Protein AF-0000000086523744 (afdb_homodimer)

Solvent-accessible surface area (backbone atoms only — not comparable to full-atom values): 33100 Å² total; per-residue (Å²): 89,34,33,32,21,18,24,47,44,67,62,44,24,38,39,36,36,31,36,40,56,95,87,40,78,42,80,74,34,73,51,78,42,58,35,78,80,38,87,32,65,65,57,45,49,51,50,49,50,59,70,53,67,62,86,70,58,32,52,28,35,15,38,14,32,61,58,72,74,53,96,55,32,35,59,33,75,84,63,68,29,74,47,45,47,67,61,53,24,60,73,53,58,28,89,36,67,43,82,40,34,34,37,28,14,33,46,50,14,57,78,70,57,54,81,88,33,41,44,76,64,34,94,30,76,58,39,87,71,36,32,28,34,37,33,27,28,23,89,44,30,47,27,19,39,31,39,56,45,80,94,81,38,66,47,58,41,60,40,49,41,25,54,24,61,33,45,52,78,47,74,71,42,43,51,48,50,56,59,48,49,76,79,30,89,62,57,22,37,26,62,55,48,16,35,68,5,43,32,51,43,31,50,46,37,33,29,74,72,68,72,45,69,62,86,78,60,64,90,49,49,40,67,52,38,52,51,38,21,76,72,60,38,66,50,31,35,51,18,50,52,50,49,43,40,51,52,18,39,51,50,24,33,46,34,28,50,56,49,20,32,41,24,31,35,38,30,47,71,45,47,55,72,42,40,80,64,54,70,35,70,64,24,56,52,35,23,30,69,40,62,92,50,22,65,62,36,61,49,30,16,28,34,38,39,64,51,86,54,34,34,35,49,7,11,39,52,52,34,52,55,50,51,52,50,51,48,56,56,68,74,95,87,33,34,34,20,18,24,47,44,65,61,43,25,37,38,35,36,31,38,40,56,96,88,40,78,44,81,74,34,72,51,76,41,58,35,78,79,39,85,34,65,64,56,45,50,51,49,48,51,60,70,53,68,61,89,70,59,32,52,27,36,15,37,14,32,62,58,73,76,54,96,55,31,35,59,31,76,83,62,68,29,73,46,46,48,68,60,52,24,60,74,53,59,26,87,36,66,43,82,40,36,32,39,28,16,31,45,50,16,58,76,69,58,54,80,88,31,41,46,76,65,35,95,28,76,58,37,88,73,37,33,27,34,37,33,26,26,23,89,44,28,45,29,20,38,33,39,56,45,80,92,82,38,66,50,58,42,59,41,48,40,24,54,25,62,33,43,52,78,45,71,69,43,43,52,49,50,57,60,48,49,75,79,29,89,64,56,22,37,26,62,55,47,14,36,68,5,41,33,52,44,32,51,46,36,33,30,74,74,68,72,47,68,62,87,77,60,63,91,49,50,40,67,54,38,52,52,39,21,75,71,61,37,66,50,32,35,52,18,51,53,51,49,42,39,51,53,18,39,52,51,26,34,48,36,29,52,57,48,21,32,39,23,33,36,36,30,48,70,46,47,53,73,43,41,78,63,56,70,35,70,63,23,55,52,36,23,29,70,39,63,94,48,22,65,61,35,61,49,31,15,28,33,38,39,63,50,88,54,34,36,34,49,7,12,38,51,52,32,52,54,49,50,53,50,50,48,54,56,66,76,94

Radius of gyration: 26.47 Å; Cα contacts (8 Å, |Δi|>4): 1389; chains: 2; bounding box: 71×64×61 Å

Nearest PDB structures (foldseek):
  1sz2-assembly1_A  TM=9.361E-01  e=9.184E-30  Escherichia coli
  3vpz-assembly1_A-2  TM=8.406E-01  e=9.778E-31  Pseudoalteromonas sp. AS-131
  8stx-assembly1_B  TM=7.992E-01  e=1.060E-17  Trypanosoma cruzi
  5brh-assembly1_B  TM=8.170E-01  e=4.809E-17  Trypanosoma cruzi strain CL Brener
  7s2p-assembly1_A  TM=8.231E-01  e=1.474E-16  Trypanosoma cruzi strain CL Brener

Organism: NCBI:txid111769

Secondary structure (DSSP, 8-state):
-EEEEEEE-SSEEEEEEEEEETTEEEEEEEEEEEGGG-S-HHHHHHHHHHHHT--SPPSEEEEEESS--BTTEEEETTTTEEEEHHHHHHHHT-SEEEEEEHHHHHHHHHTT--GGGEEEEE--PPPTT--EEEEEESSSEEEEEEEE-GGG-EEEEE--GGGSBP---SHHHHHHHHHHHTT-SS-BHHHHSSHHHHHHHHHHHHHHHHS---TT-----HHHHHHHHHTT-HHHHHHHHHHHHHHHHHHHHHHHHH--TTEEEEESHHHHHTHHHHTSHHHHHHHH-SGGGHHHHHTS-EEEE--TTHHHHHHHHHHHHHHHHHHHHH--/-EEEEEEE-SSEEEEEEEEEETTEEEEEEEEEEEGGG-SSHHHHHHHHHHHHT--SPPSEEEEEESS--BTTEEEETTTTEEEEHHHHHHHHT-SEEEEEEHHHHHHHHHTT--GGGEEEEE--PPPTT--EEEEEESSSEEEEEEEE-GGG-EEEEE--GGGSBP---SHHHHHHHHHHHTT-SS-BHHHHSSHHHHHHHHHHHHHHHHS---TT-----HHHHHHHHHTT-HHHHHHHHHHHHHHHHHHHHHHHHH--TTEEEEESHHHHHTHHHHTSHHHHHHHT--GGGHHHHHTS-EEEE--TTHHHHHHHHHHHHHHHHHHHHH--

InterPro domains:
  IPR003836 Glucokinase [PF02685] (4-319)
  IPR003836 Glucokinase [TIGR00749] (5-315)
  IPR003836 Glucokinase [cd24008] (3-318)
  IPR043129 ATPase, nucleotide binding domain [SSF53067] (1-321)

Sequence (664 aa):
MDIIAGDIGGTKSWLLWAKVVDGVVSVCFEHVYASADFVSADSLMQQFVSDARQSASPAVVCLALPGPVQDGVIRLTNLDWTLERMALQAALKTPHLLFINDFQAAARGVATLTASDYVMLNPAEPLAGATRVITGAGTGLGLAWMQAKTKGRYHAFATEGGHIDFSPANPQQQRLLSFMRETFAHVSWERVLSGPGVNQVYRFCLQDMTGEIPPALGARNGAEVNAAALAGDPVAHAAMELFVDIYANWVGNLALLYQPRGGLYLGGGISARIQPWLQTPRFLQACCDKGRMSGLVQQTPIYLITNTRLGLQGALAAALDTTMICDEEATIMDIIAGDIGGTKSWLLWAKVVDGVVSVCFEHVYASADFVSADSLMQQFVSDARQSASPAVVCLALPGPVQDGVIRLTNLDWTLERMALQAALKTPHLLFINDFQAAARGVATLTASDYVMLNPAEPLAGATRVITGAGTGLGLAWMQAKTKGRYHAFATEGGHIDFSPANPQQQRLLSFMRETFAHVSWERVLSGPGVNQVYRFCLQDMTGEIPPALGARNGAEVNAAALAGDPVAHAAMELFVDIYANWVGNLALLYQPRGGLYLGGGISARIQPWLQTPRFLQACCDKGRMSGLVQQTPIYLITNTRLGLQGALAAALDTTMICDEEATI

Foldseek 3Di:
DKEKFWEDDLAKIKIWIWDADPNDIGTQDIDIDGLLVDLEPLRVVVVRCVVSPDDDQGQEYEYADADDQDPQWDADVSNRYIDHQVVSCVSSVYPYYHYDHLVLLLQLLVLVDDPVFWDWQFDAAFDPQFKEKEWEAEQWIWIKIWGADPPSGIDIGGDPQQQDAQDQPDDLSVLLVVQVVVPDVGHGNRCQQYFVNLQSLLQSLCCVPVVDRDPPPPRDTNLRLLVCLVVPNPSSVVSLLVNLLSVLCVLLVVCVVRVGSNEYEYDYDNLLVSVVSSNDPSSLVSSLSPPPCSVSSSNHTYIYGNHPCSSRSSRVSVRVVVVVVVVVVVVD/DKEKFWEDDLQKIKIWIWDADPNDIGTQDIDIDGLLVDLEPLRVVVVRCVVSPDDDQGQEYFYADADDQDPQWDADVSNRYIDHQVVSCVSSVYPYYHYDHLVLLLQLLVLVDDPVFWDWQFDAAFDPQFKEKEWEAEQWIWIKIWGADPPSGIDIGGDPQQQDAQDQPDDLVVLLVVQVVVPDVGDGNRCQQYFVNLQSLLQSLCCVPVVDRDPPPPRDTNLRLLVCLVVPNPSSVVSLLVNLLSVLCVLLVVCVVRVGSNEYEYDYDNLLVSVVSSNDVSSLVSSLSPPPCSVSSSNHTYIYGNHPCSSRSSRVSVRVVVVVVVVVVVVD

pLDDT: mean 91.23, std 9.81, range [26.39, 98.75]

Structure (mmCIF, N/CA/C/O backbone):
data_AF-0000000086523744-model_v1
#
loop_
_entity.id
_entity.type
_entity.pdbx_description
1 polymer Glucokinase
#
loop_
_atom_site.group_PDB
_atom_site.id
_atom_site.type_symbol
_atom_site.label_atom_id
_atom_site.label_alt_id
_atom_site.label_comp_id
_atom_site.label_asym_id
_atom_site.label_entity_id
_atom_site.label_seq_id
_atom_site.pdbx_PDB_ins_code
_atom_site.Cartn_x
_atom_site.Cartn_y
_atom_site.Cartn_z
_atom_site.occupancy
_atom_site.B_iso_or_equiv
_atom_site.auth_seq_id
_atom_site.auth_comp_id
_atom_site.auth_asym_id
_atom_site.auth_atom_id
_atom_site.pdbx_PDB_model_num
ATOM 1 N N . MET A 1 1 ? -28.203 22.297 15.219 1 91.44 1 MET A N 1
ATOM 2 C CA . MET A 1 1 ? -27.297 21.578 16.125 1 91.44 1 MET A CA 1
ATOM 3 C C . MET A 1 1 ? -25.875 22.141 16.031 1 91.44 1 MET A C 1
ATOM 5 O O . MET A 1 1 ? -25.5 22.719 15.023 1 91.44 1 MET A O 1
ATOM 9 N N . ASP A 1 2 ? -25.156 22.094 17.172 1 95.75 2 ASP A N 1
ATOM 10 C CA . ASP A 1 2 ? -23.781 22.578 17.234 1 95.75 2 ASP A CA 1
ATOM 11 C C . ASP A 1 2 ? -22.781 21.438 17.078 1 95.75 2 ASP A C 1
ATOM 13 O O . ASP A 1 2 ? -22.984 20.344 17.625 1 95.75 2 ASP A O 1
ATOM 17 N N . ILE A 1 3 ? -21.688 21.719 16.328 1 96.75 3 ILE A N 1
ATOM 18 C CA . ILE A 1 3 ? -20.656 20.703 16.172 1 96.75 3 ILE A CA 1
ATOM 19 C C . ILE A 1 3 ? -19.266 21.328 16.344 1 96.75 3 ILE A C 1
ATOM 21 O O . ILE A 1 3 ? -19.109 22.531 16.094 1 96.75 3 ILE A O 1
ATOM 25 N N . ILE A 1 4 ? -18.344 20.547 16.812 1 97.94 4 ILE A N 1
ATOM 26 C CA . ILE A 1 4 ? -16.938 20.938 16.859 1 97.94 4 ILE A CA 1
ATOM 27 C C . ILE A 1 4 ? -16.109 19.984 15.992 1 97.94 4 ILE A C 1
ATOM 29 O O . ILE A 1 4 ? -16.297 18.766 16.031 1 97.94 4 ILE A O 1
ATOM 33 N N . ALA A 1 5 ? -15.312 20.547 15.102 1 97.94 5 ALA A N 1
ATOM 34 C CA . ALA A 1 5 ? -14.32 19.797 14.336 1 97.94 5 ALA A CA 1
ATOM 35 C C . ALA A 1 5 ? -12.906 20.297 14.617 1 97.94 5 ALA A C 1
ATOM 37 O O . ALA A 1 5 ? -12.688 21.5 14.766 1 97.94 5 ALA A O 1
ATOM 38 N N . GLY A 1 6 ? -12.031 19.375 14.734 1 97.5 6 GLY A N 1
ATOM 39 C CA . GLY A 1 6 ? -10.664 19.766 15.047 1 97.5 6 GLY A CA 1
ATOM 40 C C . GLY A 1 6 ? -9.625 18.906 14.344 1 97.5 6 GLY A C 1
ATOM 41 O O . GLY A 1 6 ? -9.812 17.703 14.18 1 97.5 6 GLY A O 1
ATOM 42 N N . ASP A 1 7 ? -8.625 19.531 13.867 1 95.31 7 ASP A N 1
ATOM 43 C CA . ASP A 1 7 ? -7.383 18.922 13.398 1 95.31 7 ASP A CA 1
ATOM 44 C C . ASP A 1 7 ? -6.23 19.203 14.359 1 95.31 7 ASP A C 1
ATOM 46 O O . ASP A 1 7 ? -5.621 20.281 14.305 1 95.31 7 ASP A O 1
ATOM 50 N N . ILE A 1 8 ? -5.996 18.219 15.219 1 93.38 8 ILE A N 1
ATOM 51 C CA . ILE A 1 8 ? -5.004 18.391 16.266 1 93.38 8 ILE A CA 1
ATOM 52 C C . ILE A 1 8 ? -3.645 17.891 15.789 1 93.38 8 ILE A C 1
ATOM 54 O O . ILE A 1 8 ? -3.477 16.703 15.492 1 93.38 8 ILE A O 1
ATOM 58 N N . GLY A 1 9 ? -2.73 18.781 15.672 1 86.56 9 GLY A N 1
ATOM 59 C CA . GLY A 1 9 ? -1.387 18.453 15.234 1 86.56 9 GLY A CA 1
ATOM 60 C C . GLY A 1 9 ? -0.341 18.641 16.312 1 86.56 9 GLY A C 1
ATOM 61 O O . GLY A 1 9 ? -0.644 19.172 17.391 1 86.56 9 GLY A O 1
ATOM 62 N N . GLY A 1 10 ? 0.842 18.172 16.047 1 80.38 10 GLY A N 1
ATOM 63 C CA . GLY A 1 10 ? 1.932 18.344 16.984 1 80.38 10 GLY A CA 1
ATOM 64 C C . GLY A 1 10 ? 2.332 19.797 17.188 1 80.38 10 GLY A C 1
ATOM 65 O O . GLY A 1 10 ? 2.635 20.219 18.297 1 80.38 10 GLY A O 1
ATOM 66 N N . THR A 1 11 ? 2.289 20.547 16.156 1 80.31 11 THR A N 1
ATOM 67 C CA . THR A 1 11 ? 2.709 21.938 16.203 1 80.31 11 THR A CA 1
ATOM 68 C C . THR A 1 11 ? 1.502 22.859 16.344 1 80.31 11 THR A C 1
ATOM 70 O O . THR A 1 11 ? 1.501 23.766 17.172 1 80.31 11 THR A O 1
ATOM 73 N N . LYS A 1 12 ? 0.545 22.641 15.531 1 88.69 12 LYS A N 1
ATOM 74 C CA . LYS A 1 12 ? -0.646 23.484 15.547 1 88.69 12 LYS A CA 1
ATOM 75 C C . LYS A 1 12 ? -1.915 22.641 15.641 1 88.69 12 LYS A C 1
ATOM 77 O O . LYS A 1 12 ? -1.951 21.5 15.156 1 88.69 12 LYS A O 1
ATOM 82 N N . SER A 1 13 ? -2.85 23.203 16.234 1 94.69 13 SER A N 1
ATOM 83 C CA . SER A 1 13 ? -4.184 22.625 16.312 1 94.69 13 SER A CA 1
ATOM 84 C C . SER A 1 13 ? -5.238 23.578 15.781 1 94.69 13 SER A C 1
ATOM 86 O O . SER A 1 13 ? -5.324 24.734 16.219 1 94.69 13 SER A O 1
ATOM 88 N N . TRP A 1 14 ? -5.953 23.078 14.828 1 96.56 14 TRP A N 1
ATOM 89 C CA . TRP A 1 14 ? -6.988 23.875 14.18 1 96.56 14 TRP A CA 1
ATOM 90 C C . TRP A 1 14 ? -8.375 23.391 14.578 1 96.56 14 TRP A C 1
ATOM 92 O O . TRP A 1 14 ? -8.734 22.25 14.328 1 96.56 14 TRP A O 1
ATOM 102 N N . LEU A 1 15 ? -9.164 24.297 15.227 1 98 15 LEU A N 1
ATOM 103 C CA . LEU A 1 15 ? -10.484 23.922 15.719 1 98 15 LEU A CA 1
ATOM 104 C C . LEU A 1 15 ? -11.547 24.859 15.172 1 98 15 LEU A C 1
ATOM 106 O O . LEU A 1 15 ? -11.281 26.047 14.922 1 98 15 LEU A O 1
ATOM 110 N N . LEU A 1 16 ? -12.742 24.281 14.961 1 97.88 16 LEU A N 1
ATOM 111 C CA . LEU A 1 16 ? -13.859 25.078 14.477 1 97.88 16 LEU A CA 1
ATOM 112 C C . LEU A 1 16 ? -15.156 24.672 15.172 1 97.88 16 LEU A C 1
ATOM 114 O O . LEU A 1 16 ? -15.344 23.5 15.508 1 97.88 16 LEU A O 1
ATOM 118 N N . TRP A 1 17 ? -15.953 25.656 15.547 1 98 17 TRP A N 1
ATOM 119 C CA . TRP A 1 17 ? -17.312 25.5 16.031 1 98 17 TRP A CA 1
ATOM 120 C C . TRP A 1 17 ? -18.328 25.938 14.977 1 98 17 TRP A C 1
ATOM 122 O O . TRP A 1 17 ? -18.234 27.031 14.43 1 98 17 TRP A O 1
ATOM 132 N N . ALA A 1 18 ? -19.219 25.047 14.641 1 97.19 18 ALA A N 1
ATOM 133 C CA . ALA A 1 18 ? -20.219 25.375 13.633 1 97.19 18 ALA A CA 1
ATOM 134 C C . ALA A 1 18 ? -21.625 25.031 14.125 1 97.19 18 ALA A C 1
ATOM 136 O O . ALA A 1 18 ? -21.797 24.188 14.992 1 97.19 18 ALA A O 1
ATOM 137 N N . LYS A 1 19 ? -22.578 25.734 13.555 1 95.81 19 LYS A N 1
ATOM 138 C CA . LYS A 1 19 ? -24 25.438 13.742 1 95.81 19 LYS A CA 1
ATOM 139 C C . LYS A 1 19 ? -24.625 24.891 12.469 1 95.81 19 LYS A C 1
ATOM 141 O O . LYS A 1 19 ? -24.344 25.375 11.367 1 95.81 19 LYS A O 1
ATOM 146 N N . VAL A 1 20 ? -25.297 23.812 12.617 1 93.88 20 VAL A N 1
ATOM 147 C CA . VAL A 1 20 ? -25.984 23.219 11.477 1 93.88 20 VAL A CA 1
ATOM 148 C C . VAL A 1 20 ? -27.484 23.422 11.625 1 93.88 20 VAL A C 1
ATOM 150 O O . VAL A 1 20 ? -28.094 22.922 12.578 1 93.88 20 VAL A O 1
ATOM 153 N N . VAL A 1 21 ? -28.094 24.188 10.742 1 90.94 21 VAL A N 1
ATOM 154 C CA . VAL A 1 21 ? -29.531 24.438 10.719 1 90.94 21 VAL A CA 1
ATOM 155 C C . VAL A 1 21 ? -30.094 24.078 9.352 1 90.94 21 VAL A C 1
ATOM 157 O O . VAL A 1 21 ? -29.672 24.641 8.328 1 90.94 21 VAL A O 1
ATOM 160 N N . ASP A 1 22 ? -31.031 23.188 9.227 1 88.19 22 ASP A N 1
ATOM 161 C CA . ASP A 1 22 ? -31.672 22.766 7.988 1 88.19 22 ASP A CA 1
ATOM 162 C C . ASP A 1 22 ? -30.641 22.406 6.922 1 88.19 22 ASP A C 1
ATOM 164 O O . ASP A 1 22 ? -30.734 22.859 5.781 1 88.19 22 ASP A O 1
ATOM 168 N N . GLY A 1 23 ? -29.594 21.734 7.402 1 83.94 23 GLY A N 1
ATOM 169 C CA . GLY A 1 23 ? -28.594 21.25 6.477 1 83.94 23 GLY A CA 1
ATOM 170 C C . GLY A 1 23 ? -27.547 22.281 6.125 1 83.94 23 GLY A C 1
ATOM 171 O O . GLY A 1 23 ? -26.562 21.984 5.441 1 83.94 23 GLY A O 1
ATOM 172 N N . VAL A 1 24 ? -27.797 23.484 6.66 1 91.06 24 VAL A N 1
ATOM 173 C CA . VAL A 1 24 ? -26.859 24.562 6.371 1 91.06 24 VAL A CA 1
ATOM 174 C C . VAL A 1 24 ? -25.844 24.688 7.504 1 91.06 24 VAL A C 1
ATOM 176 O O . VAL A 1 24 ? -26.219 24.797 8.672 1 91.06 24 VAL A O 1
ATOM 179 N N . VAL A 1 25 ? -24.562 24.688 7.137 1 94 25 VAL A N 1
ATOM 180 C CA . VAL A 1 25 ? -23.484 24.766 8.109 1 94 25 VAL A CA 1
ATOM 181 C C . VAL A 1 25 ? -23 26.203 8.234 1 94 25 VAL A C 1
ATOM 183 O O . VAL A 1 25 ? -22.656 26.828 7.234 1 94 25 VAL A O 1
ATOM 186 N N . SER A 1 26 ? -23.047 26.75 9.375 1 95.69 26 SER A N 1
ATOM 187 C CA . SER A 1 26 ? -22.531 28.094 9.664 1 95.69 26 SER A CA 1
ATOM 188 C C . SER A 1 26 ? -21.406 28.031 10.695 1 95.69 26 SER A C 1
ATOM 190 O O . SER A 1 26 ? -21.609 27.594 11.82 1 95.69 26 SER A O 1
ATOM 192 N N . VAL A 1 27 ? -20.219 28.562 10.312 1 96.25 27 VAL A N 1
ATOM 193 C CA . VAL A 1 27 ? -19.078 28.562 11.227 1 96.25 27 VAL A CA 1
ATOM 194 C C . VAL A 1 27 ? -19.219 29.703 12.234 1 96.25 27 VAL A C 1
ATOM 196 O O . VAL A 1 27 ? -19.328 30.875 11.844 1 96.25 27 VAL A O 1
ATOM 199 N N . CYS A 1 28 ? -19.203 29.359 13.469 1 96.75 28 CYS A N 1
ATOM 200 C CA . CYS A 1 28 ? -19.375 30.328 14.539 1 96.75 28 CYS A CA 1
ATOM 201 C C . CYS A 1 28 ? -18.031 30.828 15.039 1 96.75 28 CYS A C 1
ATOM 203 O O . CYS A 1 28 ? -17.906 31.984 15.453 1 96.75 28 CYS A O 1
ATOM 205 N N . PHE A 1 29 ? -17.109 29.953 15.094 1 97.69 29 PHE A N 1
ATOM 206 C CA . PHE A 1 29 ? -15.789 30.281 15.609 1 97.69 29 PHE A CA 1
ATOM 207 C C . PHE A 1 29 ? -14.742 29.312 15.055 1 97.69 29 PHE A C 1
ATOM 209 O O . PHE A 1 29 ? -15 28.109 14.93 1 97.69 29 PHE A O 1
ATOM 216 N N . GLU A 1 30 ? -13.641 29.781 14.625 1 97.81 30 GLU A N 1
ATOM 217 C CA . GLU A 1 30 ? -12.516 29.016 14.109 1 97.81 30 GLU A CA 1
ATOM 218 C C . GLU A 1 30 ? -11.18 29.625 14.555 1 97.81 30 GLU A C 1
ATOM 220 O O . GLU A 1 30 ? -11.016 30.844 14.531 1 97.81 30 GLU A O 1
ATOM 225 N N . HIS A 1 31 ? -10.32 28.797 15.055 1 97.81 31 HIS A N 1
ATOM 226 C CA . HIS A 1 31 ? -9.047 29.312 15.547 1 97.81 31 HIS A CA 1
ATOM 227 C C . HIS A 1 31 ? -7.945 28.266 15.43 1 97.81 31 HIS A C 1
ATOM 229 O O . HIS A 1 31 ? -8.211 27.062 15.5 1 97.81 31 HIS A O 1
ATOM 235 N N . VAL A 1 32 ? -6.73 28.734 15.211 1 96.94 32 VAL A N 1
ATOM 236 C CA . VAL A 1 32 ? -5.523 27.906 15.203 1 96.94 32 VAL A CA 1
ATOM 237 C C . VAL A 1 32 ? -4.707 28.188 16.469 1 96.94 32 VAL A C 1
ATOM 239 O O . VAL A 1 32 ? -4.355 29.344 16.75 1 96.94 32 VAL A O 1
ATOM 242 N N . TYR A 1 33 ? -4.461 27.156 17.203 1 97 33 TYR A N 1
ATOM 243 C CA . TYR A 1 33 ? -3.676 27.25 18.438 1 97 33 TYR A CA 1
ATOM 244 C C . TYR A 1 33 ? -2.295 26.641 18.25 1 97 33 TYR A C 1
ATOM 246 O O . TYR A 1 33 ? -2.129 25.688 17.484 1 97 33 TYR A O 1
ATOM 254 N N . ALA A 1 34 ? -1.35 27.188 18.938 1 94.81 34 ALA A N 1
ATOM 255 C CA . ALA A 1 34 ? -0.081 26.484 19.094 1 94.81 34 ALA A CA 1
ATOM 256 C C . ALA A 1 34 ? -0.209 25.344 20.094 1 94.81 34 ALA A C 1
ATOM 258 O O . ALA A 1 34 ? -0.428 25.562 21.281 1 94.81 34 ALA A O 1
ATOM 259 N N . SER A 1 35 ? -0.044 24.156 19.609 1 92.75 35 SER A N 1
ATOM 260 C CA . SER A 1 35 ? -0.289 22.984 20.453 1 92.75 35 SER A CA 1
ATOM 261 C C . SER A 1 35 ? 0.6 23.016 21.688 1 92.75 35 SER A C 1
ATOM 263 O O . SER A 1 35 ? 0.172 22.609 22.781 1 92.75 35 SER A O 1
ATOM 265 N N . ALA A 1 36 ? 1.791 23.484 21.531 1 89.44 36 ALA A N 1
ATOM 266 C CA . ALA A 1 36 ? 2.783 23.5 22.594 1 89.44 36 ALA A CA 1
ATOM 267 C C . ALA A 1 36 ? 2.344 24.406 23.734 1 89.44 36 ALA A C 1
ATOM 269 O O . ALA A 1 36 ? 2.875 24.328 24.844 1 89.44 36 ALA A O 1
ATOM 270 N N . ASP A 1 37 ? 1.422 25.25 23.531 1 94.62 37 ASP A N 1
ATOM 271 C CA . ASP A 1 37 ? 0.954 26.188 24.531 1 94.62 37 ASP A CA 1
ATOM 272 C C . ASP A 1 37 ? 0.021 25.5 25.531 1 94.62 37 ASP A C 1
ATOM 274 O O . ASP A 1 37 ? -0.363 26.109 26.547 1 94.62 37 ASP A O 1
ATOM 278 N N . PHE A 1 38 ? -0.231 24.281 25.312 1 95.44 38 PHE A N 1
ATOM 279 C CA . PHE A 1 38 ? -1.19 23.578 26.156 1 95.44 38 PHE A CA 1
ATOM 280 C C . PHE A 1 38 ? -0.57 22.312 26.75 1 95.44 38 PHE A C 1
ATOM 282 O O . PHE A 1 38 ? 0.215 21.625 26.094 1 95.44 38 PHE A O 1
ATOM 289 N N . VAL A 1 39 ? -0.958 21.984 27.938 1 92.81 39 VAL A N 1
ATOM 290 C CA . VAL A 1 39 ? -0.376 20.844 28.641 1 92.81 39 VAL A CA 1
ATOM 291 C C . VAL A 1 39 ? -1.121 19.562 28.266 1 92.81 39 VAL A C 1
ATOM 293 O O . VAL A 1 39 ? -0.617 18.469 28.469 1 92.81 39 VAL A O 1
ATOM 296 N N . SER A 1 40 ? -2.34 19.812 27.719 1 92.06 40 SER A N 1
ATOM 297 C CA . SER A 1 40 ? -3.156 18.672 27.344 1 92.06 40 SER A CA 1
ATOM 298 C C . SER A 1 40 ? -4.207 19.062 26.297 1 92.06 40 SER A C 1
ATOM 300 O O . SER A 1 40 ? -4.484 20.25 26.109 1 92.06 40 SER A O 1
ATOM 302 N N . ALA A 1 41 ? -4.723 18.031 25.688 1 91.06 41 ALA A N 1
ATOM 303 C CA . ALA A 1 41 ? -5.816 18.25 24.734 1 91.06 41 ALA A CA 1
ATOM 304 C C . ALA A 1 41 ? -7.043 18.812 25.453 1 91.06 41 ALA A C 1
ATOM 306 O O . ALA A 1 41 ? -7.781 19.625 24.891 1 91.06 41 ALA A O 1
ATOM 307 N N . ASP A 1 42 ? -7.215 18.328 26.641 1 92.19 42 ASP A N 1
ATOM 308 C CA . ASP A 1 42 ? -8.336 18.812 27.438 1 92.19 42 ASP A CA 1
ATOM 309 C C . ASP A 1 42 ? -8.234 20.328 27.672 1 92.19 42 ASP A C 1
ATOM 311 O O . ASP A 1 42 ? -9.219 21.047 27.516 1 92.19 42 ASP A O 1
ATOM 315 N N . SER A 1 43 ? -7.059 20.688 28.062 1 95.25 43 SER A N 1
ATOM 316 C CA . SER A 1 43 ? -6.863 22.109 28.297 1 95.25 43 SER A CA 1
ATOM 317 C C . SER A 1 43 ? -7.07 22.922 27.031 1 95.25 43 SER A C 1
ATOM 319 O O . SER A 1 43 ? -7.621 24.031 27.062 1 95.25 43 SER A O 1
ATOM 321 N N . LEU A 1 44 ? -6.652 22.422 25.906 1 96.19 44 LEU A N 1
ATOM 322 C CA . LEU A 1 44 ? -6.848 23.062 24.609 1 96.19 44 LEU A CA 1
ATOM 323 C C . LEU A 1 44 ? -8.328 23.188 24.281 1 96.19 44 LEU A C 1
ATOM 325 O O . LEU A 1 44 ? -8.797 24.25 23.875 1 96.19 44 LEU A O 1
ATOM 329 N N . MET A 1 45 ? -9.047 22.141 24.516 1 95.5 45 MET A N 1
ATOM 330 C CA . MET A 1 45 ? -10.469 22.125 24.203 1 95.5 45 MET A CA 1
ATOM 331 C C . MET A 1 45 ? -11.242 23.094 25.094 1 95.5 45 MET A C 1
ATOM 333 O O . MET A 1 45 ? -12.172 23.766 24.641 1 95.5 45 MET A O 1
ATOM 337 N N . GLN A 1 46 ? -10.867 23.094 26.344 1 94.5 46 GLN A N 1
ATOM 338 C CA . GLN A 1 46 ? -11.508 24.016 27.266 1 94.5 46 GLN A CA 1
ATOM 339 C C . GLN A 1 46 ? -11.305 25.469 26.828 1 94.5 46 GLN A C 1
ATOM 341 O O . GLN A 1 46 ? -12.242 26.266 26.859 1 94.5 46 GLN A O 1
ATOM 346 N N . GLN A 1 47 ? -10.078 25.734 26.469 1 97.06 47 GLN A N 1
ATOM 347 C CA . GLN A 1 47 ? -9.789 27.078 26 1 97.06 47 GLN A CA 1
ATOM 348 C C . GLN A 1 47 ? -10.602 27.422 24.75 1 97.06 47 GLN A C 1
ATOM 350 O O . GLN A 1 47 ? -11.141 28.516 24.625 1 97.06 47 GLN A O 1
ATOM 355 N N . PHE A 1 48 ? -10.688 26.484 23.875 1 97.56 48 PHE A N 1
ATOM 356 C CA . PHE A 1 48 ? -11.43 26.688 22.641 1 97.56 48 PHE A CA 1
ATOM 357 C C . PHE A 1 48 ? -12.898 26.984 22.922 1 97.56 48 PHE A C 1
ATOM 359 O O . PHE A 1 48 ? -13.477 27.906 22.344 1 97.56 48 PHE A O 1
ATOM 366 N N . VAL A 1 49 ? -13.477 26.172 23.781 1 96.44 49 VAL A N 1
ATOM 367 C CA . VAL A 1 49 ? -14.883 26.344 24.141 1 96.44 49 VAL A CA 1
ATOM 368 C C . VAL A 1 49 ? -15.086 27.719 24.781 1 96.44 49 VAL A C 1
ATOM 370 O O . VAL A 1 49 ? -16.062 28.406 24.484 1 96.44 49 VAL A O 1
ATOM 373 N N . SER A 1 50 ? -14.195 28.016 25.625 1 96.31 50 SER A N 1
ATOM 374 C CA . SER A 1 50 ? -14.266 29.328 26.25 1 96.31 50 SER A CA 1
ATOM 375 C C . SER A 1 50 ? -14.18 30.453 25.219 1 96.31 50 SER A C 1
ATOM 377 O O . SER A 1 50 ? -14.938 31.422 25.297 1 96.31 50 SER A O 1
ATOM 379 N N . ASP A 1 51 ? -13.242 30.297 24.297 1 97.44 51 ASP A N 1
ATOM 380 C CA . ASP A 1 51 ? -13.023 31.312 23.266 1 97.44 51 ASP A CA 1
ATOM 381 C C . ASP A 1 51 ? -14.25 31.438 22.359 1 97.44 51 ASP A C 1
ATOM 383 O O . ASP A 1 51 ? -14.562 32.531 21.875 1 97.44 51 ASP A O 1
ATOM 387 N N . ALA A 1 52 ? -14.852 30.359 22.062 1 96.19 52 ALA A N 1
ATOM 388 C CA . ALA A 1 52 ? -15.977 30.328 21.125 1 96.19 52 ALA A CA 1
ATOM 389 C C . ALA A 1 52 ? -17.203 31.016 21.719 1 96.19 52 ALA A C 1
ATOM 391 O O . ALA A 1 52 ? -18.062 31.5 20.969 1 96.19 52 ALA A O 1
ATOM 392 N N . ARG A 1 53 ? -17.359 31.031 23.047 1 94.44 53 ARG A N 1
ATOM 393 C CA . ARG A 1 53 ? -18.422 31.719 23.781 1 94.44 53 ARG A CA 1
ATOM 394 C C . ARG A 1 53 ? -19.797 31.281 23.297 1 94.44 53 ARG A C 1
ATOM 396 O O . ARG A 1 53 ? -20.688 32.094 23.078 1 94.44 53 ARG A O 1
ATOM 403 N N . GLN A 1 54 ? -19.844 29.984 23.016 1 89.38 54 GLN A N 1
ATOM 404 C CA . GLN A 1 54 ? -21.141 29.422 22.672 1 89.38 54 GLN A CA 1
ATOM 405 C C . GLN A 1 54 ? -21.859 28.875 23.906 1 89.38 54 GLN A C 1
ATOM 407 O O . GLN A 1 54 ? -21.219 28.344 24.812 1 89.38 54 GLN A O 1
ATOM 412 N N . SER A 1 55 ? -23.078 28.969 23.984 1 86.81 55 SER A N 1
ATOM 413 C CA . SER A 1 55 ? -23.859 28.594 25.156 1 86.81 55 SER A CA 1
ATOM 414 C C . SER A 1 55 ? -24.266 27.125 25.109 1 86.81 55 SER A C 1
ATOM 416 O O . SER A 1 55 ? -24.406 26.484 26.141 1 86.81 55 SER A O 1
ATOM 418 N N . ALA A 1 56 ? -24.438 26.609 23.938 1 90.25 56 ALA A N 1
ATOM 419 C CA . ALA A 1 56 ? -24.922 25.234 23.797 1 90.25 56 ALA A CA 1
ATOM 420 C C . ALA A 1 56 ? -23.75 24.25 23.781 1 90.25 56 ALA A C 1
ATOM 422 O O . ALA A 1 56 ? -22.641 24.578 23.359 1 90.25 56 ALA A O 1
ATOM 423 N N . SER A 1 57 ? -24.062 23.078 24.312 1 94.31 57 SER A N 1
ATOM 424 C CA . SER A 1 57 ? -23.109 21.984 24.156 1 94.31 57 SER A CA 1
ATOM 425 C C . SER A 1 57 ? -23.125 21.438 22.734 1 94.31 57 SER A C 1
ATOM 427 O O . SER A 1 57 ? -24.188 21.344 22.109 1 94.31 57 SER A O 1
ATOM 429 N N . PRO A 1 58 ? -21.969 21.125 22.234 1 96.25 58 PRO A N 1
ATOM 430 C CA . PRO A 1 58 ? -21.969 20.547 20.891 1 96.25 58 PRO A CA 1
ATOM 431 C C . PRO A 1 58 ? -22.625 19.172 20.828 1 96.25 58 PRO A C 1
ATOM 433 O O . PRO A 1 58 ? -22.438 18.359 21.734 1 96.25 58 PRO A O 1
ATOM 436 N N . ALA A 1 59 ? -23.359 18.938 19.781 1 95.81 59 ALA A N 1
ATOM 437 C CA . ALA A 1 59 ? -24.016 17.656 19.578 1 95.81 59 ALA A CA 1
ATOM 438 C C . ALA A 1 59 ? -23.016 16.594 19.125 1 95.81 59 ALA A C 1
ATOM 440 O O . ALA A 1 59 ? -23.156 15.414 19.453 1 95.81 59 ALA A O 1
ATOM 441 N N . VAL A 1 60 ? -22.047 17.062 18.359 1 96.56 60 VAL A N 1
ATOM 442 C CA . VAL A 1 60 ? -21.016 16.172 17.844 1 96.56 60 VAL A CA 1
ATOM 443 C C . VAL A 1 60 ? -19.656 16.875 17.891 1 96.56 60 VAL A C 1
ATOM 445 O O . VAL A 1 60 ? -19.547 18.062 17.594 1 96.56 60 VAL A O 1
ATOM 448 N N . VAL A 1 61 ? -18.672 16.141 18.375 1 97 61 VAL A N 1
ATOM 449 C CA . VAL A 1 61 ? -17.281 16.578 18.328 1 97 61 VAL A CA 1
ATOM 450 C C . VAL A 1 61 ? -16.453 15.562 17.562 1 97 61 VAL A C 1
ATOM 452 O O . VAL A 1 61 ? -16.531 14.359 17.828 1 97 61 VAL A O 1
ATOM 455 N N . CYS A 1 62 ? -15.742 16.062 16.547 1 96.75 62 CYS A N 1
ATOM 456 C CA . CYS A 1 62 ? -14.828 15.18 15.82 1 96.75 62 CYS A CA 1
ATOM 457 C C . CYS A 1 62 ? -13.414 15.742 15.836 1 96.75 62 CYS A C 1
ATOM 459 O O . CYS A 1 62 ? -13.18 16.875 15.391 1 96.75 62 CYS A O 1
ATOM 461 N N . LEU A 1 63 ? -12.508 14.977 16.359 1 96.19 63 LEU A N 1
ATOM 462 C CA . LEU A 1 63 ? -11.109 15.383 16.438 1 96.19 63 LEU A CA 1
ATOM 463 C C . LEU A 1 63 ? -10.234 14.461 15.594 1 96.19 63 LEU A C 1
ATOM 465 O O . LEU A 1 63 ? -10.211 13.25 15.812 1 96.19 63 LEU A O 1
ATOM 469 N N . ALA A 1 64 ? -9.57 15.047 14.57 1 94.25 64 ALA A N 1
ATOM 470 C CA . ALA A 1 64 ? -8.516 14.344 13.844 1 94.25 64 ALA A CA 1
ATOM 471 C C . ALA A 1 64 ? -7.207 14.344 14.625 1 94.25 64 ALA A C 1
ATOM 473 O O . ALA A 1 64 ? -6.711 15.406 15.008 1 94.25 64 ALA A O 1
ATOM 474 N N . LEU A 1 65 ? -6.715 13.211 14.875 1 91.12 65 LEU A N 1
ATOM 475 C CA . LEU A 1 65 ? -5.562 13.047 15.758 1 91.12 65 LEU A CA 1
ATOM 476 C C . LEU A 1 65 ? -4.477 12.219 15.078 1 91.12 65 LEU A C 1
ATOM 478 O O . LEU A 1 65 ? -4.777 11.25 14.375 1 91.12 65 LEU A O 1
ATOM 482 N N . PRO A 1 66 ? -3.209 12.633 15.273 1 84.38 66 PRO A N 1
ATOM 483 C CA . PRO A 1 66 ? -2.131 11.82 14.719 1 84.38 66 PRO A CA 1
ATOM 484 C C . PRO A 1 66 ? -1.931 10.508 15.477 1 84.38 66 PRO A C 1
ATOM 486 O O . PRO A 1 66 ? -1.909 10.5 16.719 1 84.38 66 PRO A O 1
ATOM 489 N N . GLY A 1 67 ? -1.831 9.383 14.766 1 76.31 67 GLY A N 1
ATOM 490 C CA . GLY A 1 67 ? -1.569 8.102 15.398 1 76.31 67 GLY A CA 1
ATOM 491 C C . GLY A 1 67 ? -2.791 7.199 15.445 1 76.31 67 GLY A C 1
ATOM 492 O O . GLY A 1 67 ? -3.891 7.617 15.078 1 76.31 67 GLY A O 1
ATOM 493 N N . PRO A 1 68 ? -2.611 6.008 15.852 1 72.5 68 PRO A N 1
ATOM 494 C CA . PRO A 1 68 ? -3.705 5.039 15.922 1 72.5 68 PRO A CA 1
ATOM 495 C C . PRO A 1 68 ? -4.641 5.285 17.109 1 72.5 68 PRO A C 1
ATOM 497 O O . PRO A 1 68 ? -4.184 5.609 18.203 1 72.5 68 PRO A O 1
ATOM 500 N N . VAL A 1 69 ? -5.961 5.27 16.875 1 76.5 69 VAL A N 1
ATOM 501 C CA . VAL A 1 69 ? -6.973 5.324 17.922 1 76.5 69 VAL A CA 1
ATOM 502 C C . VAL A 1 69 ? -7.316 3.91 18.391 1 76.5 69 VAL A C 1
ATOM 504 O O . VAL A 1 69 ? -7.762 3.08 17.594 1 76.5 69 VAL A O 1
ATOM 507 N N . GLN A 1 70 ? -6.922 3.51 19.562 1 72.81 70 GLN A N 1
ATOM 508 C CA . GLN A 1 70 ? -7.223 2.189 20.094 1 72.81 70 GLN A CA 1
ATOM 509 C C . GLN A 1 70 ? -8.172 2.285 21.297 1 72.81 70 GLN A C 1
ATOM 511 O O . GLN A 1 70 ? -7.828 2.885 22.312 1 72.81 70 GLN A O 1
ATOM 516 N N . ASP A 1 71 ? -9.32 1.688 21.219 1 78.69 71 ASP A N 1
ATOM 517 C CA . ASP A 1 71 ? -10.305 1.607 22.297 1 78.69 71 ASP A CA 1
ATOM 518 C C . ASP A 1 71 ? -10.617 2.992 22.859 1 78.69 71 ASP A C 1
ATOM 520 O O . ASP A 1 71 ? -10.664 3.182 24.078 1 78.69 71 ASP A O 1
ATOM 524 N N . GLY A 1 72 ? -10.602 3.908 22 1 83.88 72 GLY A N 1
ATOM 525 C CA . GLY A 1 72 ? -11 5.25 22.391 1 83.88 72 GLY A CA 1
ATOM 526 C C . GLY A 1 72 ? -9.875 6.055 23.016 1 83.88 72 GLY A C 1
ATOM 527 O O . GLY A 1 72 ? -10.102 7.145 23.547 1 83.88 72 GLY A O 1
ATOM 528 N N . VAL A 1 73 ? -8.711 5.504 23 1 85.69 73 VAL A N 1
ATOM 529 C CA . VAL A 1 73 ? -7.551 6.184 23.562 1 85.69 73 VAL A CA 1
ATOM 530 C C . VAL A 1 73 ? -6.504 6.414 22.484 1 85.69 73 VAL A C 1
ATOM 532 O O . VAL A 1 73 ? -6.316 5.57 21.594 1 85.69 73 VAL A O 1
ATOM 535 N N . ILE A 1 74 ? -5.93 7.625 22.5 1 85.38 74 ILE A N 1
ATOM 536 C CA . ILE A 1 74 ? -4.848 7.918 21.562 1 85.38 74 ILE A CA 1
ATOM 537 C C . ILE A 1 74 ? -3.744 8.688 22.281 1 85.38 74 ILE A C 1
ATOM 539 O O . ILE A 1 74 ? -4.023 9.562 23.109 1 85.38 74 ILE A O 1
ATOM 543 N N . ARG A 1 75 ? -2.557 8.25 22.047 1 82.62 75 ARG A N 1
ATOM 544 C CA . ARG A 1 75 ? -1.378 8.93 22.578 1 82.62 75 ARG A CA 1
ATOM 545 C C . ARG A 1 75 ? -0.653 9.703 21.469 1 82.62 75 ARG A C 1
ATOM 547 O O . ARG A 1 75 ? -0.253 9.125 20.469 1 82.62 75 ARG A O 1
ATOM 554 N N . LEU A 1 76 ? -0.548 10.961 21.656 1 82.81 76 LEU A N 1
ATOM 555 C CA . LEU A 1 76 ? 0.205 11.805 20.734 1 82.81 76 LEU A CA 1
ATOM 556 C C . LEU A 1 76 ? 1.647 11.969 21.203 1 82.81 76 LEU A C 1
ATOM 558 O O . LEU A 1 76 ? 1.93 12.766 22.094 1 82.81 76 LEU A O 1
ATOM 562 N N . THR A 1 77 ? 2.516 11.25 20.578 1 65.44 77 THR A N 1
ATOM 563 C CA . THR A 1 77 ? 3.887 11.133 21.062 1 65.44 77 THR A CA 1
ATOM 564 C C . THR A 1 77 ? 4.625 12.461 20.922 1 65.44 77 THR A C 1
ATOM 566 O O . THR A 1 77 ? 5.43 12.82 21.781 1 65.44 77 THR A O 1
ATOM 569 N N . ASN A 1 78 ? 4.309 13.133 19.922 1 69.06 78 ASN A N 1
ATOM 570 C CA . ASN A 1 78 ? 5.043 14.375 19.703 1 69.06 78 ASN A CA 1
ATOM 571 C C . ASN A 1 78 ? 4.676 15.438 20.734 1 69.06 78 ASN A C 1
ATOM 573 O O . ASN A 1 78 ? 5.449 16.359 20.984 1 69.06 78 ASN A O 1
ATOM 577 N N . LEU A 1 79 ? 3.561 15.344 21.375 1 76.69 79 LEU A N 1
ATOM 578 C CA . LEU A 1 79 ? 3.094 16.312 22.359 1 76.69 79 LEU A CA 1
ATOM 579 C C . LEU A 1 79 ? 3.004 15.688 23.75 1 76.69 79 LEU A C 1
ATOM 581 O O . LEU A 1 79 ? 2.723 16.391 24.734 1 76.69 79 LEU A O 1
ATOM 585 N N . ASP A 1 80 ? 3.258 14.461 23.812 1 81.75 80 ASP A N 1
ATOM 586 C CA . ASP A 1 80 ? 3.078 13.703 25.047 1 81.75 80 ASP A CA 1
ATOM 587 C C . ASP A 1 80 ? 1.654 13.852 25.578 1 81.75 80 ASP A C 1
ATOM 589 O O . ASP A 1 80 ? 1.451 14.133 26.766 1 81.75 80 ASP A O 1
ATOM 593 N N . TRP A 1 81 ? 0.666 13.977 24.828 1 90.31 81 TRP A N 1
ATOM 594 C CA . TRP A 1 81 ? -0.752 14.023 25.172 1 90.31 81 TRP A CA 1
ATOM 595 C C . TRP A 1 81 ? -1.374 12.633 25.125 1 90.31 81 TRP A C 1
ATOM 597 O O . TRP A 1 81 ? -1.045 11.828 24.25 1 90.31 81 TRP A O 1
ATOM 607 N N . THR A 1 82 ? -2.145 12.344 26.094 1 89.62 82 THR A N 1
ATOM 608 C CA . THR A 1 82 ? -3.045 11.195 26.031 1 89.62 82 THR A CA 1
ATOM 609 C C . THR A 1 82 ? -4.5 11.656 26.031 1 89.62 82 THR A C 1
ATOM 611 O O . THR A 1 82 ? -4.922 12.391 26.922 1 89.62 82 THR A O 1
ATOM 614 N N . LEU A 1 83 ? -5.176 11.289 25.031 1 91.5 83 LEU A N 1
ATOM 615 C CA . LEU A 1 83 ? -6.59 11.641 24.938 1 91.5 83 LEU A CA 1
ATOM 616 C C . LEU A 1 83 ? -7.469 10.422 25.203 1 91.5 83 LEU A C 1
ATOM 618 O O . LEU A 1 83 ? -7.246 9.352 24.625 1 91.5 83 LEU A O 1
ATOM 622 N N . GLU A 1 84 ? -8.367 10.57 26.125 1 92.38 84 GLU A N 1
ATOM 623 C CA . GLU A 1 84 ? -9.391 9.57 26.391 1 92.38 84 GLU A CA 1
ATOM 624 C C . GLU A 1 84 ? -10.773 10.055 25.953 1 92.38 84 GLU A C 1
ATOM 626 O O . GLU A 1 84 ? -11.297 11.023 26.5 1 92.38 84 GLU A O 1
ATOM 631 N N . ARG A 1 85 ? -11.328 9.328 25.047 1 93.88 85 ARG A N 1
ATOM 632 C CA . ARG A 1 85 ? -12.57 9.742 24.422 1 93.88 85 ARG A CA 1
ATOM 633 C C . ARG A 1 85 ? -13.664 9.977 25.453 1 93.88 85 ARG A C 1
ATOM 635 O O . ARG A 1 85 ? -14.352 11 25.422 1 93.88 85 ARG A O 1
ATOM 642 N N . MET A 1 86 ? -13.789 9.086 26.438 1 92.81 86 MET A N 1
ATOM 643 C CA . MET A 1 86 ? -14.859 9.156 27.422 1 92.81 86 MET A CA 1
ATOM 644 C C . MET A 1 86 ? -14.68 10.375 28.328 1 92.81 86 MET A C 1
ATOM 646 O O . MET A 1 86 ? -15.648 11.07 28.641 1 92.81 86 MET A O 1
ATOM 650 N N . ALA A 1 87 ? -13.477 10.586 28.703 1 93.38 87 ALA A N 1
ATOM 651 C CA . ALA A 1 87 ? -13.195 11.727 29.578 1 93.38 87 ALA A CA 1
ATOM 652 C C . ALA A 1 87 ? -13.492 13.039 28.859 1 93.38 87 ALA A C 1
ATOM 654 O O . ALA A 1 87 ? -14.094 13.945 29.438 1 93.38 87 ALA A O 1
ATOM 655 N N . LEU A 1 88 ? -13.039 13.164 27.641 1 94.31 88 LEU A N 1
ATOM 656 C CA . LEU A 1 88 ? -13.25 14.383 26.859 1 94.31 88 LEU A CA 1
ATOM 657 C C . LEU A 1 88 ? -14.734 14.578 26.547 1 94.31 88 LEU A C 1
ATOM 659 O O . LEU A 1 88 ? -15.227 15.703 26.531 1 94.31 88 LEU A O 1
ATOM 663 N N . GLN A 1 89 ? -15.336 13.469 26.234 1 94.75 89 GLN A N 1
ATOM 664 C CA . GLN A 1 89 ? -16.781 13.484 25.984 1 94.75 89 GLN A CA 1
ATOM 665 C C . GLN A 1 89 ? -17.531 14.055 27.172 1 94.75 89 GLN A C 1
ATOM 667 O O . GLN A 1 89 ? -18.438 14.883 27.016 1 94.75 89 GLN A O 1
ATOM 672 N N . ALA A 1 90 ? -17.203 13.602 28.359 1 94.81 90 ALA A N 1
ATOM 673 C CA . ALA A 1 90 ? -17.828 14.07 29.594 1 94.81 90 ALA A CA 1
ATOM 674 C C . ALA A 1 90 ? -17.531 15.547 29.828 1 94.81 90 ALA A C 1
ATOM 676 O O . ALA A 1 90 ? -18.422 16.328 30.188 1 94.81 90 ALA A O 1
ATOM 677 N N . ALA A 1 91 ? -16.344 15.93 29.594 1 93 91 ALA A N 1
ATOM 678 C CA . ALA A 1 91 ? -15.906 17.297 29.844 1 93 91 ALA A CA 1
ATOM 679 C C . ALA A 1 91 ? -16.641 18.281 28.922 1 93 91 ALA A C 1
ATOM 681 O O . ALA A 1 91 ? -16.969 19.391 29.312 1 93 91 ALA A O 1
ATOM 682 N N . LEU A 1 92 ? -16.906 17.875 27.688 1 94.5 92 LEU A N 1
ATOM 683 C CA . LEU A 1 92 ? -17.516 18.734 26.688 1 94.5 92 LEU A CA 1
ATOM 684 C C . LEU A 1 92 ? -19.031 18.594 26.688 1 94.5 92 LEU A C 1
ATOM 686 O O . LEU A 1 92 ? -19.719 19.344 26 1 94.5 92 LEU A O 1
ATOM 690 N N . LYS A 1 93 ? -19.5 17.609 27.453 1 94.44 93 LYS A N 1
ATOM 691 C CA . LYS A 1 93 ? -20.938 17.328 27.562 1 94.44 93 LYS A CA 1
ATOM 692 C C . LYS A 1 93 ? -21.531 17.078 26.188 1 94.44 93 LYS A C 1
ATOM 694 O O . LYS A 1 93 ? -22.578 17.656 25.844 1 94.44 93 LYS A O 1
ATOM 699 N N . THR A 1 94 ? -20.828 16.344 25.359 1 95.25 94 THR A N 1
ATOM 700 C CA . THR A 1 94 ? -21.297 15.984 24.031 1 95.25 94 THR A CA 1
ATOM 701 C C . THR A 1 94 ? -21.734 14.523 23.984 1 95.25 94 THR A C 1
ATOM 703 O O . THR A 1 94 ? -21.109 13.664 24.609 1 95.25 94 THR A O 1
ATOM 706 N N . PRO A 1 95 ? -22.844 14.242 23.359 1 93.88 95 PRO A N 1
ATOM 707 C CA . PRO A 1 95 ? -23.281 12.844 23.25 1 93.88 95 PRO A CA 1
ATOM 708 C C . PRO A 1 95 ? -22.422 12.039 22.281 1 93.88 95 PRO A C 1
ATOM 710 O O . PRO A 1 95 ? -22.344 10.812 22.375 1 93.88 95 PRO A O 1
ATOM 713 N N . HIS A 1 96 ? -21.812 12.727 21.297 1 94.44 96 HIS A N 1
ATOM 714 C CA . HIS A 1 96 ? -21.047 12.023 20.281 1 94.44 96 HIS A CA 1
ATOM 715 C C . HIS A 1 96 ? -19.656 12.641 20.109 1 94.44 96 HIS A C 1
ATOM 717 O O . HIS A 1 96 ? -19.547 13.773 19.625 1 94.44 96 HIS A O 1
ATOM 723 N N . LEU A 1 97 ? -18.688 11.922 20.531 1 95.25 97 LEU A N 1
ATOM 724 C CA . LEU A 1 97 ? -17.297 12.328 20.312 1 95.25 97 LEU A CA 1
ATOM 725 C C . LEU A 1 97 ? -16.547 11.289 19.484 1 95.25 97 LEU A C 1
ATOM 727 O O . LEU A 1 97 ? -16.469 10.117 19.875 1 95.25 97 LEU A O 1
ATOM 731 N N . LEU A 1 98 ? -16.031 11.789 18.375 1 93.44 98 LEU A N 1
ATOM 732 C CA . LEU A 1 98 ? -15.32 10.914 17.438 1 93.44 98 LEU A CA 1
ATOM 733 C C . LEU A 1 98 ? -13.836 11.281 17.375 1 93.44 98 LEU A C 1
ATOM 735 O O . LEU A 1 98 ? -13.492 12.453 17.203 1 93.44 98 LEU A O 1
ATOM 739 N N . PHE A 1 99 ? -13.062 10.242 17.625 1 93.38 99 PHE A N 1
ATOM 740 C CA . PHE A 1 99 ? -11.656 10.32 17.25 1 93.38 99 PHE A CA 1
ATOM 741 C C . PHE A 1 99 ? -11.414 9.695 15.891 1 93.38 99 PHE A C 1
ATOM 743 O O . PHE A 1 99 ? -11.828 8.562 15.633 1 93.38 99 PHE A O 1
ATOM 750 N N . ILE A 1 100 ? -10.781 10.477 15.039 1 89.44 100 ILE A N 1
ATOM 751 C CA . ILE A 1 100 ? -10.391 9.891 13.766 1 89.44 100 ILE A CA 1
ATOM 752 C C . ILE A 1 100 ? -8.906 10.148 13.508 1 89.44 100 ILE A C 1
ATOM 754 O O . ILE A 1 100 ? -8.352 11.148 13.984 1 89.44 100 ILE A O 1
ATOM 758 N N . ASN A 1 101 ? -8.273 9.219 12.82 1 89.12 101 ASN A N 1
ATOM 759 C CA . ASN A 1 101 ? -6.887 9.422 12.422 1 89.12 101 ASN A CA 1
ATOM 760 C C . ASN A 1 101 ? -6.734 10.641 11.523 1 89.12 101 ASN A C 1
ATOM 762 O O . ASN A 1 101 ? -7.574 10.891 10.656 1 89.12 101 ASN A O 1
ATOM 766 N N . ASP A 1 102 ? -5.664 11.312 11.695 1 89.19 102 ASP A N 1
ATOM 767 C CA . ASP A 1 102 ? -5.426 12.547 10.953 1 89.19 102 ASP A CA 1
ATOM 768 C C . ASP A 1 102 ? -5.449 12.297 9.445 1 89.19 102 ASP A C 1
ATOM 770 O O . ASP A 1 102 ? -5.973 13.109 8.68 1 89.19 102 ASP A O 1
ATOM 774 N N . PHE A 1 103 ? -4.984 11.203 8.992 1 89.88 103 PHE A N 1
ATOM 775 C CA . PHE A 1 103 ? -4.98 10.992 7.547 1 89.88 103 PHE A CA 1
ATOM 776 C C . PHE A 1 103 ? -6.285 10.359 7.086 1 89.88 103 PHE A C 1
ATOM 778 O O . PHE A 1 103 ? -6.598 10.367 5.895 1 89.88 103 PHE A O 1
ATOM 785 N N . GLN A 1 104 ? -7.012 9.812 8.008 1 88.88 104 GLN A N 1
ATOM 786 C CA . GLN A 1 104 ? -8.406 9.523 7.676 1 88.88 104 GLN A CA 1
ATOM 787 C C . GLN A 1 104 ? -9.195 10.805 7.453 1 88.88 104 GLN A C 1
ATOM 789 O O . GLN A 1 104 ? -10.008 10.891 6.531 1 88.88 104 GLN A O 1
ATOM 794 N N . ALA A 1 105 ? -8.922 11.742 8.328 1 91.56 105 ALA A N 1
ATOM 795 C CA . ALA A 1 105 ? -9.562 13.047 8.164 1 91.56 105 ALA A CA 1
ATOM 796 C C . ALA A 1 105 ? -9.125 13.711 6.863 1 91.56 105 ALA A C 1
ATOM 798 O O . ALA A 1 105 ? -9.953 14.258 6.133 1 91.56 105 ALA A O 1
ATOM 799 N N . ALA A 1 106 ? -7.855 13.664 6.598 1 92.06 106 ALA A N 1
ATOM 800 C CA . ALA A 1 106 ? -7.34 14.227 5.355 1 92.06 106 ALA A CA 1
ATOM 801 C C . ALA A 1 106 ? -7.996 13.578 4.141 1 92.06 106 ALA A C 1
ATOM 803 O O . ALA A 1 106 ? -8.359 14.258 3.184 1 92.06 106 ALA A O 1
ATOM 804 N N . ALA A 1 107 ? -8.109 12.305 4.199 1 92.81 107 ALA A N 1
ATOM 805 C CA . ALA A 1 107 ? -8.758 11.57 3.119 1 92.81 107 ALA A CA 1
ATOM 806 C C . ALA A 1 107 ? -10.195 12.047 2.924 1 92.81 107 ALA A C 1
ATOM 808 O O . ALA A 1 107 ? -10.641 12.242 1.79 1 92.81 107 ALA A O 1
ATOM 809 N N . ARG A 1 108 ? -10.906 12.242 3.992 1 90.5 108 ARG A N 1
ATOM 810 C CA . ARG A 1 108 ? -12.273 12.742 3.91 1 90.5 108 ARG A CA 1
ATOM 811 C C . ARG A 1 108 ? -12.305 14.156 3.342 1 90.5 108 ARG A C 1
ATOM 813 O O . ARG A 1 108 ? -13.242 14.531 2.641 1 90.5 108 ARG A O 1
ATOM 820 N N . GLY A 1 109 ? -11.305 14.859 3.68 1 92.94 109 GLY A N 1
ATOM 821 C CA . GLY A 1 109 ? -11.188 16.219 3.158 1 92.94 109 GLY A CA 1
ATOM 822 C C . GLY A 1 109 ? -11 16.266 1.654 1 92.94 109 GLY A C 1
ATOM 823 O O . GLY A 1 109 ? -11.43 17.203 0.999 1 92.94 109 GLY A O 1
ATOM 824 N N . VAL A 1 110 ? -10.375 15.266 1.089 1 93.12 110 VAL A N 1
ATOM 825 C CA . VAL A 1 110 ? -10.133 15.195 -0.347 1 93.12 110 VAL A CA 1
ATOM 826 C C . VAL A 1 110 ? -11.453 15.289 -1.104 1 93.12 110 VAL A C 1
ATOM 828 O O . VAL A 1 110 ? -11.531 15.906 -2.166 1 93.12 110 VAL A O 1
ATOM 831 N N . ALA A 1 111 ? -12.469 14.758 -0.528 1 86.69 111 ALA A N 1
ATOM 832 C CA . ALA A 1 111 ? -13.789 14.734 -1.165 1 86.69 111 ALA A CA 1
ATOM 833 C C . ALA A 1 111 ? -14.391 16.125 -1.239 1 86.69 111 ALA A C 1
ATOM 835 O O . ALA A 1 111 ? -15.336 16.375 -1.996 1 86.69 111 ALA A O 1
ATOM 836 N N . THR A 1 112 ? -13.844 17.031 -0.475 1 88.62 112 THR A N 1
ATOM 837 C CA . THR A 1 112 ? -14.414 18.359 -0.388 1 88.62 112 THR A CA 1
ATOM 838 C C . THR A 1 112 ? -13.617 19.344 -1.237 1 88.62 112 THR A C 1
ATOM 840 O O . THR A 1 112 ? -13.969 20.531 -1.322 1 88.62 112 THR A O 1
ATOM 843 N N . LEU A 1 113 ? -12.617 18.875 -1.876 1 91.81 113 LEU A N 1
ATOM 844 C CA . LEU A 1 113 ? -11.711 19.766 -2.6 1 91.81 113 LEU A CA 1
ATOM 845 C C . LEU A 1 113 ? -12.344 20.234 -3.904 1 91.81 113 LEU A C 1
ATOM 847 O O . LEU A 1 113 ? -13.109 19.484 -4.531 1 91.81 113 LEU A O 1
ATOM 851 N N . THR A 1 114 ? -12.047 21.422 -4.238 1 92.88 114 THR A N 1
ATOM 852 C CA . THR A 1 114 ? -12.359 21.969 -5.555 1 92.88 114 THR A CA 1
ATOM 853 C C . THR A 1 114 ? -11.078 22.203 -6.359 1 92.88 114 THR A C 1
ATOM 855 O O . THR A 1 114 ? -9.977 22.047 -5.836 1 92.88 114 THR A O 1
ATOM 858 N N . ALA A 1 115 ? -11.227 22.625 -7.621 1 91.75 115 ALA A N 1
ATOM 859 C CA . ALA A 1 115 ? -10.094 22.766 -8.531 1 91.75 115 ALA A CA 1
ATOM 860 C C . ALA A 1 115 ? -9.133 23.844 -8.031 1 91.75 115 ALA A C 1
ATOM 862 O O . ALA A 1 115 ? -7.949 23.844 -8.391 1 91.75 115 ALA A O 1
ATOM 863 N N . SER A 1 116 ? -9.578 24.719 -7.18 1 94.38 116 SER A N 1
ATOM 864 C CA . SER A 1 116 ? -8.742 25.797 -6.664 1 94.38 116 SER A CA 1
ATOM 865 C C . SER A 1 116 ? -7.898 25.328 -5.484 1 94.38 116 SER A C 1
ATOM 867 O O . SER A 1 116 ? -6.992 26.031 -5.043 1 94.38 116 SER A O 1
ATOM 869 N N . ASP A 1 117 ? -8.133 24.109 -5.051 1 95.25 117 ASP A N 1
ATOM 870 C CA . ASP A 1 117 ? -7.527 23.641 -3.805 1 95.25 117 ASP A CA 1
ATOM 871 C C . ASP A 1 117 ? -6.281 22.797 -4.074 1 95.25 117 ASP A C 1
ATOM 873 O O . ASP A 1 117 ? -5.652 22.297 -3.139 1 95.25 117 ASP A O 1
ATOM 877 N N . TYR A 1 118 ? -5.945 22.562 -5.359 1 95.12 118 TYR A N 1
ATOM 878 C CA . TYR A 1 118 ? -4.785 21.719 -5.66 1 95.12 118 TYR A CA 1
ATOM 879 C C . TYR A 1 118 ? -4.164 22.109 -6.996 1 95.12 118 TYR A C 1
ATOM 881 O O . TYR A 1 118 ? -4.777 22.828 -7.789 1 95.12 118 TYR A O 1
ATOM 889 N N . VAL A 1 119 ? -2.971 21.75 -7.176 1 95.56 119 VAL A N 1
ATOM 890 C CA . VAL A 1 119 ? -2.277 21.875 -8.453 1 95.56 119 VAL A CA 1
ATOM 891 C C . VAL A 1 119 ? -1.962 20.484 -9.008 1 95.56 119 VAL A C 1
ATOM 893 O O . VAL A 1 119 ? -1.675 19.562 -8.242 1 95.56 119 VAL A O 1
ATOM 896 N N . MET A 1 120 ? -2.043 20.359 -10.297 1 95.44 120 MET A N 1
ATOM 897 C CA . MET A 1 120 ? -1.779 19.078 -10.945 1 95.44 120 MET A CA 1
ATOM 898 C C . MET A 1 120 ? -0.284 18.875 -11.164 1 95.44 120 MET A C 1
ATOM 900 O O . MET A 1 120 ? 0.384 19.75 -11.734 1 95.44 120 MET A O 1
ATOM 904 N N . LEU A 1 121 ? 0.262 17.828 -10.688 1 97.31 121 LEU A N 1
ATOM 905 C CA . LEU A 1 121 ? 1.667 17.484 -10.883 1 97.31 121 LEU A CA 1
ATOM 906 C C . LEU A 1 121 ? 1.835 16.516 -12.055 1 97.31 121 LEU A C 1
ATOM 908 O O . LEU A 1 121 ? 2.842 16.562 -12.766 1 97.31 121 LEU A O 1
ATOM 912 N N . ASN A 1 122 ? 0.97 15.586 -12.219 1 97.25 122 ASN A N 1
ATOM 913 C CA . ASN A 1 122 ? 0.879 14.695 -13.375 1 97.25 122 ASN A CA 1
ATOM 914 C C . ASN A 1 122 ? -0.508 14.742 -14.008 1 97.25 122 ASN A C 1
ATOM 916 O O . ASN A 1 122 ? -1.476 14.242 -13.43 1 97.25 122 ASN A O 1
ATOM 920 N N . PRO A 1 123 ? -0.607 15.289 -15.188 1 93.25 123 PRO A N 1
ATOM 921 C CA . PRO A 1 123 ? -1.917 15.461 -15.82 1 93.25 123 PRO A CA 1
ATOM 922 C C . PRO A 1 123 ? -2.432 14.172 -16.453 1 93.25 123 PRO A C 1
ATOM 924 O O . PRO A 1 123 ? -2.078 13.867 -17.594 1 93.25 123 PRO A O 1
ATOM 927 N N . ALA A 1 124 ? -2.992 13.258 -15.773 1 93.12 124 ALA A N 1
ATOM 928 C CA . ALA A 1 124 ? -3.68 12.062 -16.25 1 93.12 124 ALA A CA 1
ATOM 929 C C . ALA A 1 124 ? -5.172 12.125 -15.938 1 93.12 124 ALA A C 1
ATOM 931 O O . ALA A 1 124 ? -5.578 12.758 -14.961 1 93.12 124 ALA A O 1
ATOM 932 N N . GLU A 1 125 ? -5.953 11.562 -16.781 1 93 125 GLU A N 1
ATOM 933 C CA . GLU A 1 125 ? -7.402 11.602 -16.578 1 93 125 GLU A CA 1
ATOM 934 C C . GLU A 1 125 ? -7.824 10.695 -15.43 1 93 125 GLU A C 1
ATOM 936 O O . GLU A 1 125 ? -7.57 9.484 -15.453 1 93 125 GLU A O 1
ATOM 941 N N . PRO A 1 126 ? -8.492 11.312 -14.492 1 93.62 126 PRO A N 1
ATOM 942 C CA . PRO A 1 126 ? -8.953 10.469 -13.383 1 93.62 126 PRO A CA 1
ATOM 943 C C . PRO A 1 126 ? -10.109 9.547 -13.781 1 93.62 126 PRO A C 1
ATOM 945 O O . PRO A 1 126 ? -10.945 9.93 -14.609 1 93.62 126 PRO A O 1
ATOM 948 N N . LEU A 1 127 ? -10.141 8.375 -13.273 1 91.56 127 LEU A N 1
ATOM 949 C CA . LEU A 1 127 ? -11.242 7.441 -13.445 1 91.56 127 LEU A CA 1
ATOM 950 C C . LEU A 1 127 ? -12.25 7.566 -12.305 1 91.56 127 LEU A C 1
ATOM 952 O O . LEU A 1 127 ? -11.898 7.352 -11.141 1 91.56 127 LEU A O 1
ATOM 956 N N . ALA A 1 128 ? -13.453 7.859 -12.648 1 87.75 128 ALA A N 1
ATOM 957 C CA . ALA A 1 128 ? -14.508 8.047 -11.648 1 87.75 128 ALA A CA 1
ATOM 958 C C . ALA A 1 128 ? -14.742 6.77 -10.852 1 87.75 128 ALA A C 1
ATOM 960 O O . ALA A 1 128 ? -14.812 5.68 -11.422 1 87.75 128 ALA A O 1
ATOM 961 N N . GLY A 1 129 ? -14.797 6.926 -9.555 1 88.06 129 GLY A N 1
ATOM 962 C CA . GLY A 1 129 ? -15.117 5.793 -8.695 1 88.06 129 GLY A CA 1
ATOM 963 C C . GLY A 1 129 ? -13.914 4.926 -8.375 1 88.06 129 GLY A C 1
ATOM 964 O O . GLY A 1 129 ? -14.016 3.98 -7.594 1 88.06 129 GLY A O 1
ATOM 965 N N . ALA A 1 130 ? -12.781 5.285 -8.945 1 91.56 130 ALA A N 1
ATOM 966 C CA . ALA A 1 130 ? -11.578 4.492 -8.719 1 91.56 130 ALA A CA 1
ATOM 967 C C . ALA A 1 130 ? -10.914 4.863 -7.395 1 91.56 130 ALA A C 1
ATOM 969 O O . ALA A 1 130 ? -11.273 5.871 -6.777 1 91.56 130 ALA A O 1
ATOM 970 N N . THR A 1 131 ? -10.031 4.059 -6.957 1 94.38 131 THR A N 1
ATOM 971 C CA . THR A 1 131 ? -9.297 4.246 -5.711 1 94.38 131 THR A CA 1
ATOM 972 C C . THR A 1 131 ? -8.555 5.582 -5.715 1 94.38 131 THR A C 1
ATOM 974 O O . THR A 1 131 ? -8.008 5.992 -6.738 1 94.38 131 THR A O 1
ATOM 977 N N . ARG A 1 132 ? -8.625 6.254 -4.594 1 96.38 132 ARG A N 1
ATOM 978 C CA . ARG A 1 132 ? -7.82 7.449 -4.352 1 96.38 132 ARG A CA 1
ATOM 979 C C . ARG A 1 132 ? -6.836 7.23 -3.207 1 96.38 132 ARG A C 1
ATOM 981 O O . ARG A 1 132 ? -7.066 6.383 -2.342 1 96.38 132 ARG A O 1
ATOM 988 N N . VAL A 1 133 ? -5.75 7.965 -3.248 1 97.69 133 VAL A N 1
ATOM 989 C CA . VAL A 1 133 ? -4.742 7.891 -2.197 1 97.69 133 VAL A CA 1
ATOM 990 C C . VAL A 1 133 ? -4.312 9.305 -1.796 1 97.69 133 VAL A C 1
ATOM 992 O O . VAL A 1 133 ? -4.227 10.195 -2.641 1 97.69 133 VAL A O 1
ATOM 995 N N . ILE A 1 134 ? -4.109 9.477 -0.521 1 97.44 134 ILE A N 1
ATOM 996 C CA . ILE A 1 134 ? -3.498 10.711 -0.045 1 97.44 134 ILE A CA 1
ATOM 997 C C . ILE A 1 134 ? -2.285 10.383 0.824 1 97.44 134 ILE A C 1
ATOM 999 O O . ILE A 1 134 ? -2.324 9.453 1.63 1 97.44 134 ILE A O 1
ATOM 1003 N N . THR A 1 135 ? -1.238 11.062 0.57 1 97.5 135 THR A N 1
ATOM 1004 C CA . THR A 1 135 ? -0.032 10.992 1.388 1 97.5 135 THR A CA 1
ATOM 1005 C C . THR A 1 135 ? 0.527 12.383 1.65 1 97.5 135 THR A C 1
ATOM 1007 O O . THR A 1 135 ? 0.147 13.344 0.981 1 97.5 135 THR A O 1
ATOM 1010 N N . GLY A 1 136 ? 1.294 12.453 2.65 1 95.12 136 GLY A N 1
ATOM 1011 C CA . GLY A 1 136 ? 1.857 13.758 2.945 1 95.12 136 GLY A CA 1
ATOM 1012 C C . GLY A 1 136 ? 2.934 13.719 4.016 1 95.12 136 GLY A C 1
ATOM 1013 O O . GLY A 1 136 ? 2.803 13 5.008 1 95.12 136 GLY A O 1
ATOM 1014 N N . ALA A 1 137 ? 3.994 14.555 3.785 1 93.25 137 ALA A N 1
ATOM 1015 C CA . ALA A 1 137 ? 5.082 14.688 4.75 1 93.25 137 ALA A CA 1
ATOM 1016 C C . ALA A 1 137 ? 4.887 15.922 5.625 1 93.25 137 ALA A C 1
ATOM 1018 O O . ALA A 1 137 ? 4.535 17 5.125 1 93.25 137 ALA A O 1
ATOM 1019 N N . GLY A 1 138 ? 4.945 15.844 6.816 1 88.69 138 GLY A N 1
ATOM 1020 C CA . GLY A 1 138 ? 5 16.859 7.855 1 88.69 138 GLY A CA 1
ATOM 1021 C C . GLY A 1 138 ? 5.883 16.469 9.023 1 88.69 138 GLY A C 1
ATOM 1022 O O . GLY A 1 138 ? 7.039 16.094 8.836 1 88.69 138 GLY A O 1
ATOM 1023 N N . THR A 1 139 ? 5.227 16.547 10.227 1 83.38 139 THR A N 1
ATOM 1024 C CA . THR A 1 139 ? 5.965 15.992 11.359 1 83.38 139 THR A CA 1
ATOM 1025 C C . THR A 1 139 ? 6.289 14.516 11.125 1 83.38 139 THR A C 1
ATOM 1027 O O . THR A 1 139 ? 7.355 14.039 11.516 1 83.38 139 THR A O 1
ATOM 1030 N N . GLY A 1 140 ? 5.441 13.828 10.531 1 89.69 140 GLY A N 1
ATOM 1031 C CA . GLY A 1 140 ? 5.629 12.461 10.078 1 89.69 140 GLY A CA 1
ATOM 1032 C C . GLY A 1 140 ? 5.25 12.25 8.625 1 89.69 140 GLY A C 1
ATOM 1033 O O . GLY A 1 140 ? 5.273 13.195 7.832 1 89.69 140 GLY A O 1
ATOM 1034 N N . LEU A 1 141 ? 5.082 11.07 8.211 1 94 141 LEU A N 1
ATOM 1035 C CA . LEU A 1 141 ? 4.664 10.703 6.859 1 94 141 LEU A CA 1
ATOM 1036 C C . LEU A 1 141 ? 3.361 9.914 6.895 1 94 141 LEU A C 1
ATOM 1038 O O . LEU A 1 141 ? 3.35 8.75 7.293 1 94 141 LEU A O 1
ATOM 1042 N N . GLY A 1 142 ? 2.307 10.547 6.488 1 93.62 142 GLY A N 1
ATOM 1043 C CA . GLY A 1 142 ? 0.997 9.922 6.547 1 93.62 142 GLY A CA 1
ATOM 1044 C C . GLY A 1 142 ? 0.572 9.305 5.227 1 93.62 142 GLY A C 1
ATOM 1045 O O . GLY A 1 142 ? 1.074 9.688 4.168 1 93.62 142 GLY A O 1
ATOM 1046 N N . LEU A 1 143 ? -0.303 8.375 5.301 1 95.94 143 LEU A N 1
ATOM 1047 C CA . LEU A 1 143 ? -0.844 7.672 4.141 1 95.94 143 LEU A CA 1
ATOM 1048 C C . LEU A 1 143 ? -2.244 7.145 4.43 1 95.94 143 LEU A C 1
ATOM 1050 O O . LEU A 1 143 ? -2.494 6.586 5.5 1 95.94 143 LEU A O 1
ATOM 1054 N N . ALA A 1 144 ? -3.141 7.426 3.559 1 95.25 144 ALA A N 1
ATOM 1055 C CA . ALA A 1 144 ? -4.477 6.84 3.598 1 95.25 144 ALA A CA 1
ATOM 1056 C C . ALA A 1 144 ? -5.004 6.582 2.188 1 95.25 144 ALA A C 1
ATOM 1058 O O . ALA A 1 144 ? -4.535 7.188 1.223 1 95.25 144 ALA A O 1
ATOM 1059 N N . TRP A 1 145 ? -5.82 5.66 2.018 1 94.31 145 TRP A N 1
ATOM 1060 C CA . TRP A 1 145 ? -6.477 5.418 0.737 1 94.31 145 TRP A CA 1
ATOM 1061 C C . TRP A 1 145 ? -7.996 5.41 0.896 1 94.31 145 TRP A C 1
ATOM 1063 O O . TRP A 1 145 ? -8.508 5.367 2.016 1 94.31 145 TRP A O 1
ATOM 1073 N N . MET A 1 146 ? -8.672 5.625 -0.216 1 92.38 146 MET A N 1
ATOM 1074 C CA . MET A 1 146 ? -10.117 5.82 -0.212 1 92.38 146 MET A CA 1
ATOM 1075 C C . MET A 1 146 ? -10.781 5 -1.314 1 92.38 146 MET A C 1
ATOM 1077 O O . MET A 1 146 ? -10.211 4.836 -2.396 1 92.38 146 MET A O 1
ATOM 1081 N N . GLN A 1 147 ? -11.922 4.547 -0.975 1 88.81 147 GLN A N 1
ATOM 1082 C CA . GLN A 1 147 ? -12.773 3.891 -1.962 1 88.81 147 GLN A CA 1
ATOM 1083 C C . GLN A 1 147 ? -14.117 4.602 -2.086 1 88.81 147 GLN A C 1
ATOM 1085 O O . GLN A 1 147 ? -14.703 5.016 -1.083 1 88.81 147 GLN A O 1
ATOM 1090 N N . ALA A 1 148 ? -14.539 4.695 -3.305 1 83.12 148 ALA A N 1
ATOM 1091 C CA . ALA A 1 148 ? -15.836 5.328 -3.543 1 83.12 148 ALA A CA 1
ATOM 1092 C C . ALA A 1 148 ? -16.969 4.488 -2.965 1 83.12 148 ALA A C 1
ATOM 1094 O O . ALA A 1 148 ? -16.938 3.26 -3.033 1 83.12 148 ALA A O 1
ATOM 1095 N N . LYS A 1 149 ? -17.844 5.094 -2.27 1 77.62 149 LYS A N 1
ATOM 1096 C CA . LYS A 1 149 ? -19.109 4.5 -1.838 1 77.62 149 LYS A CA 1
ATOM 1097 C C . LYS A 1 149 ? -20.266 4.988 -2.703 1 77.62 149 LYS A C 1
ATOM 1099 O O . LYS A 1 149 ? -20.047 5.668 -3.709 1 77.62 149 LYS A O 1
ATOM 1104 N N . THR A 1 150 ? -21.453 4.457 -2.297 1 66.69 150 THR A N 1
ATOM 1105 C CA . THR A 1 150 ? -22.641 4.918 -2.988 1 66.69 150 THR A CA 1
ATOM 1106 C C . THR A 1 150 ? -22.891 6.402 -2.721 1 66.69 150 THR A C 1
ATOM 1108 O O . THR A 1 150 ? -22.531 6.914 -1.66 1 66.69 150 THR A O 1
ATOM 1111 N N . LYS A 1 151 ? -23.375 7.113 -3.664 1 61.41 151 LYS A N 1
ATOM 1112 C CA . LYS A 1 151 ? -23.875 8.484 -3.59 1 61.41 151 LYS A CA 1
ATOM 1113 C C . LYS A 1 151 ? -22.734 9.477 -3.43 1 61.41 151 LYS A C 1
ATOM 1115 O O . LYS A 1 151 ? -22.859 10.453 -2.684 1 61.41 151 LYS A O 1
ATOM 1120 N N . GLY A 1 152 ? -21.578 9.117 -3.861 1 62.41 152 GLY A N 1
ATOM 1121 C CA . GLY A 1 152 ? -20.5 10.094 -3.9 1 62.41 152 GLY A CA 1
ATOM 1122 C C . GLY A 1 152 ? -19.688 10.148 -2.619 1 62.41 152 GLY A C 1
ATOM 1123 O O . GLY A 1 152 ? -18.828 11.008 -2.465 1 62.41 152 GLY A O 1
ATOM 1124 N N . ARG A 1 153 ? -19.953 9.336 -1.721 1 72.81 153 ARG A N 1
ATOM 1125 C CA . ARG A 1 153 ? -19.219 9.242 -0.468 1 72.81 153 ARG A CA 1
ATOM 1126 C C . ARG A 1 153 ? -18.016 8.32 -0.61 1 72.81 153 ARG A C 1
ATOM 1128 O O . ARG A 1 153 ? -17.922 7.551 -1.57 1 72.81 153 ARG A O 1
ATOM 1135 N N . TYR A 1 154 ? -17.016 8.625 0.224 1 79.94 154 TYR A N 1
ATOM 1136 C CA . TYR A 1 154 ? -15.82 7.785 0.225 1 79.94 154 TYR A CA 1
ATOM 1137 C C . TYR A 1 154 ? -15.594 7.16 1.597 1 79.94 154 TYR A C 1
ATOM 1139 O O . TYR A 1 154 ? -15.93 7.762 2.621 1 79.94 154 TYR A O 1
ATOM 1147 N N . HIS A 1 155 ? -15.234 5.973 1.545 1 85.88 155 HIS A N 1
ATOM 1148 C CA . HIS A 1 155 ? -14.695 5.328 2.736 1 85.88 155 HIS A CA 1
ATOM 1149 C C . HIS A 1 155 ? -13.18 5.477 2.807 1 85.88 155 HIS A C 1
ATOM 1151 O O . HIS A 1 155 ? -12.477 5.156 1.846 1 85.88 155 HIS A O 1
ATOM 1157 N N . ALA A 1 156 ? -12.758 6 3.932 1 89.5 156 ALA A N 1
ATOM 1158 C CA . ALA A 1 156 ? -11.328 6.266 4.098 1 89.5 156 ALA A CA 1
ATOM 1159 C C . ALA A 1 156 ? -10.68 5.219 4.992 1 89.5 156 ALA A C 1
ATOM 1161 O O . ALA A 1 156 ? -11.266 4.793 5.992 1 89.5 156 ALA A O 1
ATOM 1162 N N . PHE A 1 157 ? -9.492 4.828 4.621 1 90 157 PHE A N 1
ATOM 1163 C CA . PHE A 1 157 ? -8.711 3.846 5.367 1 90 157 PHE A CA 1
ATOM 1164 C C . PHE A 1 157 ? -7.352 4.418 5.758 1 90 157 PHE A C 1
ATOM 1166 O O . PHE A 1 157 ? -6.512 4.672 4.895 1 90 157 PHE A O 1
ATOM 1173 N N . ALA A 1 158 ? -7.199 4.586 7.051 1 89 158 ALA A N 1
ATOM 1174 C CA . ALA A 1 158 ? -5.895 5.027 7.539 1 89 158 ALA A CA 1
ATOM 1175 C C . ALA A 1 158 ? -4.883 3.887 7.504 1 89 158 ALA A C 1
ATOM 1177 O O . ALA A 1 158 ? -5.254 2.715 7.586 1 89 158 ALA A O 1
ATOM 1178 N N . THR A 1 159 ? -3.635 4.23 7.32 1 92.62 159 THR A N 1
ATOM 1179 C CA . THR A 1 159 ? -2.564 3.24 7.34 1 92.62 159 THR A CA 1
ATOM 1180 C C . THR A 1 159 ? -1.409 3.709 8.219 1 92.62 159 THR A C 1
ATOM 1182 O O . THR A 1 159 ? -1.499 4.754 8.867 1 92.62 159 THR A O 1
ATOM 1185 N N . GLU A 1 160 ? -0.459 2.877 8.336 1 92.75 160 GLU A N 1
ATOM 1186 C CA . GLU A 1 160 ? 0.827 3.225 8.93 1 92.75 160 GLU A CA 1
ATOM 1187 C C . GLU A 1 160 ? 1.968 3.035 7.934 1 92.75 160 GLU A C 1
ATOM 1189 O O . GLU A 1 160 ? 3.066 2.621 8.312 1 92.75 160 GLU A O 1
ATOM 1194 N N . GLY A 1 161 ? 1.64 3.336 6.676 1 95.5 161 GLY A N 1
ATOM 1195 C CA . GLY A 1 161 ? 2.561 3.068 5.582 1 95.5 161 GLY A CA 1
ATOM 1196 C C . GLY A 1 161 ? 3.848 3.867 5.676 1 95.5 161 GLY A C 1
ATOM 1197 O O . GLY A 1 161 ? 4.879 3.459 5.137 1 95.5 161 GLY A O 1
ATOM 1198 N N . GLY A 1 162 ? 3.811 4.988 6.336 1 96.06 162 GLY A N 1
ATOM 1199 C CA . GLY A 1 162 ? 5.02 5.781 6.488 1 96.06 162 GLY A CA 1
ATOM 1200 C C . GLY A 1 162 ? 6.113 5.062 7.25 1 96.06 162 GLY A C 1
ATOM 1201 O O . GLY A 1 162 ? 7.281 5.461 7.199 1 96.06 162 GLY A O 1
ATOM 1202 N N . HIS A 1 163 ? 5.781 3.973 7.879 1 96.19 163 HIS A N 1
ATOM 1203 C CA . HIS A 1 163 ? 6.715 3.283 8.766 1 96.19 163 HIS A CA 1
ATOM 1204 C C . HIS A 1 163 ? 7.273 2.027 8.102 1 96.19 163 HIS A C 1
ATOM 1206 O O . HIS A 1 163 ? 8.016 1.27 8.734 1 96.19 163 HIS A O 1
ATOM 1212 N N . ILE A 1 164 ? 6.969 1.777 6.863 1 98 164 ILE A N 1
ATOM 1213 C CA . ILE A 1 164 ? 7.578 0.632 6.195 1 98 164 ILE A CA 1
ATOM 1214 C C . ILE A 1 164 ? 9.055 0.912 5.934 1 98 164 ILE A C 1
ATOM 1216 O O . ILE A 1 164 ? 9.516 2.051 6.062 1 98 164 ILE A O 1
ATOM 1220 N N . ASP A 1 165 ? 9.797 -0.133 5.609 1 98.5 165 ASP A N 1
ATOM 1221 C CA . ASP A 1 165 ? 11.227 -0.025 5.348 1 98.5 165 ASP A CA 1
ATOM 1222 C C . ASP A 1 165 ? 11.5 0.921 4.18 1 98.5 165 ASP A C 1
ATOM 1224 O O . ASP A 1 165 ? 10.805 0.882 3.164 1 98.5 165 ASP A O 1
ATOM 1228 N N . PHE A 1 166 ? 12.492 1.775 4.328 1 98.62 166 PHE A N 1
ATOM 1229 C CA . PHE A 1 166 ? 12.906 2.686 3.27 1 98.62 166 PHE A CA 1
ATOM 1230 C C . PHE A 1 166 ? 13.477 1.914 2.086 1 98.62 166 PHE A C 1
ATOM 1232 O O . PHE A 1 166 ? 14.227 0.952 2.268 1 98.62 166 PHE A O 1
ATOM 1239 N N . SER A 1 167 ? 13.109 2.283 0.848 1 98.5 167 SER A N 1
ATOM 1240 C CA . SER A 1 167 ? 13.562 1.646 -0.386 1 98.5 167 SER A CA 1
ATOM 1241 C C . SER A 1 167 ? 14.43 2.592 -1.209 1 98.5 167 SER A C 1
ATOM 1243 O O . SER A 1 167 ? 13.922 3.348 -2.037 1 98.5 167 SER A O 1
ATOM 1245 N N . PRO A 1 168 ? 15.758 2.494 -1.122 1 98.31 168 PRO A N 1
ATOM 1246 C CA . PRO A 1 168 ? 16.609 3.371 -1.926 1 98.31 168 PRO A CA 1
ATOM 1247 C C . PRO A 1 168 ? 16.531 3.068 -3.42 1 98.31 168 PRO A C 1
ATOM 1249 O O . PRO A 1 168 ? 16.781 1.938 -3.842 1 98.31 168 PRO A O 1
ATOM 1252 N N . ALA A 1 169 ? 16.266 4.047 -4.227 1 97 169 ALA A N 1
ATOM 1253 C CA . ALA A 1 169 ? 15.977 3.846 -5.645 1 97 169 ALA A CA 1
ATOM 1254 C C . ALA A 1 169 ? 17.266 3.863 -6.469 1 97 169 ALA A C 1
ATOM 1256 O O . ALA A 1 169 ? 17.281 3.404 -7.613 1 97 169 ALA A O 1
ATOM 1257 N N . ASN A 1 170 ? 18.312 4.395 -5.93 1 96.44 170 ASN A N 1
ATOM 1258 C CA . ASN A 1 170 ? 19.578 4.539 -6.645 1 96.44 170 ASN A CA 1
ATOM 1259 C C . ASN A 1 170 ? 20.766 4.512 -5.691 1 96.44 170 ASN A C 1
ATOM 1261 O O . ASN A 1 170 ? 20.594 4.43 -4.473 1 96.44 170 ASN A O 1
ATOM 1265 N N . PRO A 1 171 ? 21.984 4.598 -6.219 1 96.12 171 PRO A N 1
ATOM 1266 C CA . PRO A 1 171 ? 23.172 4.453 -5.367 1 96.12 171 PRO A CA 1
ATOM 1267 C C . PRO A 1 171 ? 23.297 5.578 -4.34 1 96.12 171 PRO A C 1
ATOM 1269 O O . PRO A 1 171 ? 23.75 5.344 -3.215 1 96.12 171 PRO A O 1
ATOM 1272 N N . GLN A 1 172 ? 22.922 6.777 -4.707 1 97.44 172 GLN A N 1
ATOM 1273 C CA . GLN A 1 172 ? 22.969 7.867 -3.736 1 97.44 172 GLN A CA 1
ATOM 1274 C C . GLN A 1 172 ? 22.047 7.598 -2.557 1 97.44 172 GLN A C 1
ATOM 1276 O O . GLN A 1 172 ? 22.438 7.785 -1.4 1 97.44 172 GLN A O 1
ATOM 1281 N N . GLN A 1 173 ? 20.891 7.148 -2.824 1 98.44 173 GLN A N 1
ATOM 1282 C CA . GLN A 1 173 ? 19.922 6.844 -1.775 1 98.44 173 GLN A CA 1
ATOM 1283 C C . GLN A 1 173 ? 20.359 5.633 -0.958 1 98.44 173 GLN A C 1
ATOM 1285 O O . GLN A 1 173 ? 20.047 5.535 0.231 1 98.44 173 GLN A O 1
ATOM 1290 N N . GLN A 1 174 ? 21.141 4.77 -1.573 1 97.62 174 GLN A N 1
ATOM 1291 C CA . GLN A 1 174 ? 21.703 3.656 -0.821 1 97.62 174 GLN A CA 1
ATOM 1292 C C . GLN A 1 174 ? 22.719 4.145 0.2 1 97.62 174 GLN A C 1
ATOM 1294 O O . GLN A 1 174 ? 22.797 3.623 1.314 1 97.62 174 GLN A O 1
ATOM 1299 N N . ARG A 1 175 ? 23.516 5.078 -0.257 1 97.69 175 ARG A N 1
ATOM 1300 C CA . ARG A 1 175 ? 24.469 5.668 0.689 1 97.69 175 ARG A CA 1
ATOM 1301 C C . ARG A 1 175 ? 23.719 6.383 1.817 1 97.69 175 ARG A C 1
ATOM 1303 O O . ARG A 1 175 ? 24.156 6.34 2.973 1 97.69 175 ARG A O 1
ATOM 1310 N N . LEU A 1 176 ? 22.625 7.043 1.477 1 98.44 176 LEU A N 1
ATOM 1311 C CA . LEU A 1 176 ? 21.797 7.672 2.498 1 98.44 176 LEU A CA 1
ATOM 1312 C C . LEU A 1 176 ? 21.297 6.641 3.5 1 98.44 176 LEU A C 1
ATOM 1314 O O . LEU A 1 176 ? 21.328 6.879 4.711 1 98.44 176 LEU A O 1
ATOM 1318 N N . LEU A 1 177 ? 20.844 5.504 2.996 1 98.44 177 LEU A N 1
ATOM 1319 C CA . LEU A 1 177 ? 20.359 4.445 3.875 1 98.44 177 LEU A CA 1
ATOM 1320 C C . LEU A 1 177 ? 21.453 4.008 4.844 1 98.44 177 LEU A C 1
ATOM 1322 O O . LEU A 1 177 ? 21.203 3.832 6.039 1 98.44 177 LEU A O 1
ATOM 1326 N N . SER A 1 178 ? 22.641 3.834 4.34 1 97.75 178 SER A N 1
ATOM 1327 C CA . SER A 1 178 ? 23.766 3.469 5.188 1 97.75 178 SER A CA 1
ATOM 1328 C C . SER A 1 178 ? 24.031 4.527 6.254 1 97.75 178 SER A C 1
ATOM 1330 O O . SER A 1 178 ? 24.266 4.199 7.418 1 97.75 178 SER A O 1
ATOM 1332 N N . PHE A 1 179 ? 24 5.785 5.824 1 97.31 179 PHE A N 1
ATOM 1333 C CA . PHE A 1 179 ? 24.172 6.91 6.738 1 97.31 179 PHE A CA 1
ATOM 1334 C C . PHE A 1 179 ? 23.125 6.871 7.844 1 97.31 179 PHE A C 1
ATOM 1336 O O . PHE A 1 179 ? 23.453 7.016 9.023 1 97.31 179 PHE A O 1
ATOM 1343 N N . MET A 1 180 ? 21.859 6.625 7.504 1 97.81 180 MET A N 1
ATOM 1344 C CA . MET A 1 180 ? 20.734 6.617 8.445 1 97.81 180 MET A CA 1
ATOM 1345 C C . MET A 1 180 ? 20.859 5.445 9.414 1 97.81 180 MET A C 1
ATOM 1347 O O . MET A 1 180 ? 20.453 5.559 10.578 1 97.81 180 MET A O 1
ATOM 1351 N N . ARG A 1 181 ? 21.375 4.324 8.984 1 97 181 ARG A N 1
ATOM 1352 C CA . ARG A 1 181 ? 21.469 3.117 9.805 1 97 181 ARG A CA 1
ATOM 1353 C C . ARG A 1 181 ? 22.469 3.307 10.945 1 97 181 ARG A C 1
ATOM 1355 O O . ARG A 1 181 ? 22.453 2.553 11.922 1 97 181 ARG A O 1
ATOM 1362 N N . GLU A 1 182 ? 23.328 4.262 10.805 1 95.75 182 GLU A N 1
ATOM 1363 C CA . GLU A 1 182 ? 24.25 4.57 11.891 1 95.75 182 GLU A CA 1
ATOM 1364 C C . GLU A 1 182 ? 23.5 5.086 13.117 1 95.75 182 GLU A C 1
ATOM 1366 O O . GLU A 1 182 ? 23.969 4.938 14.25 1 95.75 182 GLU A O 1
ATOM 1371 N N . THR A 1 183 ? 22.359 5.648 12.906 1 94.25 183 THR A N 1
ATOM 1372 C CA . THR A 1 183 ? 21.594 6.285 13.977 1 94.25 183 THR A CA 1
ATOM 1373 C C . THR A 1 183 ? 20.344 5.477 14.312 1 94.25 183 THR A C 1
ATOM 1375 O O . THR A 1 183 ? 19.938 5.402 15.469 1 94.25 183 THR A O 1
ATOM 1378 N N . PHE A 1 184 ? 19.781 4.84 13.242 1 95.25 184 PHE A N 1
ATOM 1379 C CA . PHE A 1 184 ? 18.484 4.184 13.43 1 95.25 184 PHE A CA 1
ATOM 1380 C C . PHE A 1 184 ? 18.594 2.689 13.141 1 95.25 184 PHE A C 1
ATOM 1382 O O . PHE A 1 184 ? 19.078 2.289 12.078 1 95.25 184 PHE A O 1
ATOM 1389 N N . ALA A 1 185 ? 18.094 1.913 14.047 1 93.19 185 ALA A N 1
ATOM 1390 C CA . ALA A 1 185 ? 18.047 0.47 13.828 1 93.19 185 ALA A CA 1
ATOM 1391 C C . ALA A 1 185 ? 17.031 0.117 12.734 1 93.19 185 ALA A C 1
ATOM 1393 O O . ALA A 1 185 ? 17.281 -0.793 11.938 1 93.19 185 ALA A O 1
ATOM 1394 N N . HIS A 1 186 ? 15.977 0.778 12.695 1 95.62 186 HIS A N 1
ATOM 1395 C CA . HIS A 1 186 ? 14.945 0.666 11.664 1 95.62 186 HIS A CA 1
ATOM 1396 C C . HIS A 1 186 ? 14.789 1.976 10.898 1 95.62 186 HIS A C 1
ATOM 1398 O O . HIS A 1 186 ? 14.305 2.967 11.445 1 95.62 186 HIS A O 1
ATOM 1404 N N . VAL A 1 187 ? 15.203 1.947 9.656 1 97.94 187 VAL A N 1
ATOM 1405 C CA . VAL A 1 187 ? 15.086 3.135 8.812 1 97.94 187 VAL A CA 1
ATOM 1406 C C . VAL A 1 187 ? 13.805 3.049 7.98 1 97.94 187 VAL A C 1
ATOM 1408 O O . VAL A 1 187 ? 13.773 2.373 6.949 1 97.94 187 VAL A O 1
ATOM 1411 N N . SER A 1 188 ? 12.789 3.754 8.414 1 97.94 188 SER A N 1
ATOM 1412 C CA . SER A 1 188 ? 11.516 3.801 7.703 1 97.94 188 SER A CA 1
ATOM 1413 C C . SER A 1 188 ? 11.484 4.945 6.691 1 97.94 188 SER A C 1
ATOM 1415 O O . SER A 1 188 ? 12.344 5.832 6.727 1 97.94 188 SER A O 1
ATOM 1417 N N . TRP A 1 189 ? 10.539 4.941 5.805 1 98.38 189 TRP A N 1
ATOM 1418 C CA . TRP A 1 189 ? 10.305 6.062 4.898 1 98.38 189 TRP A CA 1
ATOM 1419 C C . TRP A 1 189 ? 10.125 7.359 5.68 1 98.38 189 TRP A C 1
ATOM 1421 O O . TRP A 1 189 ? 10.648 8.406 5.285 1 98.38 189 TRP A O 1
ATOM 1431 N N . GLU A 1 190 ? 9.422 7.32 6.812 1 95.81 190 GLU A N 1
ATOM 1432 C CA . GLU A 1 190 ? 9.164 8.508 7.617 1 95.81 190 GLU A CA 1
ATOM 1433 C C . GLU A 1 190 ? 10.469 9.133 8.117 1 95.81 190 GLU A C 1
ATOM 1435 O O . GLU A 1 190 ? 10.57 10.352 8.234 1 95.81 190 GLU A O 1
ATOM 1440 N N . ARG A 1 191 ? 11.453 8.281 8.398 1 96.31 191 ARG A N 1
ATOM 1441 C CA . ARG A 1 191 ? 12.734 8.781 8.906 1 96.31 191 ARG A CA 1
ATOM 1442 C C . ARG A 1 191 ? 13.43 9.648 7.863 1 96.31 191 ARG A C 1
ATOM 1444 O O . ARG A 1 191 ? 14.227 10.523 8.211 1 96.31 191 ARG A O 1
ATOM 1451 N N . VAL A 1 192 ? 13.094 9.453 6.578 1 97.69 192 VAL A N 1
ATOM 1452 C CA . VAL A 1 192 ? 13.797 10.125 5.488 1 97.69 192 VAL A CA 1
ATOM 1453 C C . VAL A 1 192 ? 12.883 11.18 4.859 1 97.69 192 VAL A C 1
ATOM 1455 O O . VAL A 1 192 ? 13.359 12.211 4.379 1 97.69 192 VAL A O 1
ATOM 1458 N N . LEU A 1 193 ? 11.609 10.922 4.855 1 97.44 193 LEU A N 1
ATOM 1459 C CA . LEU A 1 193 ? 10.633 11.742 4.152 1 97.44 193 LEU A CA 1
ATOM 1460 C C . LEU A 1 193 ? 9.648 12.375 5.133 1 97.44 193 LEU A C 1
ATOM 1462 O O . LEU A 1 193 ? 8.469 12 5.156 1 97.44 193 LEU A O 1
ATOM 1466 N N . SER A 1 194 ? 10.086 13.273 5.945 1 94.31 194 SER A N 1
ATOM 1467 C CA . SER A 1 194 ? 9.359 14.07 6.926 1 94.31 194 SER A CA 1
ATOM 1468 C C . SER A 1 194 ? 10.102 15.359 7.262 1 94.31 194 SER A C 1
ATOM 1470 O O . SER A 1 194 ? 11.172 15.625 6.707 1 94.31 194 SER A O 1
ATOM 1472 N N . GLY A 1 195 ? 9.5 16.203 8.133 1 90.56 195 GLY A N 1
ATOM 1473 C CA . GLY A 1 195 ? 10.211 17.391 8.586 1 90.56 195 GLY A CA 1
ATOM 1474 C C . GLY A 1 195 ? 11.594 17.078 9.133 1 90.56 195 GLY A C 1
ATOM 1475 O O . GLY A 1 195 ? 12.602 17.547 8.609 1 90.56 195 GLY A O 1
ATOM 1476 N N . PRO A 1 196 ? 11.672 16.266 10.148 1 90.81 196 PRO A N 1
ATOM 1477 C CA . PRO A 1 196 ? 12.977 15.812 10.633 1 90.81 196 PRO A CA 1
ATOM 1478 C C . PRO A 1 196 ? 13.805 15.125 9.547 1 90.81 196 PRO A C 1
ATOM 1480 O O . PRO A 1 196 ? 15.039 15.203 9.562 1 90.81 196 PRO A O 1
ATOM 1483 N N . GLY A 1 197 ? 13.148 14.5 8.609 1 95.19 197 GLY A N 1
ATOM 1484 C CA . GLY A 1 197 ? 13.828 13.836 7.508 1 95.19 197 GLY A CA 1
ATOM 1485 C C . GLY A 1 197 ? 14.617 14.781 6.629 1 95.19 197 GLY A C 1
ATOM 1486 O O . GLY A 1 197 ? 15.703 14.438 6.148 1 95.19 197 GLY A O 1
ATOM 1487 N N . VAL A 1 198 ? 14.086 15.992 6.438 1 95.06 198 VAL A N 1
ATOM 1488 C CA . VAL A 1 198 ? 14.805 16.984 5.648 1 95.06 198 VAL A CA 1
ATOM 1489 C C . VAL A 1 198 ? 16.156 17.266 6.285 1 95.06 198 VAL A C 1
ATOM 1491 O O . VAL A 1 198 ? 17.172 17.406 5.582 1 95.06 198 VAL A O 1
ATOM 1494 N N . ASN A 1 199 ? 16.141 17.328 7.555 1 93.06 199 ASN A N 1
ATOM 1495 C CA . ASN A 1 199 ? 17.391 17.562 8.281 1 93.06 199 ASN A CA 1
ATOM 1496 C C . ASN A 1 199 ? 18.375 16.406 8.094 1 93.06 199 ASN A C 1
ATOM 1498 O O . ASN A 1 199 ? 19.562 16.625 7.91 1 93.06 199 ASN A O 1
ATOM 1502 N N . GLN A 1 200 ? 17.875 15.211 8.203 1 95.19 200 GLN A N 1
ATOM 1503 C CA . GLN A 1 200 ? 18.734 14.039 8 1 95.19 200 GLN A CA 1
ATOM 1504 C C . GLN A 1 200 ? 19.344 14.031 6.602 1 95.19 200 GLN A C 1
ATOM 1506 O O . GLN A 1 200 ? 20.531 13.758 6.438 1 95.19 200 GLN A O 1
ATOM 1511 N N . VAL A 1 201 ? 18.547 14.344 5.609 1 97 201 VAL A N 1
ATOM 1512 C CA . VAL A 1 201 ? 19 14.367 4.223 1 97 201 VAL A CA 1
ATOM 1513 C C . VAL A 1 201 ? 20.047 15.461 4.035 1 97 201 VAL A C 1
ATOM 1515 O O . VAL A 1 201 ? 21.031 15.266 3.334 1 97 201 VAL A O 1
ATOM 1518 N N . TYR A 1 202 ? 19.781 16.609 4.672 1 96.12 202 TYR A N 1
ATOM 1519 C CA . TYR A 1 202 ? 20.734 17.719 4.613 1 96.12 202 TYR A CA 1
ATOM 1520 C C . TYR A 1 202 ? 22.078 17.297 5.207 1 96.12 202 TYR A C 1
ATOM 1522 O O . TYR A 1 202 ? 23.125 17.547 4.609 1 96.12 202 TYR A O 1
ATOM 1530 N N . ARG A 1 203 ? 22.047 16.703 6.352 1 95.25 203 ARG A N 1
ATOM 1531 C CA . ARG A 1 203 ? 23.25 16.25 7.02 1 95.25 203 ARG A CA 1
ATOM 1532 C C . ARG A 1 203 ? 24 15.234 6.16 1 95.25 203 ARG A C 1
ATOM 1534 O O . ARG A 1 203 ? 25.234 15.281 6.066 1 95.25 203 ARG A O 1
ATOM 1541 N N . PHE A 1 204 ? 23.328 14.383 5.566 1 97.12 204 PHE A N 1
ATOM 1542 C CA . PHE A 1 204 ? 23.922 13.414 4.656 1 97.12 204 PHE A CA 1
ATOM 1543 C C . PHE A 1 204 ? 24.641 14.117 3.506 1 97.12 204 PHE A C 1
ATOM 1545 O O . PHE A 1 204 ? 25.781 13.797 3.186 1 97.12 204 PHE A O 1
ATOM 1552 N N . CYS A 1 205 ? 23.875 15.039 2.859 1 96.44 205 CYS A N 1
ATOM 1553 C CA . CYS A 1 205 ? 24.453 15.75 1.729 1 96.44 205 CYS A CA 1
ATOM 1554 C C . CYS A 1 205 ? 25.703 16.516 2.152 1 96.44 205 CYS A C 1
ATOM 1556 O O . CYS A 1 205 ? 26.672 16.594 1.391 1 96.44 205 CYS A O 1
ATOM 1558 N N . LEU A 1 206 ? 25.625 17.062 3.34 1 94.81 206 LEU A N 1
ATOM 1559 C CA . LEU A 1 206 ? 26.797 17.75 3.875 1 94.81 206 LEU A CA 1
ATOM 1560 C C . LEU A 1 206 ? 27.984 16.797 3.951 1 94.81 206 LEU A C 1
ATOM 1562 O O . LEU A 1 206 ? 29.078 17.125 3.469 1 94.81 206 LEU A O 1
ATOM 1566 N N . GLN A 1 207 ? 27.797 15.648 4.508 1 94.75 207 GLN A N 1
ATOM 1567 C CA . GLN A 1 207 ? 28.859 14.648 4.629 1 94.75 207 GLN A CA 1
ATOM 1568 C C . GLN A 1 207 ? 29.297 14.148 3.256 1 94.75 207 GLN A C 1
ATOM 1570 O O . GLN A 1 207 ? 30.5 14.016 2.996 1 94.75 207 GLN A O 1
ATOM 1575 N N . ASP A 1 208 ? 28.297 13.859 2.463 1 94.31 208 ASP A N 1
ATOM 1576 C CA . ASP A 1 208 ? 28.547 13.273 1.147 1 94.31 208 ASP A CA 1
ATOM 1577 C C . ASP A 1 208 ? 29.344 14.234 0.262 1 94.31 208 ASP A C 1
ATOM 1579 O O . ASP A 1 208 ? 30.172 13.805 -0.547 1 94.31 208 ASP A O 1
ATOM 1583 N N . MET A 1 209 ? 29.141 15.5 0.413 1 93.44 209 MET A N 1
ATOM 1584 C CA . MET A 1 209 ? 29.719 16.484 -0.483 1 93.44 209 MET A CA 1
ATOM 1585 C C . MET A 1 209 ? 31 17.078 0.116 1 93.44 209 MET A C 1
ATOM 1587 O O . MET A 1 209 ? 31.922 17.453 -0.615 1 93.44 209 MET A O 1
ATOM 1591 N N . THR A 1 210 ? 31.078 17.172 1.451 1 91.12 210 THR A N 1
ATOM 1592 C CA . THR A 1 210 ? 32.188 17.891 2.043 1 91.12 210 THR A CA 1
ATOM 1593 C C . THR A 1 210 ? 33.094 16.953 2.855 1 91.12 210 THR A C 1
ATOM 1595 O O . THR A 1 210 ? 34.219 17.312 3.227 1 91.12 210 THR A O 1
ATOM 1598 N N . GLY A 1 211 ? 32.594 15.758 3.148 1 90.75 211 GLY A N 1
ATOM 1599 C CA . GLY A 1 211 ? 33.344 14.781 3.916 1 90.75 211 GLY A CA 1
ATOM 1600 C C . GLY A 1 211 ? 33.219 14.969 5.418 1 90.75 211 GLY A C 1
ATOM 1601 O O . GLY A 1 211 ? 33.75 14.18 6.195 1 90.75 211 GLY A O 1
ATOM 1602 N N . GLU A 1 212 ? 32.531 16.094 5.801 1 86.19 212 GLU A N 1
ATOM 1603 C CA . GLU A 1 212 ? 32.406 16.344 7.234 1 86.19 212 GLU A CA 1
ATOM 1604 C C . GLU A 1 212 ? 31.062 16.969 7.57 1 86.19 212 GLU A C 1
ATOM 1606 O O . GLU A 1 212 ? 30.406 17.531 6.699 1 86.19 212 GLU A O 1
ATOM 1611 N N . ILE A 1 213 ? 30.641 16.734 8.734 1 86.44 213 ILE A N 1
ATOM 1612 C CA . ILE A 1 213 ? 29.5 17.453 9.312 1 86.44 213 ILE A CA 1
ATOM 1613 C C . ILE A 1 213 ? 29.984 18.406 10.398 1 86.44 213 ILE A C 1
ATOM 1615 O O . ILE A 1 213 ? 30.453 17.969 11.461 1 86.44 213 ILE A O 1
ATOM 1619 N N . PRO A 1 214 ? 29.922 19.641 9.977 1 79.12 214 PRO A N 1
ATOM 1620 C CA . PRO A 1 214 ? 30.438 20.594 10.961 1 79.12 214 PRO A CA 1
ATOM 1621 C C . PRO A 1 214 ? 29.812 20.406 12.344 1 79.12 214 PRO A C 1
ATOM 1623 O O . PRO A 1 214 ? 28.609 20.156 12.453 1 79.12 214 PRO A O 1
ATOM 1626 N N . PRO A 1 215 ? 30.641 20.438 13.281 1 70.88 215 PRO A N 1
ATOM 1627 C CA . PRO A 1 215 ? 30.141 20.25 14.641 1 70.88 215 PRO A CA 1
ATOM 1628 C C . PRO A 1 215 ? 29 21.219 14.977 1 70.88 215 PRO A C 1
ATOM 1630 O O . PRO A 1 215 ? 28.078 20.859 15.727 1 70.88 215 PRO A O 1
ATOM 1633 N N . ALA A 1 216 ? 29.172 22.453 14.422 1 65.5 216 ALA A N 1
ATOM 1634 C CA . ALA A 1 216 ? 28.203 23.484 14.75 1 65.5 216 ALA A CA 1
ATOM 1635 C C . ALA A 1 216 ? 26.969 23.391 13.867 1 65.5 216 ALA A C 1
ATOM 1637 O O . ALA A 1 216 ? 26.094 24.266 13.898 1 65.5 216 ALA A O 1
ATOM 1638 N N . LEU A 1 217 ? 26.969 22.328 13.102 1 64.94 217 LEU A N 1
ATOM 1639 C CA . LEU A 1 217 ? 25.781 22.25 12.266 1 64.94 217 LEU A CA 1
ATOM 1640 C C . LEU A 1 217 ? 24.516 22.172 13.125 1 64.94 217 LEU A C 1
ATOM 1642 O O . LEU A 1 217 ? 24.297 21.172 13.812 1 64.94 217 LEU A O 1
ATOM 1646 N N . GLY A 1 218 ? 24.031 23.312 13.648 1 62.19 218 GLY A N 1
ATOM 1647 C CA . GLY A 1 218 ? 22.766 23.25 14.367 1 62.19 218 GLY A CA 1
ATOM 1648 C C . GLY A 1 218 ? 21.672 22.516 13.602 1 62.19 218 GLY A C 1
ATOM 1649 O O . GLY A 1 218 ? 21.875 22.109 12.461 1 62.19 218 GLY A O 1
ATOM 1650 N N . ALA A 1 219 ? 20.656 22.047 14.312 1 67 219 ALA A N 1
ATOM 1651 C CA . ALA A 1 219 ? 19.453 21.469 13.711 1 67 219 ALA A CA 1
ATOM 1652 C C . ALA A 1 219 ? 18.766 22.469 12.789 1 67 219 ALA A C 1
ATOM 1654 O O . ALA A 1 219 ? 18.344 23.531 13.234 1 67 219 ALA A O 1
ATOM 1655 N N . ARG A 1 220 ? 19.062 22.359 11.508 1 81.06 220 ARG A N 1
ATOM 1656 C CA . ARG A 1 220 ? 18.25 23.125 10.57 1 81.06 220 ARG A CA 1
ATOM 1657 C C . ARG A 1 220 ? 16.922 22.422 10.297 1 81.06 220 ARG A C 1
ATOM 1659 O O . ARG A 1 220 ? 16.906 21.234 10 1 81.06 220 ARG A O 1
ATOM 1666 N N . ASN A 1 221 ? 15.906 23.125 10.617 1 83.88 221 ASN A N 1
ATOM 1667 C CA . ASN A 1 221 ? 14.625 22.516 10.289 1 83.88 221 ASN A CA 1
ATOM 1668 C C . ASN A 1 221 ? 14.359 22.547 8.781 1 83.88 221 ASN A C 1
ATOM 1670 O O . ASN A 1 221 ? 15.125 23.141 8.023 1 83.88 221 ASN A O 1
ATOM 1674 N N . GLY A 1 222 ? 13.414 21.875 8.352 1 87.19 222 GLY A N 1
ATOM 1675 C CA . GLY A 1 222 ? 13.086 21.75 6.945 1 87.19 222 GLY A CA 1
ATOM 1676 C C . GLY A 1 222 ? 12.898 23.078 6.242 1 87.19 222 GLY A C 1
ATOM 1677 O O . GLY A 1 222 ? 13.344 23.25 5.105 1 87.19 222 GLY A O 1
ATOM 1678 N N . ALA A 1 223 ? 12.305 24 6.984 1 87.38 223 ALA A N 1
ATOM 1679 C CA . ALA A 1 223 ? 12.062 25.328 6.406 1 87.38 223 ALA A CA 1
ATOM 1680 C C . ALA A 1 223 ? 13.383 26.047 6.16 1 87.38 223 ALA A C 1
ATOM 1682 O O . ALA A 1 223 ? 13.539 26.734 5.141 1 87.38 223 ALA A O 1
ATOM 1683 N N . GLU A 1 224 ? 14.258 25.922 7.027 1 91.44 224 GLU A N 1
ATOM 1684 C CA . GLU A 1 224 ? 15.562 26.562 6.906 1 91.44 224 GLU A CA 1
ATOM 1685 C C . GLU A 1 224 ? 16.359 25.969 5.75 1 91.44 224 GLU A C 1
ATOM 1687 O O . GLU A 1 224 ? 17.031 26.703 5.012 1 91.44 224 GLU A O 1
ATOM 1692 N N . VAL A 1 225 ? 16.328 24.688 5.633 1 94.25 225 VAL A N 1
ATOM 1693 C CA . VAL A 1 225 ? 17.047 24.016 4.547 1 94.25 225 VAL A CA 1
ATOM 1694 C C . VAL A 1 225 ? 16.484 24.469 3.201 1 94.25 225 VAL A C 1
ATOM 1696 O O . VAL A 1 225 ? 17.234 24.797 2.281 1 94.25 225 VAL A O 1
ATOM 1699 N N . ASN A 1 226 ? 15.156 24.516 3.105 1 93.56 226 ASN A N 1
ATOM 1700 C CA . ASN A 1 226 ? 14.508 24.953 1.873 1 93.56 226 ASN A CA 1
ATOM 1701 C C . ASN A 1 226 ? 14.852 26.391 1.534 1 93.56 226 ASN A C 1
ATOM 1703 O O . ASN A 1 226 ? 15.141 26.719 0.379 1 93.56 226 ASN A O 1
ATOM 1707 N N . ALA A 1 227 ? 14.828 27.234 2.561 1 93.69 227 ALA A N 1
ATOM 1708 C CA . ALA A 1 227 ? 15.164 28.641 2.35 1 93.69 227 ALA A CA 1
ATOM 1709 C C . ALA A 1 227 ? 16.609 28.781 1.879 1 93.69 227 ALA A C 1
ATOM 1711 O O . ALA A 1 227 ? 16.906 29.578 0.98 1 93.69 227 ALA A O 1
ATOM 1712 N N . ALA A 1 228 ? 17.484 28.094 2.488 1 94.31 228 ALA A N 1
ATOM 1713 C CA . ALA A 1 228 ? 18.891 28.125 2.1 1 94.31 228 ALA A CA 1
ATOM 1714 C C . ALA A 1 228 ? 19.078 27.625 0.668 1 94.31 228 ALA A C 1
ATOM 1716 O O . ALA A 1 228 ? 19.891 28.172 -0.085 1 94.31 228 ALA A O 1
ATOM 1717 N N . ALA A 1 229 ? 18.375 26.594 0.295 1 95.38 229 ALA A N 1
ATOM 1718 C CA . ALA A 1 229 ? 18.453 26.047 -1.059 1 95.38 229 ALA A CA 1
ATOM 1719 C C . ALA A 1 229 ? 18 27.078 -2.088 1 95.38 229 ALA A C 1
ATOM 1721 O O . ALA A 1 229 ? 18.672 27.266 -3.113 1 95.38 229 ALA A O 1
ATOM 1722 N N . LEU A 1 230 ? 16.922 27.734 -1.768 1 94 230 LEU A N 1
ATOM 1723 C CA . LEU A 1 230 ? 16.391 28.75 -2.674 1 94 230 LEU A CA 1
ATOM 1724 C C . LEU A 1 230 ? 17.328 29.953 -2.764 1 94 230 LEU A C 1
ATOM 1726 O O . LEU A 1 230 ? 17.359 30.641 -3.787 1 94 230 LEU A O 1
ATOM 1730 N N . ALA A 1 231 ? 18.109 30.125 -1.724 1 95 231 ALA A N 1
ATOM 1731 C CA . ALA A 1 231 ? 19.062 31.234 -1.69 1 95 231 ALA A CA 1
ATOM 1732 C C . ALA A 1 231 ? 20.375 30.844 -2.381 1 95 231 ALA A C 1
ATOM 1734 O O . ALA A 1 231 ? 21.281 31.656 -2.5 1 95 231 ALA A O 1
ATOM 1735 N N . GLY A 1 232 ? 20.484 29.578 -2.762 1 94.81 232 GLY A N 1
ATOM 1736 C CA . GLY A 1 232 ? 21.609 29.188 -3.592 1 94.81 232 GLY A CA 1
ATOM 1737 C C . GLY A 1 232 ? 22.672 28.406 -2.836 1 94.81 232 GLY A C 1
ATOM 1738 O O . GLY A 1 232 ? 23.734 28.109 -3.379 1 94.81 232 GLY A O 1
ATOM 1739 N N . ASP A 1 233 ? 22.406 28.047 -1.618 1 94.75 233 ASP A N 1
ATOM 1740 C CA . ASP A 1 233 ? 23.328 27.188 -0.885 1 94.75 233 ASP A CA 1
ATOM 1741 C C . ASP A 1 233 ? 23.469 25.828 -1.557 1 94.75 233 ASP A C 1
ATOM 1743 O O . ASP A 1 233 ? 22.484 25.094 -1.692 1 94.75 233 ASP A O 1
ATOM 1747 N N . PRO A 1 234 ? 24.672 25.5 -1.921 1 95.75 234 PRO A N 1
ATOM 1748 C CA . PRO A 1 234 ? 24.844 24.281 -2.732 1 95.75 234 PRO A CA 1
ATOM 1749 C C . PRO A 1 234 ? 24.453 23.016 -1.98 1 95.75 234 PRO A C 1
ATOM 1751 O O . PRO A 1 234 ? 23.875 22.094 -2.572 1 95.75 234 PRO A O 1
ATOM 1754 N N . VAL A 1 235 ? 24.812 22.938 -0.699 1 95.12 235 VAL A N 1
ATOM 1755 C CA . VAL A 1 235 ? 24.484 21.75 0.073 1 95.12 235 VAL A CA 1
ATOM 1756 C C . VAL A 1 235 ? 22.984 21.656 0.283 1 95.12 235 VAL A C 1
ATOM 1758 O O . VAL A 1 235 ? 22.391 20.578 0.136 1 95.12 235 VAL A O 1
ATOM 1761 N N . ALA A 1 236 ? 22.344 22.75 0.635 1 95.75 236 ALA A N 1
ATOM 1762 C CA . ALA A 1 236 ? 20.891 22.797 0.825 1 95.75 236 ALA A CA 1
ATOM 1763 C C . ALA A 1 236 ? 20.156 22.469 -0.473 1 95.75 236 ALA A C 1
ATOM 1765 O O . ALA A 1 236 ? 19.141 21.766 -0.459 1 95.75 236 ALA A O 1
ATOM 1766 N N . HIS A 1 237 ? 20.719 23 -1.561 1 96.88 237 HIS A N 1
ATOM 1767 C CA . HIS A 1 237 ? 20.125 22.703 -2.863 1 96.88 237 HIS A CA 1
ATOM 1768 C C . HIS A 1 237 ? 20.188 21.219 -3.174 1 96.88 237 HIS A C 1
ATOM 1770 O O . HIS A 1 237 ? 19.188 20.625 -3.605 1 96.88 237 HIS A O 1
ATOM 1776 N N . ALA A 1 238 ? 21.312 20.594 -2.926 1 97.25 238 ALA A N 1
ATOM 1777 C CA . ALA A 1 238 ? 21.469 19.172 -3.131 1 97.25 238 ALA A CA 1
ATOM 1778 C C . ALA A 1 238 ? 20.531 18.375 -2.23 1 97.25 238 ALA A C 1
ATOM 1780 O O . ALA A 1 238 ? 19.969 17.359 -2.648 1 97.25 238 ALA A O 1
ATOM 1781 N N . ALA A 1 239 ? 20.391 18.828 -1.059 1 97.12 239 ALA A N 1
ATOM 1782 C CA . ALA A 1 239 ? 19.516 18.156 -0.096 1 97.12 239 ALA A CA 1
ATOM 1783 C C . ALA A 1 239 ? 18.062 18.219 -0.551 1 97.12 239 ALA A C 1
ATOM 1785 O O . ALA A 1 239 ? 17.344 17.203 -0.486 1 97.12 239 ALA A O 1
ATOM 1786 N N . MET A 1 240 ? 17.641 19.359 -1.039 1 97.12 240 MET A N 1
ATOM 1787 C CA . MET A 1 240 ? 16.25 19.5 -1.481 1 97.12 240 MET A CA 1
ATOM 1788 C C . MET A 1 240 ? 16 18.672 -2.742 1 97.12 240 MET A C 1
ATOM 1790 O O . MET A 1 240 ? 14.93 18.078 -2.896 1 97.12 240 MET A O 1
ATOM 1794 N N . GLU A 1 241 ? 16.953 18.641 -3.617 1 97.75 241 GLU A N 1
ATOM 1795 C CA . GLU A 1 241 ? 16.828 17.797 -4.801 1 97.75 241 GLU A CA 1
ATOM 1796 C C . GLU A 1 241 ? 16.672 16.328 -4.414 1 97.75 241 GLU A C 1
ATOM 1798 O O . GLU A 1 241 ? 15.812 15.625 -4.938 1 97.75 241 GLU A O 1
ATOM 1803 N N . LEU A 1 242 ? 17.516 15.914 -3.5 1 98.19 242 LEU A N 1
ATOM 1804 C CA . LEU A 1 242 ? 17.469 14.531 -3.043 1 98.19 242 LEU A CA 1
ATOM 1805 C C . LEU A 1 242 ? 16.156 14.234 -2.334 1 98.19 242 LEU A C 1
ATOM 1807 O O . LEU A 1 242 ? 15.547 13.18 -2.545 1 98.19 242 LEU A O 1
ATOM 1811 N N . PHE A 1 243 ? 15.727 15.164 -1.521 1 98 243 PHE A N 1
ATOM 1812 C CA . PHE A 1 243 ? 14.477 15.008 -0.795 1 98 243 PHE A CA 1
ATOM 1813 C C . PHE A 1 243 ? 13.305 14.867 -1.761 1 98 243 PHE A C 1
ATOM 1815 O O . PHE A 1 243 ? 12.43 14.016 -1.572 1 98 243 PHE A O 1
ATOM 1822 N N . VAL A 1 244 ? 13.328 15.617 -2.814 1 97.69 244 VAL A N 1
ATOM 1823 C CA . VAL A 1 244 ? 12.266 15.594 -3.814 1 97.69 244 VAL A CA 1
ATOM 1824 C C . VAL A 1 244 ? 12.312 14.289 -4.598 1 97.69 244 VAL A C 1
ATOM 1826 O O . VAL A 1 244 ? 11.273 13.703 -4.906 1 97.69 244 VAL A O 1
ATOM 1829 N N . ASP A 1 245 ? 13.5 13.82 -4.918 1 98.56 245 ASP A N 1
ATOM 1830 C CA . ASP A 1 245 ? 13.641 12.516 -5.566 1 98.56 245 ASP A CA 1
ATOM 1831 C C . ASP A 1 245 ? 13.039 11.406 -4.703 1 98.56 245 ASP A C 1
ATOM 1833 O O . ASP A 1 245 ? 12.328 10.539 -5.207 1 98.56 245 ASP A O 1
ATOM 1837 N N . ILE A 1 246 ? 13.352 11.492 -3.467 1 98.62 246 ILE A N 1
ATOM 1838 C CA . ILE A 1 246 ? 12.883 10.484 -2.521 1 98.62 246 ILE A CA 1
ATOM 1839 C C . ILE A 1 246 ? 11.359 10.539 -2.43 1 98.62 246 ILE A C 1
ATOM 1841 O O . ILE A 1 246 ? 10.688 9.508 -2.447 1 98.62 246 ILE A O 1
ATOM 1845 N N . TYR A 1 247 ? 10.797 11.75 -2.324 1 98.56 247 TYR A N 1
ATOM 1846 C CA . TYR A 1 247 ? 9.352 11.938 -2.291 1 98.56 247 TYR A CA 1
ATOM 1847 C C . TYR A 1 247 ? 8.703 11.367 -3.549 1 98.56 247 TYR A C 1
ATOM 1849 O O . TYR A 1 247 ? 7.695 10.664 -3.471 1 98.56 247 TYR A O 1
ATOM 1857 N N . ALA A 1 248 ? 9.32 11.641 -4.684 1 98.69 248 ALA A N 1
ATOM 1858 C CA . ALA A 1 248 ? 8.82 11.164 -5.969 1 98.69 248 ALA A CA 1
ATOM 1859 C C . ALA A 1 248 ? 8.852 9.633 -6.031 1 98.69 248 ALA A C 1
ATOM 1861 O O . ALA A 1 248 ? 7.902 9.008 -6.516 1 98.69 248 ALA A O 1
ATOM 1862 N N . ASN A 1 249 ? 9.93 9.047 -5.582 1 98.69 249 ASN A N 1
ATOM 1863 C CA . ASN A 1 249 ? 10.031 7.59 -5.551 1 98.69 249 ASN A CA 1
ATOM 1864 C C . ASN A 1 249 ? 8.93 6.973 -4.691 1 98.69 249 ASN A C 1
ATOM 1866 O O . ASN A 1 249 ? 8.367 5.938 -5.047 1 98.69 249 ASN A O 1
ATOM 1870 N N . TRP A 1 250 ? 8.648 7.602 -3.574 1 98.62 250 TRP A N 1
ATOM 1871 C CA . TRP A 1 250 ? 7.562 7.184 -2.697 1 98.62 250 TRP A CA 1
ATOM 1872 C C . TRP A 1 250 ? 6.227 7.227 -3.432 1 98.62 250 TRP A C 1
ATOM 1874 O O . TRP A 1 250 ? 5.465 6.258 -3.4 1 98.62 250 TRP A O 1
ATOM 1884 N N . VAL A 1 251 ? 5.988 8.281 -4.121 1 98.69 251 VAL A N 1
ATOM 1885 C CA . VAL A 1 251 ? 4.746 8.477 -4.859 1 98.69 251 VAL A CA 1
ATOM 1886 C C . VAL A 1 251 ? 4.621 7.43 -5.961 1 98.69 251 VAL A C 1
ATOM 1888 O O . VAL A 1 251 ? 3.551 6.848 -6.152 1 98.69 251 VAL A O 1
ATOM 1891 N N . GLY A 1 252 ? 5.699 7.203 -6.695 1 98.69 252 GLY A N 1
ATOM 1892 C CA . GLY A 1 252 ? 5.695 6.156 -7.703 1 98.69 252 GLY A CA 1
ATOM 1893 C C . GLY A 1 252 ? 5.367 4.785 -7.141 1 98.69 252 GLY A C 1
ATOM 1894 O O . GLY A 1 252 ? 4.617 4.02 -7.746 1 98.69 252 GLY A O 1
ATOM 1895 N N . ASN A 1 253 ? 5.945 4.453 -6 1 98.75 253 ASN A N 1
ATOM 1896 C CA . ASN A 1 253 ? 5.641 3.191 -5.332 1 98.75 253 ASN A CA 1
ATOM 1897 C C . ASN A 1 253 ? 4.164 3.1 -4.957 1 98.75 253 ASN A C 1
ATOM 1899 O O . ASN A 1 253 ? 3.537 2.055 -5.133 1 98.75 253 ASN A O 1
ATOM 1903 N N . LEU A 1 254 ? 3.6 4.207 -4.445 1 98.69 254 LEU A N 1
ATOM 1904 C CA . LEU A 1 254 ? 2.191 4.211 -4.062 1 98.69 254 LEU A CA 1
ATOM 1905 C C . LEU A 1 254 ? 1.296 3.996 -5.273 1 98.69 254 LEU A C 1
ATOM 1907 O O . LEU A 1 254 ? 0.244 3.359 -5.172 1 98.69 254 LEU A O 1
ATOM 1911 N N . ALA A 1 255 ? 1.729 4.535 -6.434 1 98 255 ALA A N 1
ATOM 1912 C CA . ALA A 1 255 ? 0.976 4.336 -7.668 1 98 255 ALA A CA 1
ATOM 1913 C C . ALA A 1 255 ? 0.868 2.854 -8.008 1 98 255 ALA A C 1
ATOM 1915 O O . ALA A 1 255 ? -0.176 2.393 -8.484 1 98 255 ALA A O 1
ATOM 1916 N N . LEU A 1 256 ? 1.862 2.113 -7.734 1 96.75 256 LEU A N 1
ATOM 1917 C CA . LEU A 1 256 ? 1.885 0.692 -8.062 1 96.75 256 LEU A CA 1
ATOM 1918 C C . LEU A 1 256 ? 1.187 -0.127 -6.98 1 96.75 256 LEU A C 1
ATOM 1920 O O . LEU A 1 256 ? 0.571 -1.154 -7.277 1 96.75 256 LEU A O 1
ATOM 1924 N N . LEU A 1 257 ? 1.213 0.311 -5.746 1 97.69 257 LEU A N 1
ATOM 1925 C CA . LEU A 1 257 ? 0.652 -0.415 -4.609 1 97.69 257 LEU A CA 1
ATOM 1926 C C . LEU A 1 257 ? -0.87 -0.317 -4.602 1 97.69 257 LEU A C 1
ATOM 1928 O O . LEU A 1 257 ? -1.557 -1.282 -4.258 1 97.69 257 LEU A O 1
ATOM 1932 N N . TYR A 1 258 ? -1.348 0.88 -5.039 1 96.69 258 TYR A N 1
ATOM 1933 C CA . TYR A 1 258 ? -2.771 1.122 -4.836 1 96.69 258 TYR A CA 1
ATOM 1934 C C . TYR A 1 258 ? -3.479 1.36 -6.164 1 96.69 258 TYR A C 1
ATOM 1936 O O . TYR A 1 258 ? -4.711 1.324 -6.234 1 96.69 258 TYR A O 1
ATOM 1944 N N . GLN A 1 259 ? -2.727 1.66 -7.223 1 93.69 259 GLN A N 1
ATOM 1945 C CA . GLN A 1 259 ? -3.275 2.004 -8.531 1 93.69 259 GLN A CA 1
ATOM 1946 C C . GLN A 1 259 ? -4.387 3.045 -8.406 1 93.69 259 GLN A C 1
ATOM 1948 O O . GLN A 1 259 ? -5.504 2.824 -8.867 1 93.69 259 GLN A O 1
ATOM 1953 N N . PRO A 1 260 ? -4.035 4.199 -7.848 1 96.81 260 PRO A N 1
ATOM 1954 C CA . PRO A 1 260 ? -5.047 5.215 -7.551 1 96.81 260 PRO A CA 1
ATOM 1955 C C . PRO A 1 260 ? -5.457 6.016 -8.781 1 96.81 260 PRO A C 1
ATOM 1957 O O . PRO A 1 260 ? -5.242 7.23 -8.836 1 96.81 260 PRO A O 1
ATOM 1960 N N . ARG A 1 261 ? -6.25 5.438 -9.609 1 94.69 261 ARG A N 1
ATOM 1961 C CA . ARG A 1 261 ? -6.664 6.066 -10.859 1 94.69 261 ARG A CA 1
ATOM 1962 C C . ARG A 1 261 ? -7.691 7.164 -10.602 1 94.69 261 ARG A C 1
ATOM 1964 O O . ARG A 1 261 ? -7.977 7.969 -11.492 1 94.69 261 ARG A O 1
ATOM 1971 N N . GLY A 1 262 ? -8.258 7.195 -9.391 1 94.75 262 GLY A N 1
ATOM 1972 C CA . GLY A 1 262 ? -9.109 8.305 -9 1 94.75 262 GLY A CA 1
ATOM 1973 C C . GLY A 1 262 ? -8.336 9.547 -8.594 1 94.75 262 GLY A C 1
ATOM 1974 O O . GLY A 1 262 ? -8.914 10.625 -8.445 1 94.75 262 GLY A O 1
ATOM 1975 N N . GLY A 1 263 ? -7.07 9.297 -8.297 1 97 263 GLY A N 1
ATOM 1976 C CA . GLY A 1 263 ? -6.199 10.398 -7.926 1 97 263 GLY A CA 1
ATOM 1977 C C . GLY A 1 263 ? -5.266 10.07 -6.777 1 97 263 GLY A C 1
ATOM 1978 O O . GLY A 1 263 ? -5.668 9.398 -5.82 1 97 263 GLY A O 1
ATOM 1979 N N . LEU A 1 264 ? -4.047 10.508 -6.922 1 98.38 264 LEU A N 1
ATOM 1980 C CA . LEU A 1 264 ? -3.062 10.492 -5.844 1 98.38 264 LEU A CA 1
ATOM 1981 C C . LEU A 1 264 ? -2.748 11.914 -5.375 1 98.38 264 LEU A C 1
ATOM 1983 O O . LEU A 1 264 ? -2.297 12.742 -6.16 1 98.38 264 LEU A O 1
ATOM 1987 N N . TYR A 1 265 ? -2.986 12.164 -4.086 1 97.69 265 TYR A N 1
ATOM 1988 C CA . TYR A 1 265 ? -2.939 13.516 -3.541 1 97.69 265 TYR A CA 1
ATOM 1989 C C . TYR A 1 265 ? -1.787 13.664 -2.555 1 97.69 265 TYR A C 1
ATOM 1991 O O . TYR A 1 265 ? -1.624 12.844 -1.649 1 97.69 265 TYR A O 1
ATOM 1999 N N . LEU A 1 266 ? -1.001 14.68 -2.809 1 97.62 266 LEU A N 1
ATOM 2000 C CA . LEU A 1 266 ? 0.047 15.055 -1.865 1 97.62 266 LEU A CA 1
ATOM 2001 C C . LEU A 1 266 ? -0.423 16.188 -0.955 1 97.62 266 LEU A C 1
ATOM 2003 O O . LEU A 1 266 ? -0.8 17.266 -1.433 1 97.62 266 LEU A O 1
ATOM 2007 N N . GLY A 1 267 ? -0.458 15.828 0.267 1 93.94 267 GLY A N 1
ATOM 2008 C CA . GLY A 1 267 ? -0.75 16.828 1.275 1 93.94 267 GLY A CA 1
ATOM 2009 C C . GLY A 1 267 ? 0.35 16.969 2.311 1 93.94 267 GLY A C 1
ATOM 2010 O O . GLY A 1 267 ? 1.516 16.688 2.029 1 93.94 267 GLY A O 1
ATOM 2011 N N . GLY A 1 268 ? 0.007 17.578 3.42 1 86.44 268 GLY A N 1
ATOM 2012 C CA . GLY A 1 268 ? 0.976 17.781 4.488 1 86.44 268 GLY A CA 1
ATOM 2013 C C . GLY A 1 268 ? 1.662 19.125 4.438 1 86.44 268 GLY A C 1
ATOM 2014 O O . GLY A 1 268 ? 1.775 19.734 3.371 1 86.44 268 GLY A O 1
ATOM 2015 N N . GLY A 1 269 ? 2.178 19.547 5.547 1 82.06 269 GLY A N 1
ATOM 2016 C CA . GLY A 1 269 ? 2.74 20.875 5.715 1 82.06 269 GLY A CA 1
ATOM 2017 C C . GLY A 1 269 ? 3.963 21.125 4.852 1 82.06 269 GLY A C 1
ATOM 2018 O O . GLY A 1 269 ? 4.172 22.234 4.363 1 82.06 269 GLY A O 1
ATOM 2019 N N . ILE A 1 270 ? 4.711 20.125 4.504 1 85.44 270 ILE A N 1
ATOM 2020 C CA . ILE A 1 270 ? 5.961 20.266 3.768 1 85.44 270 ILE A CA 1
ATOM 2021 C C . ILE A 1 270 ? 5.668 20.406 2.275 1 85.44 270 ILE A C 1
ATOM 2023 O O . ILE A 1 270 ? 6.316 21.188 1.576 1 85.44 270 ILE A O 1
ATOM 2027 N N . SER A 1 271 ? 4.703 19.609 1.797 1 86.5 271 SER A N 1
ATOM 2028 C CA . SER A 1 271 ? 4.457 19.5 0.361 1 86.5 271 SER A CA 1
ATOM 2029 C C . SER A 1 271 ? 4.117 20.875 -0.233 1 86.5 271 SER A C 1
ATOM 2031 O O . SER A 1 271 ? 4.648 21.25 -1.281 1 86.5 271 SER A O 1
ATOM 2033 N N . ALA A 1 272 ? 3.297 21.594 0.511 1 82.81 272 ALA A N 1
ATOM 2034 C CA . ALA A 1 272 ? 2.908 22.906 -0.006 1 82.81 272 ALA A CA 1
ATOM 2035 C C . ALA A 1 272 ? 4.086 23.875 0.014 1 82.81 272 ALA A C 1
ATOM 2037 O O . ALA A 1 272 ? 4.23 24.719 -0.886 1 82.81 272 ALA A O 1
ATOM 2038 N N . ARG A 1 273 ? 4.957 23.719 0.904 1 86.81 273 ARG A N 1
ATOM 2039 C CA . ARG A 1 273 ? 6.09 24.625 1.082 1 86.81 273 ARG A CA 1
ATOM 2040 C C . ARG A 1 273 ? 7.164 24.375 0.026 1 86.81 273 ARG A C 1
ATOM 2042 O O . ARG A 1 273 ? 7.918 25.281 -0.325 1 86.81 273 ARG A O 1
ATOM 2049 N N . ILE A 1 274 ? 7.156 23.203 -0.51 1 93.62 274 ILE A N 1
ATOM 2050 C CA . ILE A 1 274 ? 8.219 22.891 -1.46 1 93.62 274 ILE A CA 1
ATOM 2051 C C . ILE A 1 274 ? 7.629 22.734 -2.861 1 93.62 274 ILE A C 1
ATOM 2053 O O . ILE A 1 274 ? 8.188 22.016 -3.701 1 93.62 274 ILE A O 1
ATOM 2057 N N . GLN A 1 275 ? 6.488 23.344 -3.105 1 93.88 275 GLN A N 1
ATOM 2058 C CA . GLN A 1 275 ? 5.754 23.281 -4.363 1 93.88 275 GLN A CA 1
ATOM 2059 C C . GLN A 1 275 ? 6.672 23.547 -5.551 1 93.88 275 GLN A C 1
ATOM 2061 O O . GLN A 1 275 ? 6.625 22.844 -6.559 1 93.88 275 GLN A O 1
ATOM 2066 N N . PRO A 1 276 ? 7.598 24.531 -5.48 1 93.81 276 PRO A N 1
ATOM 2067 C CA . PRO A 1 276 ? 8.453 24.797 -6.637 1 93.81 276 PRO A CA 1
ATOM 2068 C C . PRO A 1 276 ? 9.328 23.609 -7.012 1 93.81 276 PRO A C 1
ATOM 2070 O O . PRO A 1 276 ? 9.641 23.406 -8.188 1 93.81 276 PRO A O 1
ATOM 2073 N N . TRP A 1 277 ? 9.703 22.828 -6.02 1 95.88 277 TRP A N 1
ATOM 2074 C CA . TRP A 1 277 ? 10.539 21.656 -6.266 1 95.88 277 TRP A CA 1
ATOM 2075 C C . TRP A 1 277 ? 9.727 20.516 -6.871 1 95.88 277 TRP A C 1
ATOM 2077 O O . TRP A 1 277 ? 10.242 19.734 -7.668 1 95.88 277 TRP A O 1
ATOM 2087 N N . LEU A 1 278 ? 8.414 20.406 -6.477 1 96.69 278 LEU A N 1
ATOM 2088 C CA . LEU A 1 278 ? 7.551 19.297 -6.895 1 96.69 278 LEU A CA 1
ATOM 2089 C C . LEU A 1 278 ? 7.023 19.531 -8.305 1 96.69 278 LEU A C 1
ATOM 2091 O O . LEU A 1 278 ? 6.613 18.578 -8.977 1 96.69 278 LEU A O 1
ATOM 2095 N N . GLN A 1 279 ? 7.012 20.734 -8.727 1 95.12 279 GLN A N 1
ATOM 2096 C CA . GLN A 1 279 ? 6.469 21.078 -10.039 1 95.12 279 GLN A CA 1
ATOM 2097 C C . GLN A 1 279 ? 7.559 21.062 -11.102 1 95.12 279 GLN A C 1
ATOM 2099 O O . GLN A 1 279 ? 7.359 21.578 -12.203 1 95.12 279 GLN A O 1
ATOM 2104 N N . THR A 1 280 ? 8.633 20.406 -10.922 1 93.75 280 THR A N 1
ATOM 2105 C CA . THR A 1 280 ? 9.695 20.25 -11.914 1 93.75 280 THR A CA 1
ATOM 2106 C C . THR A 1 280 ? 9.586 18.906 -12.617 1 93.75 280 THR A C 1
ATOM 2108 O O . THR A 1 280 ? 9.008 17.953 -12.078 1 93.75 280 THR A O 1
ATOM 2111 N N . PRO A 1 281 ? 10.172 18.797 -13.812 1 95.25 281 PRO A N 1
ATOM 2112 C CA . PRO A 1 281 ? 10.172 17.516 -14.516 1 95.25 281 PRO A CA 1
ATOM 2113 C C . PRO A 1 281 ? 10.891 16.422 -13.734 1 95.25 281 PRO A C 1
ATOM 2115 O O . PRO A 1 281 ? 10.609 15.227 -13.922 1 95.25 281 PRO A O 1
ATOM 2118 N N . ARG A 1 282 ? 11.789 16.922 -12.891 1 95.94 282 ARG A N 1
ATOM 2119 C CA . ARG A 1 282 ? 12.57 15.984 -12.094 1 95.94 282 ARG A CA 1
ATOM 2120 C C . ARG A 1 282 ? 11.664 15.117 -11.227 1 95.94 282 ARG A C 1
ATOM 2122 O O . ARG A 1 282 ? 11.883 13.914 -11.102 1 95.94 282 ARG A O 1
ATOM 2129 N N . PHE A 1 283 ? 10.664 15.719 -10.703 1 97.44 283 PHE A N 1
ATOM 2130 C CA . PHE A 1 283 ? 9.75 15 -9.82 1 97.44 283 PHE A CA 1
ATOM 2131 C C . PHE A 1 283 ? 9.062 13.859 -10.57 1 97.44 283 PHE A C 1
ATOM 2133 O O . PHE A 1 283 ? 9.109 12.711 -10.141 1 97.44 283 PHE A O 1
ATOM 2140 N N . LEU A 1 284 ? 8.469 14.172 -11.664 1 97.44 284 LEU A N 1
ATOM 2141 C CA . LEU A 1 284 ? 7.719 13.172 -12.406 1 97.44 284 LEU A CA 1
ATOM 2142 C C . LEU A 1 284 ? 8.648 12.102 -12.977 1 97.44 284 LEU A C 1
ATOM 2144 O O . LEU A 1 284 ? 8.281 10.93 -13.031 1 97.44 284 LEU A O 1
ATOM 2148 N N . GLN A 1 285 ? 9.812 12.516 -13.391 1 97.62 285 GLN A N 1
ATOM 2149 C CA . GLN A 1 285 ? 10.805 11.555 -13.883 1 97.62 285 GLN A CA 1
ATOM 2150 C C . GLN A 1 285 ? 11.148 10.523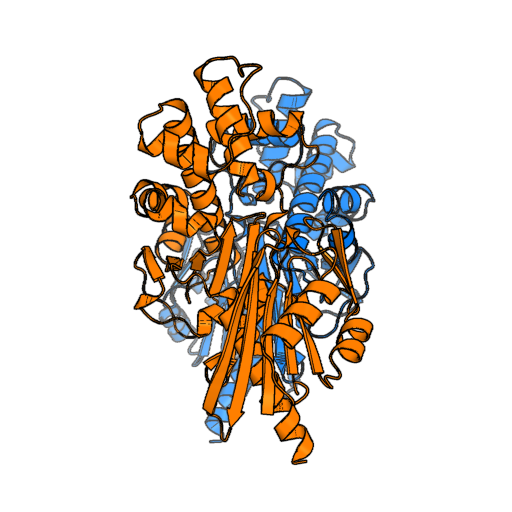 -12.812 1 97.62 285 GLN A C 1
ATOM 2152 O O . GLN A 1 285 ? 11.203 9.328 -13.094 1 97.62 285 GLN A O 1
ATOM 2157 N N . ALA A 1 286 ? 11.344 11 -11.594 1 97.88 286 ALA A N 1
ATOM 2158 C CA . ALA A 1 286 ? 11.68 10.102 -10.492 1 97.88 286 ALA A CA 1
ATOM 2159 C C . ALA A 1 286 ? 10.477 9.234 -10.109 1 97.88 286 ALA A C 1
ATOM 2161 O O . ALA A 1 286 ? 10.641 8.062 -9.75 1 97.88 286 ALA A O 1
ATOM 2162 N N . CYS A 1 287 ? 9.266 9.797 -10.203 1 98.12 287 CYS A N 1
ATOM 2163 C CA . CYS A 1 287 ? 8.062 9.016 -9.945 1 98.12 287 CYS A CA 1
ATOM 2164 C C . CYS A 1 287 ? 7.984 7.812 -10.883 1 98.12 287 CYS A C 1
ATOM 2166 O O . CYS A 1 287 ? 7.637 6.707 -10.461 1 98.12 287 CYS A O 1
ATOM 2168 N N . CYS A 1 288 ? 8.344 8.055 -12.117 1 97.5 288 CYS A N 1
ATOM 2169 C CA . CYS A 1 288 ? 8.102 7.09 -13.18 1 97.5 288 CYS A CA 1
ATOM 2170 C C . CYS A 1 288 ? 9.258 6.105 -13.312 1 97.5 288 CYS A C 1
ATOM 2172 O O . CYS A 1 288 ? 9.195 5.168 -14.102 1 97.5 288 CYS A O 1
ATOM 2174 N N . ASP A 1 289 ? 10.328 6.289 -12.547 1 97 289 ASP A N 1
ATOM 2175 C CA . ASP A 1 289 ? 11.484 5.398 -12.602 1 97 289 ASP A CA 1
ATOM 2176 C C . ASP A 1 289 ? 11.172 4.051 -11.961 1 97 289 ASP A C 1
ATOM 2178 O O . ASP A 1 289 ? 11.711 3.719 -10.898 1 97 289 ASP A O 1
ATOM 2182 N N . LYS A 1 290 ? 10.305 3.328 -12.641 1 96.88 290 LYS A N 1
ATOM 2183 C CA . LYS A 1 290 ? 9.812 2.037 -12.164 1 96.88 290 LYS A CA 1
ATOM 2184 C C . LYS A 1 290 ? 9.961 0.965 -13.242 1 96.88 290 LYS A C 1
ATOM 2186 O O . LYS A 1 290 ? 9.141 0.046 -13.32 1 96.88 290 LYS A O 1
ATOM 2191 N N . GLY A 1 291 ? 10.992 1.134 -14.117 1 93.25 291 GLY A N 1
ATOM 2192 C CA . GLY A 1 291 ? 11.25 0.142 -15.148 1 93.25 291 GLY A CA 1
ATOM 2193 C C . GLY A 1 291 ? 10.062 -0.084 -16.062 1 93.25 291 GLY A C 1
ATOM 2194 O O . GLY A 1 291 ? 9.516 0.868 -16.625 1 93.25 291 GLY A O 1
ATOM 2195 N N . ARG A 1 292 ? 9.656 -1.314 -16.219 1 87.12 292 ARG A N 1
ATOM 2196 C CA . ARG A 1 292 ? 8.594 -1.699 -17.141 1 87.12 292 ARG A CA 1
ATOM 2197 C C . ARG A 1 292 ? 7.242 -1.164 -16.672 1 87.12 292 ARG A C 1
ATOM 2199 O O . ARG A 1 292 ? 6.273 -1.169 -17.438 1 87.12 292 ARG A O 1
ATOM 2206 N N . MET A 1 293 ? 7.168 -0.664 -15.438 1 91 293 MET A N 1
ATOM 2207 C CA . MET A 1 293 ? 5.902 -0.181 -14.898 1 91 293 MET A CA 1
ATOM 2208 C C . MET A 1 293 ? 5.801 1.336 -15.016 1 91 293 MET A C 1
ATOM 2210 O O . MET A 1 293 ? 4.863 1.944 -14.5 1 91 293 MET A O 1
ATOM 2214 N N . SER A 1 294 ? 6.742 1.942 -15.695 1 94.5 294 SER A N 1
ATOM 2215 C CA . SER A 1 294 ? 6.773 3.393 -15.859 1 94.5 294 SER A CA 1
ATOM 2216 C C . SER A 1 294 ? 5.449 3.91 -16.422 1 94.5 294 SER A C 1
ATOM 2218 O O . SER A 1 294 ? 4.934 4.93 -15.953 1 94.5 294 SER A O 1
ATOM 2220 N N . GLY A 1 295 ? 4.914 3.191 -17.375 1 91.94 295 GLY A N 1
ATOM 2221 C CA . GLY A 1 295 ? 3.686 3.617 -18.031 1 91.94 295 GLY A CA 1
ATOM 2222 C C . GLY A 1 295 ? 2.504 3.684 -17.078 1 91.94 295 GLY A C 1
ATOM 2223 O O . GLY A 1 295 ? 1.663 4.578 -17.188 1 91.94 295 GLY A O 1
ATOM 2224 N N . LEU A 1 296 ? 2.434 2.807 -16.172 1 90.31 296 LEU A N 1
ATOM 2225 C CA . LEU A 1 296 ? 1.342 2.785 -15.203 1 90.31 296 LEU A CA 1
ATOM 2226 C C . LEU A 1 296 ? 1.396 4.008 -14.297 1 90.31 296 LEU A C 1
ATOM 2228 O O . LEU A 1 296 ? 0.359 4.594 -13.977 1 90.31 296 LEU A O 1
ATOM 2232 N N . VAL A 1 297 ? 2.576 4.383 -13.867 1 95.5 297 VAL A N 1
ATOM 2233 C CA . VAL A 1 297 ? 2.748 5.559 -13.023 1 95.5 297 VAL A CA 1
ATOM 2234 C C . VAL A 1 297 ? 2.359 6.812 -13.805 1 95.5 297 VAL A C 1
ATOM 2236 O O . VAL A 1 297 ? 1.692 7.703 -13.266 1 95.5 297 VAL A O 1
ATOM 2239 N N . GLN A 1 298 ? 2.713 6.781 -15.07 1 95.69 298 GLN A N 1
ATOM 2240 C CA . GLN A 1 298 ? 2.412 7.93 -15.922 1 95.69 298 GLN A CA 1
ATOM 2241 C C . GLN A 1 298 ? 0.905 8.125 -16.062 1 95.69 298 GLN A C 1
ATOM 2243 O O . GLN A 1 298 ? 0.439 9.25 -16.266 1 95.69 298 GLN A O 1
ATOM 2248 N N . GLN A 1 299 ? 0.174 7.102 -15.852 1 93.62 299 GLN A N 1
ATOM 2249 C CA . GLN A 1 299 ? -1.273 7.164 -16.031 1 93.62 299 GLN A CA 1
ATOM 2250 C C . GLN A 1 299 ? -1.967 7.551 -14.727 1 93.62 299 GLN A C 1
ATOM 2252 O O . GLN A 1 299 ? -3.189 7.703 -14.688 1 93.62 299 GLN A O 1
ATOM 2257 N N . THR A 1 300 ? -1.244 7.789 -13.734 1 96.62 300 THR A N 1
ATOM 2258 C CA . THR A 1 300 ? -1.812 8.125 -12.438 1 96.62 300 THR A CA 1
ATOM 2259 C C . THR A 1 300 ? -1.925 9.641 -12.273 1 96.62 300 THR A C 1
ATOM 2261 O O . THR A 1 300 ? -0.918 10.352 -12.312 1 96.62 300 THR A O 1
ATOM 2264 N N . PRO A 1 301 ? -3.172 10.156 -12.109 1 97.94 301 PRO A N 1
ATOM 2265 C CA . PRO A 1 301 ? -3.262 11.578 -11.773 1 97.94 301 PRO A CA 1
ATOM 2266 C C . PRO A 1 301 ? -2.656 11.898 -10.406 1 97.94 301 PRO A C 1
ATOM 2268 O O . PRO A 1 301 ? -2.953 11.227 -9.422 1 97.94 301 PRO A O 1
ATOM 2271 N N . ILE A 1 302 ? -1.784 12.883 -10.375 1 98.25 302 ILE A N 1
ATOM 2272 C CA . ILE A 1 302 ? -1.12 13.281 -9.141 1 98.25 302 ILE A CA 1
ATOM 2273 C C . ILE A 1 302 ? -1.38 14.766 -8.867 1 98.25 302 ILE A C 1
ATOM 2275 O O . ILE A 1 302 ? -1.168 15.609 -9.742 1 98.25 302 ILE A O 1
ATOM 2279 N N . TYR A 1 303 ? -1.82 15.047 -7.641 1 97.75 303 TYR A N 1
ATOM 2280 C CA . TYR A 1 303 ? -2.189 16.406 -7.258 1 97.75 303 TYR A CA 1
ATOM 2281 C C . TYR A 1 303 ? -1.424 16.844 -6.02 1 97.75 303 TYR A C 1
ATOM 2283 O O . TYR A 1 303 ? -1.189 16.047 -5.109 1 97.75 303 TYR A O 1
ATOM 2291 N N . LEU A 1 304 ? -1.057 18.078 -6.008 1 97.5 304 LEU A N 1
ATOM 2292 C CA . LEU A 1 304 ? -0.556 18.719 -4.797 1 97.5 304 LEU A CA 1
ATOM 2293 C C . LEU A 1 304 ? -1.629 19.609 -4.172 1 97.5 304 LEU A C 1
ATOM 2295 O O . LEU A 1 304 ? -2.055 20.594 -4.773 1 97.5 304 LEU A O 1
ATOM 2299 N N . ILE A 1 305 ? -2.049 19.234 -2.998 1 96.75 305 ILE A N 1
ATOM 2300 C CA . ILE A 1 305 ? -3.078 20 -2.307 1 96.75 305 ILE A CA 1
ATOM 2301 C C . ILE A 1 305 ? -2.473 21.281 -1.744 1 96.75 305 ILE A C 1
ATOM 2303 O O . ILE A 1 305 ? -1.477 21.25 -1.019 1 96.75 305 ILE A O 1
ATOM 2307 N N . THR A 1 306 ? -3.061 22.344 -2.035 1 93.12 306 THR A N 1
ATOM 2308 C CA . THR A 1 306 ? -2.594 23.625 -1.548 1 93.12 306 THR A CA 1
ATOM 2309 C C . THR A 1 306 ? -3.5 24.156 -0.435 1 93.12 306 THR A C 1
ATOM 2311 O O . THR A 1 306 ? -3.143 25.094 0.276 1 93.12 306 THR A O 1
ATOM 2314 N N . ASN A 1 307 ? -4.59 23.5 -0.317 1 90.75 307 ASN A N 1
ATOM 2315 C CA . ASN A 1 307 ? -5.531 23.812 0.753 1 90.75 307 ASN A CA 1
ATOM 2316 C C . ASN A 1 307 ? -4.977 23.422 2.119 1 90.75 307 ASN A C 1
ATOM 2318 O O . ASN A 1 307 ? -4.855 22.234 2.426 1 90.75 307 ASN A O 1
ATOM 2322 N N . THR A 1 308 ? -4.766 24.375 3.027 1 86.5 308 THR A N 1
ATOM 2323 C CA . THR A 1 308 ? -4.145 24.109 4.32 1 86.5 308 THR A CA 1
ATOM 2324 C C . THR A 1 308 ? -5.184 23.625 5.332 1 86.5 308 THR A C 1
ATOM 2326 O O . THR A 1 308 ? -4.832 23.156 6.41 1 86.5 308 THR A O 1
ATOM 2329 N N . ARG A 1 309 ? -6.438 23.672 4.953 1 90.25 309 ARG A N 1
ATOM 2330 C CA . ARG A 1 309 ? -7.531 23.359 5.867 1 90.25 309 ARG A CA 1
ATOM 2331 C C . ARG A 1 309 ? -8.008 21.922 5.684 1 90.25 309 ARG A C 1
ATOM 2333 O O . ARG A 1 309 ? -9.055 21.531 6.207 1 90.25 309 ARG A O 1
ATOM 2340 N N . LEU A 1 310 ? -7.305 21.125 5.012 1 92.94 310 LEU A N 1
ATOM 2341 C CA . LEU A 1 310 ? -7.77 19.812 4.559 1 92.94 310 LEU A CA 1
ATOM 2342 C C . LEU A 1 310 ? -8.203 18.953 5.738 1 92.94 310 LEU A C 1
ATOM 2344 O O . LEU A 1 310 ? -9.289 18.375 5.723 1 92.94 310 LEU A O 1
ATOM 2348 N N . GLY A 1 311 ? -7.32 18.844 6.738 1 93.06 311 GLY A N 1
ATOM 2349 C CA . GLY A 1 311 ? -7.641 18.031 7.902 1 93.06 311 GLY A CA 1
ATOM 2350 C C . GLY A 1 311 ? -8.883 18.5 8.633 1 93.06 311 GLY A C 1
ATOM 2351 O O . GLY A 1 311 ? -9.719 17.703 9.039 1 93.06 311 GLY A O 1
ATOM 2352 N N . LEU A 1 312 ? -9 19.797 8.789 1 95.25 312 LEU A N 1
ATOM 2353 C CA . LEU A 1 312 ? -10.164 20.375 9.453 1 95.25 312 LEU A CA 1
ATOM 2354 C C . LEU A 1 312 ? -11.438 20.125 8.656 1 95.25 312 LEU A C 1
ATOM 2356 O O . LEU A 1 312 ? -12.477 19.781 9.227 1 95.25 312 LEU A O 1
ATOM 2360 N N . GLN A 1 313 ? -11.32 20.281 7.371 1 94.38 313 GLN A N 1
ATOM 2361 C CA . GLN A 1 313 ? -12.453 20.016 6.5 1 94.38 313 GLN A CA 1
ATOM 2362 C C . GLN A 1 313 ? -12.891 18.562 6.605 1 94.38 313 GLN A C 1
ATOM 2364 O O . GLN A 1 313 ? -14.094 18.266 6.586 1 94.38 313 GLN A O 1
ATOM 2369 N N . GLY A 1 314 ? -11.875 17.703 6.652 1 94.06 314 GLY A N 1
ATOM 2370 C CA . GLY A 1 314 ? -12.188 16.297 6.82 1 94.06 314 GLY A CA 1
ATOM 2371 C C . GLY A 1 314 ? -12.875 15.984 8.133 1 94.06 314 GLY A C 1
ATOM 2372 O O . GLY A 1 314 ? -13.844 15.211 8.172 1 94.06 314 GLY A O 1
ATOM 2373 N N . ALA A 1 315 ? -12.398 16.547 9.188 1 95.31 315 ALA A N 1
ATOM 2374 C CA . ALA A 1 315 ? -13.016 16.375 10.5 1 95.31 315 ALA A CA 1
ATOM 2375 C C . ALA A 1 315 ? -14.445 16.906 10.508 1 95.31 315 ALA A C 1
ATOM 2377 O O . ALA A 1 315 ? -15.344 16.281 11.094 1 95.31 315 ALA A O 1
ATOM 2378 N N . LEU A 1 316 ? -14.648 18 9.906 1 95 316 LEU A N 1
ATOM 2379 C CA . LEU A 1 316 ? -15.977 18.594 9.805 1 95 316 LEU A CA 1
ATOM 2380 C C . LEU A 1 316 ? -16.922 17.672 9.031 1 95 316 LEU A C 1
ATOM 2382 O O . LEU A 1 316 ? -18.062 17.438 9.453 1 95 316 LEU A O 1
ATOM 2386 N N . ALA A 1 317 ? -16.422 17.156 7.945 1 91.31 317 ALA A N 1
ATOM 2387 C CA . ALA A 1 317 ? -17.219 16.25 7.145 1 91.31 317 ALA A CA 1
ATOM 2388 C C . ALA A 1 317 ? -17.625 15.016 7.953 1 91.31 317 ALA A C 1
ATOM 2390 O O . ALA A 1 317 ? -18.766 14.539 7.863 1 91.31 317 ALA A O 1
ATOM 2391 N N . ALA A 1 318 ? -16.719 14.523 8.703 1 91.19 318 ALA A N 1
ATOM 2392 C CA . ALA A 1 318 ? -17 13.359 9.547 1 91.19 318 ALA A CA 1
ATOM 2393 C C . ALA A 1 318 ? -18.047 13.68 10.602 1 91.19 318 ALA A C 1
ATOM 2395 O O . ALA A 1 318 ? -18.938 12.867 10.867 1 91.19 318 ALA A O 1
ATOM 2396 N N . ALA A 1 319 ? -17.922 14.812 11.172 1 93.62 319 ALA A N 1
ATOM 2397 C CA . ALA A 1 319 ? -18.891 15.25 12.164 1 93.62 319 ALA A CA 1
ATOM 2398 C C . ALA A 1 319 ? -20.297 15.359 11.555 1 93.62 319 ALA A C 1
ATOM 2400 O O . ALA A 1 319 ? -21.281 14.93 12.164 1 93.62 319 ALA A O 1
ATOM 2401 N N . LEU A 1 320 ? -20.359 15.883 10.406 1 90.94 320 LEU A N 1
ATOM 2402 C CA . LEU A 1 320 ? -21.625 16.094 9.727 1 90.94 320 LEU A CA 1
ATOM 2403 C C . LEU A 1 320 ? -22.266 14.75 9.352 1 90.94 320 LEU A C 1
ATOM 2405 O O . LEU A 1 320 ? -23.484 14.602 9.422 1 90.94 320 LEU A O 1
ATOM 2409 N N . ASP A 1 321 ? -21.469 13.828 8.93 1 86.25 321 ASP A N 1
ATOM 2410 C CA . ASP A 1 321 ? -21.969 12.5 8.609 1 86.25 321 ASP A CA 1
ATOM 2411 C C . ASP A 1 321 ? -22.594 11.844 9.836 1 86.25 321 ASP A C 1
ATOM 2413 O O . ASP A 1 321 ? -23.562 11.086 9.711 1 86.25 321 ASP A O 1
ATOM 2417 N N . THR A 1 322 ? -22 12.07 10.938 1 84.44 322 THR A N 1
ATOM 2418 C CA . THR A 1 322 ? -22.484 11.492 12.18 1 84.44 322 THR A CA 1
ATOM 2419 C C . THR A 1 322 ? -23.828 12.102 12.578 1 84.44 322 THR A C 1
ATOM 2421 O O . THR A 1 322 ? -24.688 11.406 13.117 1 84.44 322 THR A O 1
ATOM 2424 N N . THR A 1 323 ? -24.016 13.336 12.305 1 79.62 323 THR A N 1
ATOM 2425 C CA . THR A 1 323 ? -25.281 13.992 12.594 1 79.62 323 THR A CA 1
ATOM 2426 C C . THR A 1 323 ? -26.406 13.375 11.781 1 79.62 323 THR A C 1
ATOM 2428 O O . THR A 1 323 ? -27.531 13.234 12.266 1 79.62 323 THR A O 1
ATOM 2431 N N . MET A 1 324 ? -26.078 13.023 10.578 1 74.69 324 MET A N 1
ATOM 2432 C CA . MET A 1 324 ? -27.078 12.438 9.688 1 74.69 324 MET A CA 1
ATOM 2433 C C . MET A 1 324 ? -27.484 11.055 10.172 1 74.69 324 MET A C 1
ATOM 2435 O O . MET A 1 324 ? -28.656 10.672 10.055 1 74.69 324 MET A O 1
ATOM 2439 N N . ILE A 1 325 ? -26.531 10.406 10.703 1 64.5 325 ILE A N 1
ATOM 2440 C CA . ILE A 1 325 ? -26.812 9.07 11.211 1 64.5 325 ILE A CA 1
ATOM 2441 C C . ILE A 1 325 ? -27.656 9.164 12.477 1 64.5 325 ILE A C 1
ATOM 2443 O O . ILE A 1 325 ? -28.609 8.398 12.656 1 64.5 325 ILE A O 1
ATOM 2447 N N . CYS A 1 326 ? -27.344 10.102 13.234 1 64.62 326 CYS A N 1
ATOM 2448 C CA . CYS A 1 326 ? -28.062 10.281 14.492 1 64.62 326 CYS A CA 1
ATOM 2449 C C . CYS A 1 326 ? -29.5 10.75 14.234 1 64.62 326 CYS A C 1
ATOM 2451 O O . CYS A 1 326 ? -30.422 10.359 14.953 1 64.62 326 CYS A O 1
ATOM 2453 N N . ASP A 1 327 ? -29.656 11.477 13.227 1 58.69 327 ASP A N 1
ATOM 2454 C CA . ASP A 1 327 ? -31 11.93 12.859 1 58.69 327 ASP A CA 1
ATOM 2455 C C . ASP A 1 327 ? -31.844 10.773 12.312 1 58.69 327 ASP A C 1
ATOM 2457 O O . ASP A 1 327 ? -33.031 10.672 12.594 1 58.69 327 ASP A O 1
ATOM 2461 N N . GLU A 1 328 ? -31.125 10 11.531 1 50.78 328 GLU A N 1
ATOM 2462 C CA . GLU A 1 328 ? -31.844 8.852 10.984 1 50.78 328 GLU A CA 1
ATOM 2463 C C . GLU A 1 328 ? -32.25 7.867 12.078 1 50.78 328 GLU A C 1
ATOM 2465 O O . GLU A 1 328 ? -33.312 7.262 12.016 1 50.78 328 GLU A O 1
ATOM 2470 N N . GLU A 1 329 ? -31.422 7.754 13.031 1 43.69 329 GLU A N 1
ATOM 2471 C CA . GLU A 1 329 ? -31.75 6.871 14.148 1 43.69 329 GLU A CA 1
ATOM 2472 C C . GLU A 1 329 ? -32.812 7.488 15.047 1 43.69 329 GLU A C 1
ATOM 2474 O O . GLU A 1 329 ? -33.594 6.773 15.672 1 43.69 329 GLU A O 1
ATOM 2479 N N . ALA A 1 330 ? -32.844 8.852 15.195 1 45.53 330 ALA A N 1
ATOM 2480 C CA . ALA A 1 330 ? -33.875 9.516 16 1 45.53 330 ALA A CA 1
ATOM 2481 C C . ALA A 1 330 ? -35.219 9.461 15.32 1 45.53 330 ALA A C 1
ATOM 2483 O O . ALA A 1 330 ? -36.25 9.656 15.969 1 45.53 330 ALA A O 1
ATOM 2484 N N . THR A 1 331 ? -35.344 9.367 14.039 1 34.88 331 THR A N 1
ATOM 2485 C CA . THR A 1 331 ? -36.594 9.297 13.305 1 34.88 331 THR A CA 1
ATOM 2486 C C . THR A 1 331 ? -37.125 7.859 13.234 1 34.88 331 THR A C 1
ATOM 2488 O O . THR A 1 331 ? -38.219 7.609 12.789 1 34.88 331 THR A O 1
ATOM 2491 N N . ILE A 1 332 ? -36.312 7.02 13.672 1 26.39 332 ILE A N 1
ATOM 2492 C CA . ILE A 1 332 ? -36.844 5.668 13.773 1 26.39 332 ILE A CA 1
ATOM 2493 C C . ILE A 1 332 ? -37.375 5.422 15.18 1 26.39 332 ILE A C 1
ATOM 2495 O O . ILE A 1 332 ? -36.688 5.723 16.172 1 26.39 332 ILE A O 1
ATOM 2499 N N . MET B 1 1 ? -26.984 -23.609 -16.812 1 91.44 1 MET B N 1
ATOM 2500 C CA . MET B 1 1 ? -26.047 -22.875 -17.672 1 91.44 1 MET B CA 1
ATOM 2501 C C . MET B 1 1 ? -24.641 -23.422 -17.531 1 91.44 1 MET B C 1
ATOM 2503 O O . MET B 1 1 ? -24.281 -24 -16.5 1 91.44 1 MET B O 1
ATOM 2507 N N . ASP B 1 2 ? -23.859 -23.359 -18.641 1 95.81 2 ASP B N 1
ATOM 2508 C CA . ASP B 1 2 ? -22.469 -23.812 -18.641 1 95.81 2 ASP B CA 1
ATOM 2509 C C . ASP B 1 2 ? -21.5 -22.641 -18.438 1 95.81 2 ASP B C 1
ATOM 2511 O O . ASP B 1 2 ? -21.703 -21.562 -19 1 95.81 2 ASP B O 1
ATOM 2515 N N . ILE B 1 3 ? -20.438 -22.922 -17.625 1 96.75 3 ILE B N 1
ATOM 2516 C CA . ILE B 1 3 ? -19.438 -21.875 -17.422 1 96.75 3 ILE B CA 1
ATOM 2517 C C . ILE B 1 3 ? -18.047 -22.484 -17.531 1 96.75 3 ILE B C 1
ATOM 2519 O O . ILE B 1 3 ? -17.859 -23.688 -17.281 1 96.75 3 ILE B O 1
ATOM 2523 N N . ILE B 1 4 ? -17.094 -21.672 -17.969 1 97.94 4 ILE B N 1
ATOM 2524 C CA . ILE B 1 4 ? -15.68 -22.031 -17.969 1 97.94 4 ILE B CA 1
ATOM 2525 C C . ILE B 1 4 ? -14.914 -21.078 -17.062 1 97.94 4 ILE B C 1
ATOM 2527 O O . ILE B 1 4 ? -15.125 -19.859 -17.094 1 97.94 4 ILE B O 1
ATOM 2531 N N . ALA B 1 5 ? -14.156 -21.625 -16.125 1 97.94 5 ALA B N 1
ATOM 2532 C CA . ALA B 1 5 ? -13.219 -20.844 -15.312 1 97.94 5 ALA B CA 1
ATOM 2533 C C . ALA B 1 5 ? -11.781 -21.328 -15.531 1 97.94 5 ALA B C 1
ATOM 2535 O O . ALA B 1 5 ? -11.531 -22.516 -15.672 1 97.94 5 ALA B O 1
ATOM 2536 N N . GLY B 1 6 ? -10.914 -20.391 -15.609 1 97.5 6 GLY B N 1
ATOM 2537 C CA . GLY B 1 6 ? -9.523 -20.75 -15.852 1 97.5 6 GLY B CA 1
ATOM 2538 C C . GLY B 1 6 ? -8.539 -19.875 -15.102 1 97.5 6 GLY B C 1
ATOM 2539 O O . GLY B 1 6 ? -8.758 -18.672 -14.953 1 97.5 6 GLY B O 1
ATOM 2540 N N . ASP B 1 7 ? -7.547 -20.484 -14.594 1 95.38 7 ASP B N 1
ATOM 2541 C CA . ASP B 1 7 ? -6.34 -19.844 -14.07 1 95.38 7 ASP B CA 1
ATOM 2542 C C . ASP B 1 7 ? -5.145 -20.109 -14.977 1 95.38 7 ASP B C 1
ATOM 2544 O O . ASP B 1 7 ? -4.52 -21.172 -14.898 1 95.38 7 ASP B O 1
ATOM 2548 N N . ILE B 1 8 ? -4.883 -19.125 -15.828 1 93.38 8 ILE B N 1
ATOM 2549 C CA . ILE B 1 8 ? -3.842 -19.266 -16.844 1 93.38 8 ILE B CA 1
ATOM 2550 C C . ILE B 1 8 ? -2.514 -18.75 -16.281 1 93.38 8 ILE B C 1
ATOM 2552 O O . ILE B 1 8 ? -2.377 -17.562 -15.992 1 93.38 8 ILE B O 1
ATOM 2556 N N . GLY B 1 9 ? -1.588 -19.641 -16.125 1 86.56 9 GLY B N 1
ATOM 2557 C CA . GLY B 1 9 ? -0.269 -19.266 -15.625 1 86.56 9 GLY B CA 1
ATOM 2558 C C . GLY B 1 9 ? 0.824 -19.438 -16.672 1 86.56 9 GLY B C 1
ATOM 2559 O O . GLY B 1 9 ? 0.576 -19.953 -17.75 1 86.56 9 GLY B O 1
ATOM 2560 N N . GLY B 1 10 ? 1.973 -18.938 -16.328 1 80.25 10 GLY B N 1
ATOM 2561 C CA . GLY B 1 10 ? 3.102 -19.078 -17.234 1 80.25 10 GLY B CA 1
ATOM 2562 C C . GLY B 1 10 ? 3.543 -20.516 -17.422 1 80.25 10 GLY B C 1
ATOM 2563 O O . GLY B 1 10 ? 3.908 -20.922 -18.531 1 80.25 10 GLY B O 1
ATOM 2564 N N . THR B 1 11 ? 3.477 -21.281 -16.406 1 80.5 11 THR B N 1
ATOM 2565 C CA . THR B 1 11 ? 3.926 -22.656 -16.453 1 80.5 11 THR B CA 1
ATOM 2566 C C . THR B 1 11 ? 2.744 -23.609 -16.656 1 80.5 11 THR B C 1
ATOM 2568 O O . THR B 1 11 ? 2.795 -24.5 -17.5 1 80.5 11 THR B O 1
ATOM 2571 N N . LYS B 1 12 ? 1.75 -23.406 -15.883 1 88.81 12 LYS B N 1
ATOM 2572 C CA . LYS B 1 12 ? 0.577 -24.266 -15.953 1 88.81 12 LYS B CA 1
ATOM 2573 C C . LYS B 1 12 ? -0.703 -23.453 -16.094 1 88.81 12 LYS B C 1
ATOM 2575 O O . LYS B 1 12 ? -0.78 -22.312 -15.609 1 88.81 12 LYS B O 1
ATOM 2580 N N . SER B 1 13 ? -1.6 -24.031 -16.734 1 94.81 13 SER B N 1
ATOM 2581 C CA . SER B 1 13 ? -2.941 -23.484 -16.859 1 94.81 13 SER B CA 1
ATOM 2582 C C . SER B 1 13 ? -4 -24.469 -16.375 1 94.81 13 SER B C 1
ATOM 2584 O O . SER B 1 13 ? -4.047 -25.609 -16.828 1 94.81 13 SER B O 1
ATOM 2586 N N . TRP B 1 14 ? -4.762 -23.984 -15.461 1 96.62 14 TRP B N 1
ATOM 2587 C CA . TRP B 1 14 ? -5.809 -24.797 -14.867 1 96.62 14 TRP B CA 1
ATOM 2588 C C . TRP B 1 14 ? -7.188 -24.344 -15.328 1 96.62 14 TRP B C 1
ATOM 2590 O O . TRP B 1 14 ? -7.582 -23.203 -15.094 1 96.62 14 TRP B O 1
ATOM 2600 N N . LEU B 1 15 ? -7.926 -25.25 -16 1 98 15 LEU B N 1
ATOM 2601 C CA . LEU B 1 15 ? -9.227 -24.906 -16.562 1 98 15 LEU B CA 1
ATOM 2602 C C . LEU B 1 15 ? -10.305 -25.875 -16.062 1 98 15 LEU B C 1
ATOM 2604 O O . LEU B 1 15 ? -10.023 -27.047 -15.805 1 98 15 LEU B O 1
ATOM 2608 N N . LEU B 1 16 ? -11.508 -25.297 -15.898 1 97.88 16 LEU B N 1
ATOM 2609 C CA . LEU B 1 16 ? -12.633 -26.109 -15.461 1 97.88 16 LEU B CA 1
ATOM 2610 C C . LEU B 1 16 ? -13.906 -25.734 -16.203 1 97.88 16 LEU B C 1
ATOM 2612 O O . LEU B 1 16 ? -14.109 -24.562 -16.547 1 97.88 16 LEU B O 1
ATOM 2616 N N . TRP B 1 17 ? -14.664 -26.75 -16.609 1 98.06 17 TRP B N 1
ATOM 2617 C CA . TRP B 1 17 ? -16 -26.625 -17.172 1 98.06 17 TRP B CA 1
ATOM 2618 C C . TRP B 1 17 ? -17.062 -27.078 -16.156 1 98.06 17 TRP B C 1
ATOM 2620 O O . TRP B 1 17 ? -16.969 -28.172 -15.609 1 98.06 17 TRP B O 1
ATOM 2630 N N . ALA B 1 18 ? -17.984 -26.203 -15.859 1 97.19 18 ALA B N 1
ATOM 2631 C CA . ALA B 1 18 ? -19.031 -26.562 -14.898 1 97.19 18 ALA B CA 1
ATOM 2632 C C . ALA B 1 18 ? -20.422 -26.25 -15.445 1 97.19 18 ALA B C 1
ATOM 2634 O O . ALA B 1 18 ? -20.562 -25.391 -16.328 1 97.19 18 ALA B O 1
ATOM 2635 N N . LYS B 1 19 ? -21.359 -26.969 -14.938 1 95.81 19 LYS B N 1
ATOM 2636 C CA . LYS B 1 19 ? -22.781 -26.703 -15.18 1 95.81 19 LYS B CA 1
ATOM 2637 C C . LYS B 1 19 ? -23.469 -26.172 -13.93 1 95.81 19 LYS B C 1
ATOM 2639 O O . LYS B 1 19 ? -23.219 -26.672 -12.82 1 95.81 19 LYS B O 1
ATOM 2644 N N . VAL B 1 20 ? -24.156 -25.109 -14.094 1 93.81 20 VAL B N 1
ATOM 2645 C CA . VAL B 1 20 ? -24.906 -24.531 -12.984 1 93.81 20 VAL B CA 1
ATOM 2646 C C . VAL B 1 20 ? -26.406 -24.766 -13.203 1 93.81 20 VAL B C 1
ATOM 2648 O O . VAL B 1 20 ? -26.984 -24.281 -1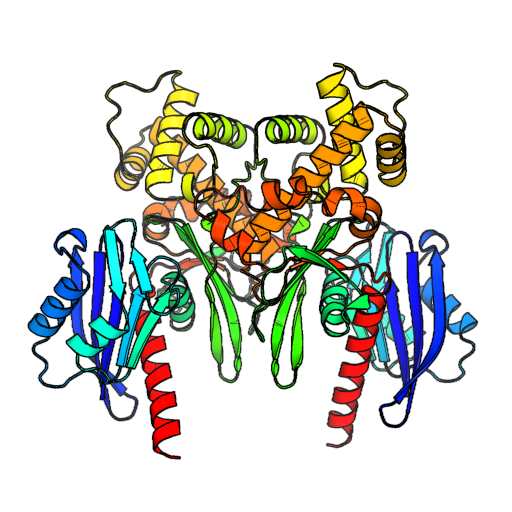4.172 1 93.81 20 VAL B O 1
ATOM 2651 N N . VAL B 1 21 ? -27.031 -25.547 -12.367 1 90.94 21 VAL B N 1
ATOM 2652 C CA . VAL B 1 21 ? -28.453 -25.828 -12.406 1 90.94 21 VAL B CA 1
ATOM 2653 C C . VAL B 1 21 ? -29.094 -25.484 -11.055 1 90.94 21 VAL B C 1
ATOM 2655 O O . VAL B 1 21 ? -28.703 -26.047 -10.023 1 90.94 21 VAL B O 1
ATOM 2658 N N . ASP B 1 22 ? -30.031 -24.609 -10.961 1 88.19 22 ASP B N 1
ATOM 2659 C CA . ASP B 1 22 ? -30.75 -24.188 -9.758 1 88.19 22 ASP B CA 1
ATOM 2660 C C . ASP B 1 22 ? -29.766 -23.828 -8.641 1 88.19 22 ASP B C 1
ATOM 2662 O O . ASP B 1 22 ? -29.906 -24.281 -7.508 1 88.19 22 ASP B O 1
ATOM 2666 N N . GLY B 1 23 ? -28.734 -23.125 -9.062 1 83.75 23 GLY B N 1
ATOM 2667 C CA . GLY B 1 23 ? -27.766 -22.625 -8.094 1 83.75 23 GLY B CA 1
ATOM 2668 C C . GLY B 1 23 ? -26.734 -23.641 -7.699 1 83.75 23 GLY B C 1
ATOM 2669 O O . GLY B 1 23 ? -25.781 -23.328 -6.969 1 83.75 23 GLY B O 1
ATOM 2670 N N . VAL B 1 24 ? -26.922 -24.828 -8.258 1 90.94 24 VAL B N 1
ATOM 2671 C CA . VAL B 1 24 ? -25.969 -25.891 -7.93 1 90.94 24 VAL B CA 1
ATOM 2672 C C . VAL B 1 24 ? -24.906 -26 -9.023 1 90.94 24 VAL B C 1
ATOM 2674 O O . VAL B 1 24 ? -25.234 -26.109 -10.211 1 90.94 24 VAL B O 1
ATOM 2677 N N . VAL B 1 25 ? -23.656 -25.969 -8.594 1 93.81 25 VAL B N 1
ATOM 2678 C CA . VAL B 1 25 ? -22.547 -26.016 -9.523 1 93.81 25 VAL B CA 1
ATOM 2679 C C . VAL B 1 25 ? -22.031 -27.453 -9.633 1 93.81 25 VAL B C 1
ATOM 2681 O O . VAL B 1 25 ? -21.703 -28.078 -8.617 1 93.81 25 VAL B O 1
ATOM 2684 N N . SER B 1 26 ? -22 -28 -10.766 1 95.69 26 SER B N 1
ATOM 2685 C CA . SER B 1 26 ? -21.453 -29.328 -11.031 1 95.69 26 SER B CA 1
ATOM 2686 C C . SER B 1 26 ? -20.281 -29.25 -12.016 1 95.69 26 SER B C 1
ATOM 2688 O O . SER B 1 26 ? -20.453 -28.812 -13.156 1 95.69 26 SER B O 1
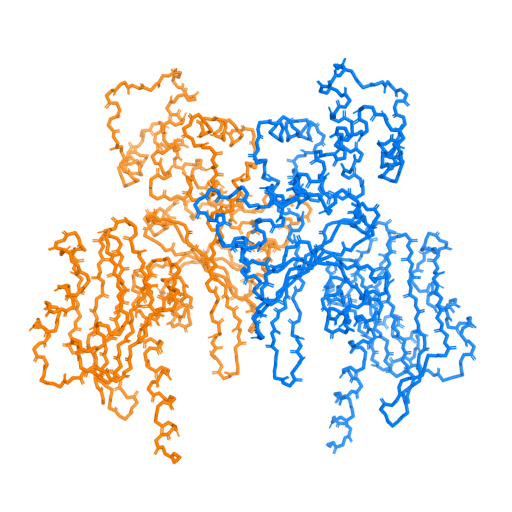ATOM 2690 N N . VAL B 1 27 ? -19.109 -29.75 -11.594 1 96.25 27 VAL B N 1
ATOM 2691 C CA . VAL B 1 27 ? -17.922 -29.734 -12.453 1 96.25 27 VAL B CA 1
ATOM 2692 C C . VAL B 1 27 ? -18 -30.859 -13.469 1 96.25 27 VAL B C 1
ATOM 2694 O O . VAL B 1 27 ? -18.094 -32.031 -13.086 1 96.25 27 VAL B O 1
ATOM 2697 N N . CYS B 1 28 ? -17.953 -30.516 -14.695 1 96.75 28 CYS B N 1
ATOM 2698 C CA . CYS B 1 28 ? -18.062 -31.484 -15.781 1 96.75 28 CYS B CA 1
ATOM 2699 C C . CYS B 1 28 ? -16.672 -31.953 -16.219 1 96.75 28 CYS B C 1
ATOM 2701 O O . CYS B 1 28 ? -16.516 -33.125 -16.625 1 96.75 28 CYS B O 1
ATOM 2703 N N . PHE B 1 29 ? -15.773 -31.062 -16.234 1 97.75 29 PHE B N 1
ATOM 2704 C CA . PHE B 1 29 ? -14.422 -31.359 -16.688 1 97.75 29 PHE B CA 1
ATOM 2705 C C . PHE B 1 29 ? -13.422 -30.375 -16.094 1 97.75 29 PHE B C 1
ATOM 2707 O O . PHE B 1 29 ? -13.703 -29.172 -15.984 1 97.75 29 PHE B O 1
ATOM 2714 N N . GLU B 1 30 ? -12.328 -30.828 -15.617 1 97.81 30 GLU B N 1
ATOM 2715 C CA . GLU B 1 30 ? -11.242 -30.031 -15.047 1 97.81 30 GLU B CA 1
ATOM 2716 C C . GLU B 1 30 ? -9.883 -30.609 -15.43 1 97.81 30 GLU B C 1
ATOM 2718 O O . GLU B 1 30 ? -9.688 -31.828 -15.406 1 97.81 30 GLU B O 1
ATOM 2723 N N . HIS B 1 31 ? -9.008 -29.766 -15.891 1 97.88 31 HIS B N 1
ATOM 2724 C CA . HIS B 1 31 ? -7.707 -30.266 -16.328 1 97.88 31 HIS B CA 1
ATOM 2725 C C . HIS B 1 31 ? -6.629 -29.188 -16.156 1 97.88 31 HIS B C 1
ATOM 2727 O O . HIS B 1 31 ? -6.918 -28 -16.234 1 97.88 31 HIS B O 1
ATOM 2733 N N . VAL B 1 32 ? -5.426 -29.641 -15.875 1 96.94 32 VAL B N 1
ATOM 2734 C CA . VAL B 1 32 ? -4.238 -28.797 -15.82 1 96.94 32 VAL B CA 1
ATOM 2735 C C . VAL B 1 32 ? -3.359 -29.047 -17.047 1 96.94 32 VAL B C 1
ATOM 2737 O O . VAL B 1 32 ? -2.973 -30.188 -17.312 1 96.94 32 VAL B O 1
ATOM 2740 N N . TYR B 1 33 ? -3.1 -28 -17.781 1 97 33 TYR B N 1
ATOM 2741 C CA . TYR B 1 33 ? -2.264 -28.078 -18.969 1 97 33 TYR B CA 1
ATOM 2742 C C . TYR B 1 33 ? -0.903 -27.438 -18.719 1 97 33 TYR B C 1
ATOM 2744 O O . TYR B 1 33 ? -0.788 -26.5 -17.938 1 97 33 TYR B O 1
ATOM 2752 N N . ALA B 1 34 ? 0.087 -27.969 -19.375 1 94.94 34 ALA B N 1
ATOM 2753 C CA . ALA B 1 34 ? 1.347 -27.25 -19.469 1 94.94 34 ALA B CA 1
ATOM 2754 C C . ALA B 1 34 ? 1.24 -26.094 -20.469 1 94.94 34 ALA B C 1
ATOM 2756 O O . ALA B 1 34 ? 1.079 -26.328 -21.672 1 94.94 34 ALA B O 1
ATOM 2757 N N . SER B 1 35 ? 1.354 -24.906 -19.969 1 92.75 35 SER B N 1
ATOM 2758 C CA . SER B 1 35 ? 1.122 -23.734 -20.828 1 92.75 35 SER B CA 1
ATOM 2759 C C . SER B 1 35 ? 2.062 -23.734 -22.016 1 92.75 35 SER B C 1
ATOM 2761 O O . SER B 1 35 ? 1.671 -23.344 -23.125 1 92.75 35 SER B O 1
ATOM 2763 N N . ALA B 1 36 ? 3.25 -24.203 -21.812 1 89.5 36 ALA B N 1
ATOM 2764 C CA . ALA B 1 36 ? 4.289 -24.188 -22.844 1 89.5 36 ALA B CA 1
ATOM 2765 C C . ALA B 1 36 ? 3.916 -25.094 -24 1 89.5 36 ALA B C 1
ATOM 2767 O O . ALA B 1 36 ? 4.492 -25 -25.094 1 89.5 36 ALA B O 1
ATOM 2768 N N . ASP B 1 37 ? 3.002 -25.953 -23.828 1 94.62 37 ASP B N 1
ATOM 2769 C CA . ASP B 1 37 ? 2.598 -26.906 -24.859 1 94.62 37 ASP B CA 1
ATOM 2770 C C . ASP B 1 37 ? 1.697 -26.234 -25.906 1 94.62 37 ASP B C 1
ATOM 2772 O O . ASP B 1 37 ? 1.372 -26.844 -26.922 1 94.62 37 ASP B O 1
ATOM 2776 N N . PHE B 1 38 ? 1.403 -25.016 -25.688 1 95.38 38 PHE B N 1
ATOM 2777 C CA . PHE B 1 38 ? 0.468 -24.328 -26.578 1 95.38 38 PHE B CA 1
ATOM 2778 C C . PHE B 1 38 ? 1.089 -23.062 -27.141 1 95.38 38 PHE B C 1
ATOM 2780 O O . PHE B 1 38 ? 1.827 -22.359 -26.438 1 95.38 38 PHE B O 1
ATOM 2787 N N . VAL B 1 39 ? 0.751 -22.719 -28.328 1 92.69 39 VAL B N 1
ATOM 2788 C CA . VAL B 1 39 ? 1.342 -21.578 -29 1 92.69 39 VAL B CA 1
ATOM 2789 C C . VAL B 1 39 ? 0.554 -20.312 -28.656 1 92.69 39 VAL B C 1
ATOM 2791 O O . VAL B 1 39 ? 1.044 -19.188 -28.844 1 92.69 39 VAL B O 1
ATOM 2794 N N . SER B 1 40 ? -0.674 -20.578 -28.188 1 92 40 SER B N 1
ATOM 2795 C CA . SER B 1 40 ? -1.528 -19.453 -27.828 1 92 40 SER B CA 1
ATOM 2796 C C . SER B 1 40 ? -2.613 -19.875 -26.844 1 92 40 SER B C 1
ATOM 2798 O O . SER B 1 40 ? -2.871 -21.062 -26.656 1 92 40 SER B O 1
ATOM 2800 N N . ALA B 1 41 ? -3.176 -18.844 -26.234 1 91.12 41 ALA B N 1
ATOM 2801 C CA . ALA B 1 41 ? -4.305 -19.109 -25.344 1 91.12 41 ALA B CA 1
ATOM 2802 C C . ALA B 1 41 ? -5.484 -19.688 -26.125 1 91.12 41 ALA B C 1
ATOM 2804 O O . ALA B 1 41 ? -6.23 -20.516 -25.594 1 91.12 41 ALA B O 1
ATOM 2805 N N . ASP B 1 42 ? -5.617 -19.203 -27.312 1 92.12 42 ASP B N 1
ATOM 2806 C CA . ASP B 1 42 ? -6.691 -19.703 -28.156 1 92.12 42 ASP B CA 1
ATOM 2807 C C . ASP B 1 42 ? -6.551 -21.219 -28.375 1 92.12 42 ASP B C 1
ATOM 2809 O O . ASP B 1 42 ? -7.531 -21.953 -28.281 1 92.12 42 ASP B O 1
ATOM 2813 N N . SER B 1 43 ? -5.355 -21.547 -28.719 1 95.19 43 SER B N 1
ATOM 2814 C CA . SER B 1 43 ? -5.113 -22.969 -28.953 1 95.19 43 SER B CA 1
ATOM 2815 C C . SER B 1 43 ? -5.363 -23.781 -27.688 1 95.19 43 SER B C 1
ATOM 2817 O O . SER B 1 43 ? -5.895 -24.906 -27.75 1 95.19 43 SER B O 1
ATOM 2819 N N . LEU B 1 44 ? -5 -23.266 -26.547 1 96.19 44 LEU B N 1
ATOM 2820 C CA . LEU B 1 44 ? -5.238 -23.922 -25.266 1 96.19 44 LEU B CA 1
ATOM 2821 C C . LEU B 1 44 ? -6.73 -24.078 -25.016 1 96.19 44 LEU B C 1
ATOM 2823 O O . LEU B 1 44 ? -7.195 -25.156 -24.641 1 96.19 44 LEU B O 1
ATOM 2827 N N . MET B 1 45 ? -7.461 -23.047 -25.266 1 95.5 45 MET B N 1
ATOM 2828 C CA . MET B 1 45 ? -8.898 -23.062 -25.016 1 95.5 45 MET B CA 1
ATOM 2829 C C . MET B 1 45 ? -9.609 -24.031 -25.938 1 95.5 45 MET B C 1
ATOM 2831 O O . MET B 1 45 ? -10.547 -24.719 -25.531 1 95.5 45 MET B O 1
ATOM 2835 N N . GLN B 1 46 ? -9.18 -24.031 -27.172 1 94.56 46 GLN B N 1
ATOM 2836 C CA . GLN B 1 46 ? -9.766 -24.953 -28.125 1 94.56 46 GLN B CA 1
ATOM 2837 C C . GLN B 1 46 ? -9.547 -26.406 -27.688 1 94.56 46 GLN B C 1
ATOM 2839 O O . GLN B 1 46 ? -10.469 -27.234 -27.766 1 94.56 46 GLN B O 1
ATOM 2844 N N . GLN B 1 47 ? -8.344 -26.656 -27.281 1 97.06 47 GLN B N 1
ATOM 2845 C CA . GLN B 1 47 ? -8.039 -27.984 -26.797 1 97.06 47 GLN B CA 1
ATOM 2846 C C . GLN B 1 47 ? -8.906 -28.344 -25.594 1 97.06 47 GLN B C 1
ATOM 2848 O O . GLN B 1 47 ? -9.422 -29.453 -25.5 1 97.06 47 GLN B O 1
ATOM 2853 N N . PHE B 1 48 ? -9.031 -27.422 -24.703 1 97.69 48 PHE B N 1
ATOM 2854 C CA . PHE B 1 48 ? -9.828 -27.656 -23.5 1 97.69 48 PHE B CA 1
ATOM 2855 C C . PHE B 1 48 ? -11.273 -27.969 -23.859 1 97.69 48 PHE B C 1
ATOM 2857 O O . PHE B 1 48 ? -11.859 -28.906 -23.312 1 97.69 48 PHE B O 1
ATOM 2864 N N . VAL B 1 49 ? -11.844 -27.172 -24.75 1 96.44 49 VAL B N 1
ATOM 2865 C CA . VAL B 1 49 ? -13.227 -27.375 -25.156 1 96.44 49 VAL B CA 1
ATOM 2866 C C . VAL B 1 49 ? -13.383 -28.75 -25.812 1 96.44 49 VAL B C 1
ATOM 2868 O O . VAL B 1 49 ? -14.359 -29.453 -25.562 1 96.44 49 VAL B O 1
ATOM 2871 N N . SER B 1 50 ? -12.445 -29.016 -26.625 1 96.31 50 SER B N 1
ATOM 2872 C CA . SER B 1 50 ? -12.469 -30.328 -27.266 1 96.31 50 SER B CA 1
ATOM 2873 C C . SER B 1 50 ? -12.406 -31.453 -26.234 1 96.31 50 SER B C 1
ATOM 2875 O O . SER B 1 50 ? -13.133 -32.438 -26.328 1 96.31 50 SER B O 1
ATOM 2877 N N . ASP B 1 51 ? -11.508 -31.281 -25.266 1 97.44 51 ASP B N 1
ATOM 2878 C CA . ASP B 1 51 ? -11.312 -32.281 -24.219 1 97.44 51 ASP B CA 1
ATOM 2879 C C . ASP B 1 51 ? -12.57 -32.438 -23.375 1 97.44 51 ASP B C 1
ATOM 2881 O O . ASP B 1 51 ? -12.883 -33.562 -22.906 1 97.44 51 ASP B O 1
ATOM 2885 N N . ALA B 1 52 ? -13.203 -31.391 -23.094 1 96.19 52 ALA B N 1
ATOM 2886 C CA . ALA B 1 52 ? -14.367 -31.375 -22.203 1 96.19 52 ALA B CA 1
ATOM 2887 C C . ALA B 1 52 ? -15.547 -32.094 -22.844 1 96.19 52 ALA B C 1
ATOM 2889 O O . ALA B 1 52 ? -16.422 -32.594 -22.141 1 96.19 52 ALA B O 1
ATOM 2890 N N . ARG B 1 53 ? -15.648 -32.125 -24.188 1 94.69 53 ARG B N 1
ATOM 2891 C CA . ARG B 1 53 ? -16.656 -32.812 -24.969 1 94.69 53 ARG B CA 1
ATOM 2892 C C . ARG B 1 53 ? -18.062 -32.406 -24.547 1 94.69 53 ARG B C 1
ATOM 2894 O O . ARG B 1 53 ? -18.938 -33.25 -24.359 1 94.69 53 ARG B O 1
ATOM 2901 N N . GLN B 1 54 ? -18.156 -31.125 -24.266 1 89.56 54 GLN B N 1
ATOM 2902 C CA . GLN B 1 54 ? -19.484 -30.578 -23.969 1 89.56 54 GLN B CA 1
ATOM 2903 C C . GLN B 1 54 ? -20.141 -30.047 -25.234 1 89.56 54 GLN B C 1
ATOM 2905 O O . GLN B 1 54 ? -19.484 -29.484 -26.109 1 89.56 54 GLN B O 1
ATOM 2910 N N . SER B 1 55 ? -21.359 -30.156 -25.359 1 87.31 55 SER B N 1
ATOM 2911 C CA . SER B 1 55 ? -22.094 -29.797 -26.562 1 87.31 55 SER B CA 1
ATOM 2912 C C . SER B 1 55 ? -22.516 -28.344 -26.531 1 87.31 55 SER B C 1
ATOM 2914 O O . SER B 1 55 ? -22.625 -27.688 -27.578 1 87.31 55 SER B O 1
ATOM 2916 N N . ALA B 1 56 ? -22.75 -27.828 -25.375 1 90.31 56 ALA B N 1
ATOM 2917 C CA . ALA B 1 56 ? -23.266 -26.469 -25.25 1 90.31 56 ALA B CA 1
ATOM 2918 C C . ALA B 1 56 ? -22.125 -25.453 -25.188 1 90.31 56 ALA B C 1
ATOM 2920 O O . ALA B 1 56 ? -21.031 -25.766 -24.719 1 90.31 56 ALA B O 1
ATOM 2921 N N . SER B 1 57 ? -22.438 -24.297 -25.734 1 94.38 57 SER B N 1
ATOM 2922 C CA . SER B 1 57 ? -21.516 -23.188 -25.531 1 94.38 57 SER B CA 1
ATOM 2923 C C . SER B 1 57 ? -21.609 -22.641 -24.109 1 94.38 57 SER B C 1
ATOM 2925 O O . SER B 1 57 ? -22.703 -22.578 -23.531 1 94.38 57 SER B O 1
ATOM 2927 N N . PRO B 1 58 ? -20.484 -22.297 -23.562 1 96.25 58 PRO B N 1
ATOM 2928 C CA . PRO B 1 58 ? -20.547 -21.734 -22.219 1 96.25 58 PRO B CA 1
ATOM 2929 C C . PRO B 1 58 ? -21.234 -20.375 -22.172 1 96.25 58 PRO B C 1
ATOM 2931 O O . PRO B 1 58 ? -21.031 -19.547 -23.078 1 96.25 58 PRO B O 1
ATOM 2934 N N . ALA B 1 59 ? -22.016 -20.172 -21.156 1 95.81 59 ALA B N 1
ATOM 2935 C CA . ALA B 1 59 ? -22.688 -18.891 -20.969 1 95.81 59 ALA B CA 1
ATOM 2936 C C . ALA B 1 59 ? -21.734 -17.812 -20.484 1 95.81 59 ALA B C 1
ATOM 2938 O O . ALA B 1 59 ? -21.891 -16.641 -20.812 1 95.81 59 ALA B O 1
ATOM 2939 N N . VAL B 1 60 ? -20.797 -18.266 -19.672 1 96.5 60 VAL B N 1
ATOM 2940 C CA . VAL B 1 60 ? -19.812 -17.359 -19.094 1 96.5 60 VAL B CA 1
ATOM 2941 C C . VAL B 1 60 ? -18.438 -18.031 -19.094 1 96.5 60 VAL B C 1
ATOM 2943 O O . VAL B 1 60 ? -18.328 -19.219 -18.797 1 96.5 60 VAL B O 1
ATOM 2946 N N . VAL B 1 61 ? -17.453 -17.281 -19.531 1 97 61 VAL B N 1
ATOM 2947 C CA . VAL B 1 61 ? -16.047 -17.688 -19.422 1 97 61 VAL B CA 1
ATOM 2948 C C . VAL B 1 61 ? -15.273 -16.656 -18.609 1 97 61 VAL B C 1
ATOM 2950 O O . VAL B 1 61 ? -15.359 -15.453 -18.875 1 97 61 VAL B O 1
ATOM 2953 N N . CYS B 1 62 ? -14.602 -17.141 -17.578 1 96.75 62 CYS B N 1
ATOM 2954 C CA . CYS B 1 62 ? -13.734 -16.25 -16.812 1 96.75 62 CYS B CA 1
ATOM 2955 C C . CYS B 1 62 ? -12.312 -16.781 -16.766 1 96.75 62 CYS B C 1
ATOM 2957 O O . CYS B 1 62 ? -12.07 -17.906 -16.312 1 96.75 62 CYS B O 1
ATOM 2959 N N . LEU B 1 63 ? -11.398 -15.992 -17.266 1 96.19 63 LEU B N 1
ATOM 2960 C CA . LEU B 1 63 ? -9.992 -16.375 -17.266 1 96.19 63 LEU B CA 1
ATOM 2961 C C . LEU B 1 63 ? -9.172 -15.438 -16.391 1 96.19 63 LEU B C 1
ATOM 2963 O O . LEU B 1 63 ? -9.172 -14.227 -16.594 1 96.19 63 LEU B O 1
ATOM 2967 N N . ALA B 1 64 ? -8.539 -16.016 -15.336 1 94.31 64 ALA B N 1
ATOM 2968 C CA . ALA B 1 64 ? -7.539 -15.289 -14.562 1 94.31 64 ALA B CA 1
ATOM 2969 C C . ALA B 1 64 ? -6.195 -15.266 -15.281 1 94.31 64 ALA B C 1
ATOM 2971 O O . ALA B 1 64 ? -5.656 -16.312 -15.641 1 94.31 64 ALA B O 1
ATOM 2972 N N . LEU B 1 65 ? -5.703 -14.109 -15.516 1 91.25 65 LEU B N 1
ATOM 2973 C CA . LEU B 1 65 ? -4.516 -13.922 -16.344 1 91.25 65 LEU B CA 1
ATOM 2974 C C . LEU B 1 65 ? -3.48 -13.07 -15.617 1 91.25 65 LEU B C 1
ATOM 2976 O O . LEU B 1 65 ? -3.832 -12.117 -14.922 1 91.25 65 LEU B O 1
ATOM 2980 N N . PRO B 1 66 ? -2.195 -13.469 -15.75 1 84.69 66 PRO B N 1
ATOM 2981 C CA . PRO B 1 66 ? -1.159 -12.633 -15.141 1 84.69 66 PRO B CA 1
ATOM 2982 C C . PRO B 1 66 ? -0.955 -11.312 -15.875 1 84.69 66 PRO B C 1
ATOM 2984 O O . PRO B 1 66 ? -0.886 -11.289 -17.109 1 84.69 66 PRO B O 1
ATOM 2987 N N . GLY B 1 67 ? -0.896 -10.188 -15.156 1 76.75 67 GLY B N 1
ATOM 2988 C CA . GLY B 1 67 ? -0.631 -8.891 -15.758 1 76.75 67 GLY B CA 1
ATOM 2989 C C . GLY B 1 67 ? -1.867 -8.016 -15.859 1 76.75 67 GLY B C 1
ATOM 2990 O O . GLY B 1 67 ? -2.973 -8.453 -15.531 1 76.75 67 GLY B O 1
ATOM 2991 N N . PRO B 1 68 ? -1.69 -6.828 -16.266 1 73.19 68 PRO B N 1
ATOM 2992 C CA . PRO B 1 68 ? -2.799 -5.875 -16.375 1 73.19 68 PRO B CA 1
ATOM 2993 C C . PRO B 1 68 ? -3.682 -6.141 -17.594 1 73.19 68 PRO B C 1
ATOM 2995 O O . PRO B 1 68 ? -3.174 -6.449 -18.672 1 73.19 68 PRO B O 1
ATOM 2998 N N . VAL B 1 69 ? -5.012 -6.156 -17.438 1 76.69 69 VAL B N 1
ATOM 2999 C CA . VAL B 1 69 ? -5.977 -6.227 -18.516 1 76.69 69 VAL B CA 1
ATOM 3000 C C . VAL B 1 69 ? -6.332 -4.82 -18.984 1 76.69 69 VAL B C 1
ATOM 3002 O O . VAL B 1 69 ? -6.836 -4.008 -18.203 1 76.69 69 VAL B O 1
ATOM 3005 N N . GLN B 1 70 ? -5.902 -4.41 -20.125 1 73.31 70 GLN B N 1
ATOM 3006 C CA . GLN B 1 70 ? -6.207 -3.092 -20.672 1 73.31 70 GLN B CA 1
ATOM 3007 C C . GLN B 1 70 ? -7.094 -3.201 -21.906 1 73.31 70 GLN B C 1
ATOM 3009 O O . GLN B 1 70 ? -6.695 -3.789 -22.922 1 73.31 70 GLN B O 1
ATOM 3014 N N . ASP B 1 71 ? -8.25 -2.629 -21.906 1 78.62 71 ASP B N 1
ATOM 3015 C CA . ASP B 1 71 ? -9.188 -2.561 -23.016 1 78.62 71 ASP B CA 1
ATOM 3016 C C . ASP B 1 71 ? -9.445 -3.949 -23.594 1 78.62 71 ASP B C 1
ATOM 3018 O O . ASP B 1 71 ? -9.43 -4.129 -24.812 1 78.62 71 ASP B O 1
ATOM 3022 N N . GLY B 1 72 ? -9.461 -4.871 -22.75 1 83.94 72 GLY B N 1
ATOM 3023 C CA . GLY B 1 72 ? -9.812 -6.223 -23.156 1 83.94 72 GLY B CA 1
ATOM 3024 C C . GLY B 1 72 ? -8.641 -6.996 -23.734 1 83.94 72 GLY B C 1
ATOM 3025 O O . GLY B 1 72 ? -8.82 -8.086 -24.281 1 83.94 72 GLY B O 1
ATOM 3026 N N . VAL B 1 73 ? -7.492 -6.422 -23.656 1 85.88 73 VAL B N 1
ATOM 3027 C CA . VAL B 1 73 ? -6.293 -7.074 -24.188 1 85.88 73 VAL B CA 1
ATOM 3028 C C . VAL B 1 73 ? -5.293 -7.293 -23.047 1 85.88 73 VAL B C 1
ATOM 3030 O O . VAL B 1 73 ? -5.168 -6.457 -22.156 1 85.88 73 VAL B O 1
ATOM 3033 N N . ILE B 1 74 ? -4.699 -8.492 -23.047 1 85.25 74 ILE B N 1
ATOM 3034 C CA . ILE B 1 74 ? -3.65 -8.773 -22.078 1 85.25 74 ILE B CA 1
ATOM 3035 C C . ILE B 1 74 ? -2.504 -9.523 -22.75 1 85.25 74 ILE B C 1
ATOM 3037 O O . ILE B 1 74 ? -2.732 -10.398 -23.594 1 85.25 74 ILE B O 1
ATOM 3041 N N . ARG B 1 75 ? -1.333 -9.055 -22.469 1 82.5 75 ARG B N 1
ATOM 3042 C CA . ARG B 1 75 ? -0.122 -9.711 -22.938 1 82.5 75 ARG B CA 1
ATOM 3043 C C . ARG B 1 75 ? 0.57 -10.477 -21.812 1 82.5 75 ARG B C 1
ATOM 3045 O O . ARG B 1 75 ? 0.913 -9.891 -20.781 1 82.5 75 ARG B O 1
ATOM 3052 N N . LEU B 1 76 ? 0.696 -11.742 -21.984 1 82.94 76 LEU B N 1
ATOM 3053 C CA . LEU B 1 76 ? 1.425 -12.578 -21.047 1 82.94 76 LEU B CA 1
ATOM 3054 C C . LEU B 1 76 ? 2.889 -12.703 -21.453 1 82.94 76 LEU B C 1
ATOM 3056 O O . LEU B 1 76 ? 3.225 -13.484 -22.344 1 82.94 76 LEU B O 1
ATOM 3060 N N . THR B 1 77 ? 3.717 -11.961 -20.781 1 65.75 77 THR B N 1
ATOM 3061 C CA . THR B 1 77 ? 5.105 -11.812 -21.203 1 65.75 77 THR B CA 1
ATOM 3062 C C . THR B 1 77 ? 5.863 -13.125 -21.047 1 65.75 77 THR B C 1
ATOM 3064 O O . THR B 1 77 ? 6.711 -13.469 -21.875 1 65.75 77 THR B O 1
ATOM 3067 N N . ASN B 1 78 ? 5.512 -13.82 -20.062 1 69.5 78 ASN B N 1
ATOM 3068 C CA . ASN B 1 78 ? 6.258 -15.047 -19.812 1 69.5 78 ASN B CA 1
ATOM 3069 C C . ASN B 1 78 ? 5.953 -16.109 -20.859 1 69.5 78 ASN B C 1
ATOM 3071 O O . ASN B 1 78 ? 6.75 -17.016 -21.078 1 69.5 78 ASN B O 1
ATOM 3075 N N . LEU B 1 79 ? 4.863 -16.047 -21.562 1 76.94 79 LEU B N 1
ATOM 3076 C CA . LEU B 1 79 ? 4.453 -17.016 -22.562 1 76.94 79 LEU B CA 1
ATOM 3077 C C . LEU B 1 79 ? 4.406 -16.391 -23.953 1 76.94 79 LEU B C 1
ATOM 3079 O O . LEU B 1 79 ? 4.172 -17.078 -24.938 1 76.94 79 LEU B O 1
ATOM 3083 N N . ASP B 1 80 ? 4.652 -15.148 -24 1 81.69 80 ASP B N 1
ATOM 3084 C CA . ASP B 1 80 ? 4.512 -14.391 -25.234 1 81.69 80 ASP B CA 1
ATOM 3085 C C . ASP B 1 80 ? 3.117 -14.562 -25.828 1 81.69 80 ASP B C 1
ATOM 3087 O O . ASP B 1 80 ? 2.975 -14.844 -27.016 1 81.69 80 ASP B O 1
ATOM 3091 N N . TRP B 1 81 ? 2.102 -14.703 -25.125 1 90.44 81 TRP B N 1
ATOM 3092 C CA . TRP B 1 81 ? 0.703 -14.781 -25.531 1 90.44 81 TRP B CA 1
ATOM 3093 C C . TRP B 1 81 ? 0.055 -13.398 -25.516 1 90.44 81 TRP B C 1
ATOM 3095 O O . TRP B 1 81 ? 0.327 -12.594 -24.625 1 90.44 81 TRP B O 1
ATOM 3105 N N . THR B 1 82 ? -0.664 -13.109 -26.516 1 89.5 82 THR B N 1
ATOM 3106 C CA . THR B 1 82 ? -1.588 -11.984 -26.484 1 89.5 82 THR B CA 1
ATOM 3107 C C . THR B 1 82 ? -3.033 -12.469 -26.562 1 89.5 82 THR B C 1
ATOM 3109 O O . THR B 1 82 ? -3.4 -13.203 -27.469 1 89.5 82 THR B O 1
ATOM 3112 N N . LEU B 1 83 ? -3.76 -12.133 -25.578 1 91.5 83 LEU B N 1
ATOM 3113 C CA . LEU B 1 83 ? -5.172 -12.508 -25.547 1 91.5 83 LEU B CA 1
ATOM 3114 C C . LEU B 1 83 ? -6.059 -11.305 -25.844 1 91.5 83 LEU B C 1
ATOM 3116 O O . LEU B 1 83 ? -5.887 -10.242 -25.25 1 91.5 83 LEU B O 1
ATOM 3120 N N . GLU B 1 84 ? -6.906 -11.453 -26.797 1 92.38 84 GLU B N 1
ATOM 3121 C CA . GLU B 1 84 ? -7.938 -10.469 -27.109 1 92.38 84 GLU B CA 1
ATOM 3122 C C . GLU B 1 84 ? -9.328 -10.992 -26.734 1 92.38 84 GLU B C 1
ATOM 3124 O O . GLU B 1 84 ? -9.797 -11.969 -27.312 1 92.38 84 GLU B O 1
ATOM 3129 N N . ARG B 1 85 ? -9.938 -10.281 -25.859 1 93.88 85 ARG B N 1
ATOM 3130 C CA . ARG B 1 85 ? -11.203 -10.734 -25.297 1 93.88 85 ARG B CA 1
ATOM 3131 C C . ARG B 1 85 ? -12.242 -10.984 -26.375 1 93.88 85 ARG B C 1
ATOM 3133 O O . ARG B 1 85 ? -12.906 -12.023 -26.375 1 93.88 85 ARG B O 1
ATOM 3140 N N . MET B 1 86 ? -12.352 -10.078 -27.359 1 92.81 86 MET B N 1
ATOM 3141 C CA . MET B 1 86 ? -13.367 -10.172 -28.391 1 92.81 86 MET B CA 1
ATOM 3142 C C . MET B 1 86 ? -13.125 -11.375 -29.297 1 92.81 86 MET B C 1
ATOM 3144 O O . MET B 1 86 ? -14.062 -12.094 -29.641 1 92.81 86 MET B O 1
ATOM 3148 N N . ALA B 1 87 ? -11.898 -11.562 -29.609 1 93.31 87 ALA B N 1
ATOM 3149 C CA . ALA B 1 87 ? -11.555 -12.695 -30.469 1 93.31 87 ALA B CA 1
ATOM 3150 C C . ALA B 1 87 ? -11.859 -14.023 -29.766 1 93.31 87 ALA B C 1
ATOM 3152 O O . ALA B 1 87 ? -12.422 -14.938 -30.375 1 93.31 87 ALA B O 1
ATOM 3153 N N . LEU B 1 88 ? -11.461 -14.141 -28.531 1 94.25 88 LEU B N 1
ATOM 3154 C CA . LEU B 1 88 ? -11.68 -15.367 -27.766 1 94.25 88 LEU B CA 1
ATOM 3155 C C . LEU B 1 88 ? -13.164 -15.594 -27.531 1 94.25 88 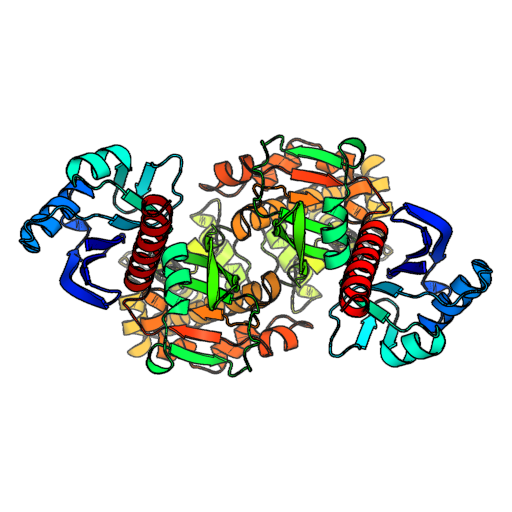LEU B C 1
ATOM 3157 O O . LEU B 1 88 ? -13.641 -16.734 -27.547 1 94.25 88 LEU B O 1
ATOM 3161 N N . GLN B 1 89 ? -13.805 -14.508 -27.234 1 94.75 89 GLN B N 1
ATOM 3162 C CA . GLN B 1 89 ? -15.258 -14.555 -27.047 1 94.75 89 GLN B CA 1
ATOM 3163 C C . GLN B 1 89 ? -15.945 -15.133 -28.281 1 94.75 89 GLN B C 1
ATOM 3165 O O . GLN B 1 89 ? -16.828 -15.984 -28.156 1 94.75 89 GLN B O 1
ATOM 3170 N N . ALA B 1 90 ? -15.586 -14.664 -29.438 1 94.75 90 ALA B N 1
ATOM 3171 C CA . ALA B 1 90 ? -16.141 -15.141 -30.703 1 94.75 90 ALA B CA 1
ATOM 3172 C C . ALA B 1 90 ? -15.805 -16.609 -30.938 1 94.75 90 ALA B C 1
ATOM 3174 O O . ALA B 1 90 ? -16.656 -17.406 -31.328 1 94.75 90 ALA B O 1
ATOM 3175 N N . ALA B 1 91 ? -14.617 -16.969 -30.656 1 92.88 91 ALA B N 1
ATOM 3176 C CA . ALA B 1 91 ? -14.141 -18.328 -30.875 1 92.88 91 ALA B CA 1
ATOM 3177 C C . ALA B 1 91 ? -14.891 -19.312 -29.984 1 92.88 91 ALA B C 1
ATOM 3179 O O . ALA B 1 91 ? -15.172 -20.438 -30.406 1 92.88 91 ALA B O 1
ATOM 3180 N N . LEU B 1 92 ? -15.219 -18.922 -28.781 1 94.56 92 LEU B N 1
ATOM 3181 C CA . LEU B 1 92 ? -15.844 -19.812 -27.812 1 94.56 92 LEU B CA 1
ATOM 3182 C C . LEU B 1 92 ? -17.375 -19.703 -27.875 1 94.56 92 LEU B C 1
ATOM 3184 O O . LEU B 1 92 ? -18.078 -20.469 -27.219 1 94.56 92 LEU B O 1
ATOM 3188 N N . LYS B 1 93 ? -17.828 -18.734 -28.656 1 94.44 93 LYS B N 1
ATOM 3189 C CA . LYS B 1 93 ? -19.266 -18.484 -28.828 1 94.44 93 LYS B CA 1
ATOM 3190 C C . LYS B 1 93 ? -19.938 -18.25 -27.484 1 94.44 93 LYS B C 1
ATOM 3192 O O . LYS B 1 93 ? -20.969 -18.844 -27.188 1 94.44 93 LYS B O 1
ATOM 3197 N N . THR B 1 94 ? -19.266 -17.484 -26.625 1 95.25 94 THR B N 1
ATOM 3198 C CA . THR B 1 94 ? -19.812 -17.156 -25.312 1 95.25 94 THR B CA 1
ATOM 3199 C C . THR B 1 94 ? -20.281 -15.695 -25.281 1 95.25 94 THR B C 1
ATOM 3201 O O . THR B 1 94 ? -19.641 -14.82 -25.875 1 95.25 94 THR B O 1
ATOM 3204 N N . PRO B 1 95 ? -21.422 -15.438 -24.719 1 93.75 95 PRO B N 1
ATOM 3205 C CA . PRO B 1 95 ? -21.875 -14.047 -24.625 1 93.75 95 PRO B CA 1
ATOM 3206 C C . PRO B 1 95 ? -21.078 -13.234 -23.609 1 93.75 95 PRO B C 1
ATOM 3208 O O . PRO B 1 95 ? -21.016 -12 -23.703 1 93.75 95 PRO B O 1
ATOM 3211 N N . HIS B 1 96 ? -20.516 -13.906 -22.594 1 94.38 96 HIS B N 1
ATOM 3212 C CA . HIS B 1 96 ? -19.797 -13.188 -21.547 1 94.38 96 HIS B CA 1
ATOM 3213 C C . HIS B 1 96 ? -18.422 -13.781 -21.297 1 94.38 96 HIS B C 1
ATOM 3215 O O . HIS B 1 96 ? -18.297 -14.914 -20.828 1 94.38 96 HIS B O 1
ATOM 3221 N N . LEU B 1 97 ? -17.438 -13.055 -21.688 1 95.25 97 LEU B N 1
ATOM 3222 C CA . LEU B 1 97 ? -16.062 -13.438 -21.406 1 95.25 97 LEU B CA 1
ATOM 3223 C C . LEU B 1 97 ? -15.367 -12.383 -20.547 1 95.25 97 LEU B C 1
ATOM 3225 O O . LEU B 1 97 ? -15.289 -11.211 -20.922 1 95.25 97 LEU B O 1
ATOM 3229 N N . LEU B 1 98 ? -14.883 -12.875 -19.406 1 93.38 98 LEU B N 1
ATOM 3230 C CA . LEU B 1 98 ? -14.234 -11.992 -18.453 1 93.38 98 LEU B CA 1
ATOM 3231 C C . LEU B 1 98 ? -12.75 -12.328 -18.328 1 93.38 98 LEU B C 1
ATOM 3233 O O . LEU B 1 98 ? -12.391 -13.484 -18.125 1 93.38 98 LEU B O 1
ATOM 3237 N N . PHE B 1 99 ? -11.984 -11.273 -18.531 1 93.5 99 PHE B N 1
ATOM 3238 C CA . PHE B 1 99 ? -10.586 -11.32 -18.094 1 93.5 99 PHE B CA 1
ATOM 3239 C C . PHE B 1 99 ? -10.422 -10.695 -16.719 1 93.5 99 PHE B C 1
ATOM 3241 O O . PHE B 1 99 ? -10.875 -9.57 -16.484 1 93.5 99 PHE B O 1
ATOM 3248 N N . ILE B 1 100 ? -9.812 -11.477 -15.852 1 89.75 100 ILE B N 1
ATOM 3249 C CA . ILE B 1 100 ? -9.492 -10.883 -14.555 1 89.75 100 ILE B CA 1
ATOM 3250 C C . ILE B 1 100 ? -8.016 -11.117 -14.242 1 89.75 100 ILE B C 1
ATOM 3252 O O . ILE B 1 100 ? -7.422 -12.094 -14.703 1 89.75 100 ILE B O 1
ATOM 3256 N N . ASN B 1 101 ? -7.422 -10.172 -13.531 1 89.38 101 ASN B N 1
ATOM 3257 C CA . ASN B 1 101 ? -6.047 -10.352 -13.07 1 89.38 101 ASN B CA 1
ATOM 3258 C C . ASN B 1 101 ? -5.914 -11.578 -12.164 1 89.38 101 ASN B C 1
ATOM 3260 O O . ASN B 1 101 ? -6.793 -11.844 -11.344 1 89.38 101 ASN B O 1
ATOM 3264 N N . ASP B 1 102 ? -4.824 -12.219 -12.297 1 89.5 102 ASP B N 1
ATOM 3265 C CA . ASP B 1 102 ? -4.598 -13.445 -11.547 1 89.5 102 ASP B CA 1
ATOM 3266 C C . ASP B 1 102 ? -4.691 -13.195 -10.039 1 89.5 102 ASP B C 1
ATOM 3268 O O . ASP B 1 102 ? -5.227 -14.023 -9.297 1 89.5 102 ASP B O 1
ATOM 3272 N N . PHE B 1 103 ? -4.273 -12.102 -9.562 1 90.19 103 PHE B N 1
ATOM 3273 C CA . PHE B 1 103 ? -4.34 -11.898 -8.125 1 90.19 103 PHE B CA 1
ATOM 3274 C C . PHE B 1 103 ? -5.68 -11.289 -7.723 1 90.19 103 PHE B C 1
ATOM 3276 O O . PHE B 1 103 ? -6.043 -11.297 -6.543 1 90.19 103 PHE B O 1
ATOM 3283 N N . GLN B 1 104 ? -6.367 -10.75 -8.672 1 89.25 104 GLN B N 1
ATOM 3284 C CA . GLN B 1 104 ? -7.777 -10.484 -8.398 1 89.25 104 GLN B CA 1
ATOM 3285 C C . GLN B 1 104 ? -8.555 -11.789 -8.211 1 89.25 104 GLN B C 1
ATOM 3287 O O . GLN B 1 104 ? -9.406 -11.883 -7.328 1 89.25 104 GLN B O 1
ATOM 3292 N N . ALA B 1 105 ? -8.227 -12.727 -9.078 1 91.81 105 ALA B N 1
ATOM 3293 C CA . ALA B 1 105 ? -8.852 -14.047 -8.938 1 91.81 105 ALA B CA 1
ATOM 3294 C C . ALA B 1 105 ? -8.461 -14.703 -7.617 1 91.81 105 ALA B C 1
ATOM 3296 O O . ALA B 1 105 ? -9.305 -15.258 -6.918 1 91.81 105 ALA B O 1
ATOM 3297 N N . ALA B 1 106 ? -7.203 -14.625 -7.309 1 92.31 106 ALA B N 1
ATOM 3298 C CA . ALA B 1 106 ? -6.73 -15.18 -6.043 1 92.31 106 ALA B CA 1
ATOM 3299 C C . ALA B 1 106 ? -7.453 -14.539 -4.859 1 92.31 106 ALA B C 1
ATOM 3301 O O . ALA B 1 106 ? -7.848 -15.234 -3.916 1 92.31 106 ALA B O 1
ATOM 3302 N N . ALA B 1 107 ? -7.586 -13.281 -4.918 1 93 107 ALA B N 1
ATOM 3303 C CA . ALA B 1 107 ? -8.297 -12.562 -3.865 1 93 107 ALA B CA 1
ATOM 3304 C C . ALA B 1 107 ? -9.734 -13.062 -3.73 1 93 107 ALA B C 1
ATOM 3306 O O . ALA B 1 107 ? -10.219 -13.266 -2.617 1 93 107 ALA B O 1
ATOM 3307 N N . ARG B 1 108 ? -10.383 -13.266 -4.828 1 90.62 108 ARG B N 1
ATOM 3308 C CA . ARG B 1 108 ? -11.742 -13.797 -4.805 1 90.62 108 ARG B CA 1
ATOM 3309 C C . ARG B 1 108 ? -11.773 -15.211 -4.238 1 90.62 108 ARG B C 1
ATOM 3311 O O . ARG B 1 108 ? -12.742 -15.602 -3.578 1 90.62 108 ARG B O 1
ATOM 3318 N N . GLY B 1 109 ? -10.758 -15.898 -4.531 1 92.94 109 GLY B N 1
ATOM 3319 C CA . GLY B 1 109 ? -10.633 -17.25 -4.004 1 92.94 109 GLY B CA 1
ATOM 3320 C C . GLY B 1 109 ? -10.508 -17.281 -2.492 1 92.94 109 GLY B C 1
ATOM 3321 O O . GLY B 1 109 ? -10.953 -18.234 -1.853 1 92.94 109 GLY B O 1
ATOM 3322 N N . VAL B 1 110 ? -9.922 -16.281 -1.906 1 93.12 110 VAL B N 1
ATOM 3323 C CA . VAL B 1 110 ? -9.734 -16.203 -0.461 1 93.12 110 VAL B CA 1
ATOM 3324 C C . VAL B 1 110 ? -11.094 -16.312 0.238 1 93.12 110 VAL B C 1
ATOM 3326 O O . VAL B 1 110 ? -11.203 -16.938 1.299 1 93.12 110 VAL B O 1
ATOM 3329 N N . ALA B 1 111 ? -12.086 -15.812 -0.373 1 86.44 111 ALA B N 1
ATOM 3330 C CA . ALA B 1 111 ? -13.43 -15.805 0.209 1 86.44 111 ALA B CA 1
ATOM 3331 C C . ALA B 1 111 ? -14.016 -17.219 0.258 1 86.44 111 ALA B C 1
ATOM 3333 O O . ALA B 1 111 ? -14.992 -17.453 0.969 1 86.44 111 ALA B O 1
ATOM 3334 N N . THR B 1 112 ? -13.422 -18.094 -0.483 1 88.5 112 THR B N 1
ATOM 3335 C CA . THR B 1 112 ? -13.969 -19.438 -0.59 1 88.5 112 THR B CA 1
ATOM 3336 C C . THR B 1 112 ? -13.188 -20.406 0.294 1 88.5 112 THR B C 1
ATOM 3338 O O . THR B 1 112 ? -13.523 -21.594 0.369 1 88.5 112 THR B O 1
ATOM 3341 N N . LEU B 1 113 ? -12.219 -19.922 0.971 1 91.81 113 LEU B N 1
ATOM 3342 C CA . LEU B 1 113 ? -11.336 -20.797 1.729 1 91.81 113 LEU B CA 1
ATOM 3343 C C . LEU B 1 113 ? -12.016 -21.281 3.004 1 91.81 113 LEU B C 1
ATOM 3345 O O . LEU B 1 113 ? -12.812 -20.562 3.604 1 91.81 113 LEU B O 1
ATOM 3349 N N . THR B 1 114 ? -11.703 -22.469 3.365 1 92.94 114 THR B N 1
ATOM 3350 C CA . THR B 1 114 ? -12.055 -23.031 4.664 1 92.94 114 THR B CA 1
ATOM 3351 C C . THR B 1 114 ? -10.805 -23.219 5.523 1 92.94 114 THR B C 1
ATOM 3353 O O . THR B 1 114 ? -9.68 -23.047 5.047 1 92.94 114 THR B O 1
ATOM 3356 N N . ALA B 1 115 ? -11 -23.656 6.777 1 91.75 115 ALA B N 1
ATOM 3357 C CA . ALA B 1 115 ? -9.898 -23.781 7.734 1 91.75 115 ALA B CA 1
ATOM 3358 C C . ALA B 1 115 ? -8.891 -24.828 7.277 1 91.75 115 ALA B C 1
ATOM 3360 O O . ALA B 1 115 ? -7.734 -24.812 7.695 1 91.75 115 ALA B O 1
ATOM 3361 N N . SER B 1 116 ? -9.281 -25.703 6.41 1 94.44 116 SER B N 1
ATOM 3362 C CA . SER B 1 116 ? -8.398 -26.766 5.934 1 94.44 116 SER B CA 1
ATOM 3363 C C . SER B 1 116 ? -7.52 -26.281 4.785 1 94.44 116 SER B C 1
ATOM 3365 O O . SER B 1 116 ? -6.578 -26.969 4.387 1 94.44 116 SER B O 1
ATOM 3367 N N . ASP B 1 117 ? -7.758 -25.062 4.34 1 95.38 117 ASP B N 1
ATOM 3368 C CA . ASP B 1 117 ? -7.113 -24.594 3.119 1 95.38 117 ASP B CA 1
ATOM 3369 C C . ASP B 1 117 ? -5.895 -23.734 3.441 1 95.38 117 ASP B C 1
ATOM 3371 O O . ASP B 1 117 ? -5.234 -23.219 2.535 1 95.38 117 ASP B O 1
ATOM 3375 N N . TYR B 1 118 ? -5.621 -23.484 4.734 1 95.12 118 TYR B N 1
ATOM 3376 C CA . TYR B 1 118 ? -4.496 -22.625 5.086 1 95.12 118 TYR B CA 1
ATOM 3377 C C . TYR B 1 118 ? -3.926 -23 6.449 1 95.12 118 TYR B C 1
ATOM 3379 O O . TYR B 1 118 ? -4.559 -23.734 7.211 1 95.12 118 TYR B O 1
ATOM 3387 N N . VAL B 1 119 ? -2.754 -22.625 6.684 1 95.5 119 VAL B N 1
ATOM 3388 C CA . VAL B 1 119 ? -2.119 -22.719 7.992 1 95.5 119 VAL B CA 1
ATOM 3389 C C . VAL B 1 119 ? -1.861 -21.328 8.555 1 95.5 119 VAL B C 1
ATOM 3391 O O . VAL B 1 119 ? -1.563 -20.391 7.805 1 95.5 119 VAL B O 1
ATOM 3394 N N . MET B 1 120 ? -2.002 -21.203 9.836 1 95.44 120 MET B N 1
ATOM 3395 C CA . MET B 1 120 ? -1.796 -19.922 10.492 1 95.44 120 MET B CA 1
ATOM 3396 C C . MET B 1 120 ? -0.316 -19.688 10.781 1 95.44 120 MET B C 1
ATOM 3398 O O . MET B 1 120 ? 0.346 -20.531 11.375 1 95.44 120 MET B O 1
ATOM 3402 N N . LEU B 1 121 ? 0.236 -18.609 10.328 1 97.31 121 LEU B N 1
ATOM 3403 C CA . LEU B 1 121 ? 1.621 -18.234 10.586 1 97.31 121 LEU B CA 1
ATOM 3404 C C . LEU B 1 121 ? 1.711 -17.266 11.766 1 97.31 121 LEU B C 1
ATOM 3406 O O . LEU B 1 121 ? 2.682 -17.297 12.523 1 97.31 121 LEU B O 1
ATOM 3410 N N . ASN B 1 122 ? 0.816 -16.344 11.891 1 97.31 122 ASN B N 1
ATOM 3411 C CA . ASN B 1 122 ? 0.645 -15.469 13.039 1 97.31 122 ASN B CA 1
ATOM 3412 C C . ASN B 1 122 ? -0.771 -15.555 13.602 1 97.31 122 ASN B C 1
ATOM 3414 O O . ASN B 1 122 ? -1.721 -15.078 12.977 1 97.31 122 ASN B O 1
ATOM 3418 N N . PRO B 1 123 ? -0.931 -16.109 14.758 1 93.31 123 PRO B N 1
ATOM 3419 C CA . PRO B 1 123 ? -2.264 -16.344 15.32 1 93.31 123 PRO B CA 1
ATOM 3420 C C . PRO B 1 123 ? -2.863 -15.086 15.953 1 93.31 123 PRO B C 1
ATOM 3422 O O . PRO B 1 123 ? -2.785 -14.906 17.172 1 93.31 123 PRO B O 1
ATOM 3425 N N . ALA B 1 124 ? -3.305 -14.125 15.25 1 93.25 124 ALA B N 1
ATOM 3426 C CA . ALA B 1 124 ? -4.047 -12.953 15.711 1 93.25 124 ALA B CA 1
ATOM 3427 C C . ALA B 1 124 ? -5.52 -13.055 15.32 1 93.25 124 ALA B C 1
ATOM 3429 O O . ALA B 1 124 ? -5.863 -13.688 14.32 1 93.25 124 ALA B O 1
ATOM 3430 N N . GLU B 1 125 ? -6.363 -12.516 16.125 1 93.19 125 GLU B N 1
ATOM 3431 C CA . GLU B 1 125 ? -7.797 -12.594 15.867 1 93.19 125 GLU B CA 1
ATOM 3432 C C . GLU B 1 125 ? -8.195 -11.695 14.695 1 93.19 125 GLU B C 1
ATOM 3434 O O . GLU B 1 125 ? -7.973 -10.484 14.734 1 93.19 125 GLU B O 1
ATOM 3439 N N . PRO B 1 126 ? -8.812 -12.328 13.734 1 93.62 126 PRO B N 1
ATOM 3440 C CA . PRO B 1 126 ? -9.242 -11.492 12.609 1 93.62 126 PRO B CA 1
ATOM 3441 C C . PRO B 1 126 ? -10.438 -10.609 12.961 1 93.62 126 PRO B C 1
ATOM 3443 O O . PRO B 1 126 ? -11.305 -11.008 13.742 1 93.62 126 PRO B O 1
ATOM 3446 N N . LEU B 1 127 ? -10.477 -9.43 12.445 1 91.62 127 LEU B N 1
ATOM 3447 C CA . LEU B 1 127 ? -11.609 -8.523 12.578 1 91.62 127 LEU B CA 1
ATOM 3448 C C . LEU B 1 127 ? -12.562 -8.672 11.391 1 91.62 127 LEU B C 1
ATOM 3450 O O . LEU B 1 127 ? -12.172 -8.453 10.242 1 91.62 127 LEU B O 1
ATOM 3454 N N . ALA B 1 128 ? -13.766 -8.984 11.688 1 87.88 128 ALA B N 1
ATOM 3455 C CA . ALA B 1 128 ? -14.773 -9.195 10.648 1 87.88 128 ALA B CA 1
ATOM 3456 C C . ALA B 1 128 ? -15 -7.926 9.836 1 87.88 128 ALA B C 1
ATOM 3458 O O . ALA B 1 128 ? -15.117 -6.836 10.406 1 87.88 128 ALA B O 1
ATOM 3459 N N . GLY B 1 129 ? -15 -8.086 8.531 1 88.12 129 GLY B N 1
ATOM 3460 C CA . GLY B 1 129 ? -15.312 -6.961 7.66 1 88.12 129 GLY B CA 1
ATOM 3461 C C . GLY B 1 129 ? -14.117 -6.07 7.395 1 88.12 129 GLY B C 1
ATOM 3462 O O . GLY B 1 129 ? -14.203 -5.125 6.605 1 88.12 129 GLY B O 1
ATOM 3463 N N . ALA B 1 130 ? -13 -6.402 8.008 1 91.56 130 ALA B N 1
ATOM 3464 C CA . ALA B 1 130 ? -11.805 -5.574 7.832 1 91.56 130 ALA B CA 1
ATOM 3465 C C . ALA B 1 130 ? -11.086 -5.93 6.535 1 91.56 130 ALA B C 1
ATOM 3467 O O . ALA B 1 130 ? -11.391 -6.941 5.902 1 91.56 130 ALA B O 1
ATOM 3468 N N . THR B 1 131 ? -10.195 -5.102 6.137 1 94.25 131 THR B N 1
ATOM 3469 C CA . THR B 1 131 ? -9.398 -5.27 4.926 1 94.25 131 THR B CA 1
ATOM 3470 C C . THR B 1 131 ? -8.633 -6.59 4.965 1 94.25 131 THR B C 1
ATOM 3472 O O . THR B 1 131 ? -8.117 -6.984 6.012 1 94.25 131 THR B O 1
ATOM 3475 N N . ARG B 1 132 ? -8.633 -7.258 3.842 1 96.38 132 ARG B N 1
ATOM 3476 C CA . ARG B 1 132 ? -7.785 -8.43 3.639 1 96.38 132 ARG B CA 1
ATOM 3477 C C . ARG B 1 132 ? -6.762 -8.18 2.537 1 96.38 132 ARG B C 1
ATOM 3479 O O . ARG B 1 132 ? -6.969 -7.336 1.667 1 96.38 132 ARG B O 1
ATOM 3486 N N . VAL B 1 133 ? -5.664 -8.891 2.619 1 97.75 133 VAL B N 1
ATOM 3487 C CA . VAL B 1 133 ? -4.613 -8.797 1.612 1 97.75 133 VAL B CA 1
ATOM 3488 C C . VAL B 1 133 ? -4.133 -10.195 1.231 1 97.75 133 VAL B C 1
ATOM 3490 O O . VAL B 1 133 ? -4.059 -11.086 2.082 1 97.75 133 VAL B O 1
ATOM 3493 N N . ILE B 1 134 ? -3.873 -10.359 -0.028 1 97.5 134 ILE B N 1
ATOM 3494 C CA . ILE B 1 134 ? -3.213 -11.578 -0.476 1 97.5 134 ILE B CA 1
ATOM 3495 C C . ILE B 1 134 ? -1.973 -11.227 -1.292 1 97.5 134 ILE B C 1
ATOM 3497 O O . ILE B 1 134 ? -1.999 -10.297 -2.102 1 97.5 134 ILE B O 1
ATOM 3501 N N . THR B 1 135 ? -0.928 -11.883 -0.996 1 97.56 135 THR B N 1
ATOM 3502 C CA . THR B 1 135 ? 0.311 -11.781 -1.76 1 97.56 135 THR B CA 1
ATOM 3503 C C . THR B 1 135 ? 0.916 -13.164 -1.992 1 97.56 135 THR B C 1
ATOM 3505 O O . THR B 1 135 ? 0.532 -14.133 -1.335 1 97.56 135 THR B O 1
ATOM 3508 N N . GLY B 1 136 ? 1.731 -13.211 -2.955 1 95.19 136 GLY B N 1
ATOM 3509 C CA . GLY B 1 136 ? 2.344 -14.5 -3.221 1 95.19 136 GLY B CA 1
ATOM 3510 C C . GLY B 1 136 ? 3.467 -14.43 -4.238 1 95.19 136 GLY B C 1
ATOM 3511 O O . GLY B 1 136 ? 3.361 -13.719 -5.238 1 95.19 136 GLY B O 1
ATOM 3512 N N . ALA B 1 137 ? 4.527 -15.25 -3.971 1 93.25 137 ALA B N 1
ATOM 3513 C CA . ALA B 1 137 ? 5.66 -15.359 -4.883 1 93.25 137 ALA B CA 1
ATOM 3514 C C . ALA B 1 137 ? 5.539 -16.594 -5.766 1 93.25 137 ALA B C 1
ATOM 3516 O O . ALA B 1 137 ? 5.195 -17.672 -5.281 1 93.25 137 ALA B O 1
ATOM 3517 N N . GLY B 1 138 ? 5.645 -16.516 -6.949 1 88.75 138 GLY B N 1
ATOM 3518 C CA . GLY B 1 138 ? 5.77 -17.531 -7.984 1 88.75 138 GLY B CA 1
ATOM 3519 C C . GLY B 1 138 ? 6.695 -17.125 -9.117 1 88.75 138 GLY B C 1
ATOM 3520 O O . GLY B 1 138 ? 7.832 -16.703 -8.875 1 88.75 138 GLY B O 1
ATOM 3521 N N . THR B 1 139 ? 6.094 -17.188 -10.352 1 83.5 139 THR B N 1
ATOM 3522 C CA . THR B 1 139 ? 6.871 -16.625 -11.445 1 83.5 139 THR B CA 1
ATOM 3523 C C . THR B 1 139 ? 7.145 -15.141 -11.195 1 83.5 139 THR B C 1
ATOM 3525 O O . THR B 1 139 ? 8.219 -14.633 -11.539 1 83.5 139 THR B O 1
ATOM 3528 N N . GLY B 1 140 ? 6.273 -14.477 -10.633 1 89.69 140 GLY B N 1
ATOM 3529 C CA . GLY B 1 140 ? 6.402 -13.102 -10.172 1 89.69 140 GLY B CA 1
ATOM 3530 C C . GLY B 1 140 ? 5.953 -12.906 -8.742 1 89.69 140 GLY B C 1
ATOM 3531 O O . GLY B 1 140 ? 5.969 -13.844 -7.945 1 89.69 140 GLY B O 1
ATOM 3532 N N . LEU B 1 141 ? 5.73 -11.734 -8.336 1 94.06 141 LEU B N 1
ATOM 3533 C CA . LEU B 1 141 ? 5.242 -11.383 -7.008 1 94.06 141 LEU B CA 1
ATOM 3534 C C . LEU B 1 141 ? 3.926 -10.617 -7.102 1 94.06 141 LEU B C 1
ATOM 3536 O O . LEU B 1 141 ? 3.906 -9.445 -7.492 1 94.06 141 LEU B O 1
ATOM 3540 N N . GLY B 1 142 ? 2.867 -11.281 -6.746 1 93.81 142 GLY B N 1
ATOM 3541 C CA . GLY B 1 142 ? 1.546 -10.68 -6.863 1 93.81 142 GLY B CA 1
ATOM 3542 C C . GLY B 1 142 ? 1.048 -10.078 -5.566 1 93.81 142 GLY B C 1
ATOM 3543 O O . GLY B 1 142 ? 1.512 -10.445 -4.484 1 93.81 142 GLY B O 1
ATOM 3544 N N . LEU B 1 143 ? 0.16 -9.164 -5.684 1 96.12 143 LEU B N 1
ATOM 3545 C CA . LEU B 1 143 ? -0.45 -8.477 -4.547 1 96.12 143 LEU B CA 1
ATOM 3546 C C . LEU B 1 143 ? -1.851 -7.988 -4.895 1 96.12 143 LEU B C 1
ATOM 3548 O O . LEU B 1 143 ? -2.068 -7.438 -5.977 1 96.12 143 LEU B O 1
ATOM 3552 N N . ALA B 1 144 ? -2.777 -8.289 -4.062 1 95.44 144 ALA B N 1
ATOM 3553 C CA . ALA B 1 144 ? -4.125 -7.738 -4.156 1 95.44 144 ALA B CA 1
ATOM 3554 C C . ALA B 1 144 ? -4.719 -7.496 -2.771 1 95.44 144 ALA B C 1
ATOM 3556 O O . ALA B 1 144 ? -4.289 -8.102 -1.79 1 95.44 144 ALA B O 1
ATOM 3557 N N . TRP B 1 145 ? -5.551 -6.59 -2.641 1 94.5 145 TRP B N 1
ATOM 3558 C CA . TRP B 1 145 ? -6.273 -6.363 -1.393 1 94.5 145 TRP B CA 1
ATOM 3559 C C . TRP B 1 145 ? -7.781 -6.402 -1.619 1 94.5 145 TRP B C 1
ATOM 3561 O O . TRP B 1 145 ? -8.242 -6.387 -2.762 1 94.5 145 TRP B O 1
ATOM 3571 N N . MET B 1 146 ? -8.5 -6.613 -0.533 1 92.62 146 MET B N 1
ATOM 3572 C CA . MET B 1 146 ? -9.938 -6.848 -0.603 1 92.62 146 MET B CA 1
ATOM 3573 C C . MET B 1 146 ? -10.672 -6.055 0.473 1 92.62 146 MET B C 1
ATOM 3575 O O . MET B 1 146 ? -10.156 -5.883 1.58 1 92.62 146 MET B O 1
ATOM 3579 N N . GLN B 1 147 ? -11.805 -5.637 0.093 1 88.69 147 GLN B N 1
ATOM 3580 C CA . GLN B 1 147 ? -12.719 -5.008 1.043 1 88.69 147 GLN B CA 1
ATOM 3581 C C . GLN B 1 147 ? -14.047 -5.754 1.104 1 88.69 147 GLN B C 1
ATOM 3583 O O . GLN B 1 147 ? -14.578 -6.176 0.074 1 88.69 147 GLN B O 1
ATOM 3588 N N . ALA B 1 148 ? -14.531 -5.867 2.303 1 83.31 148 ALA B N 1
ATOM 3589 C CA . ALA B 1 148 ? -15.812 -6.543 2.482 1 83.31 148 ALA B CA 1
ATOM 3590 C C . ALA B 1 148 ? -16.953 -5.73 1.867 1 83.31 148 ALA B C 1
ATOM 3592 O O . ALA B 1 148 ? -16.953 -4.5 1.949 1 83.31 148 ALA B O 1
ATOM 3593 N N . LYS B 1 149 ? -17.797 -6.359 1.138 1 77.44 149 LYS B N 1
ATOM 3594 C CA . LYS B 1 149 ? -19.062 -5.805 0.664 1 77.44 149 LYS B CA 1
ATOM 3595 C C . LYS B 1 149 ? -20.234 -6.328 1.486 1 77.44 149 LYS B C 1
ATOM 3597 O O . LYS B 1 149 ? -20.031 -7.008 2.498 1 77.44 149 LYS B O 1
ATOM 3602 N N . THR B 1 150 ? -21.391 -5.793 1.048 1 66.44 150 THR B N 1
ATOM 3603 C CA . THR B 1 150 ? -22.609 -6.297 1.685 1 66.44 150 THR B CA 1
ATOM 3604 C C . THR B 1 150 ? -22.797 -7.781 1.396 1 66.44 150 THR B C 1
ATOM 3606 O O . THR B 1 150 ? -22.359 -8.273 0.349 1 66.44 150 THR B O 1
ATOM 3609 N N . LYS B 1 151 ? -23.297 -8.508 2.318 1 61.5 151 LYS B N 1
ATOM 3610 C CA . LYS B 1 151 ? -23.766 -9.891 2.215 1 61.5 151 LYS B CA 1
ATOM 3611 C C . LYS B 1 151 ? -22.578 -10.852 2.084 1 61.5 151 LYS B C 1
ATOM 3613 O O . LYS B 1 151 ? -22.656 -11.828 1.325 1 61.5 151 LYS B O 1
ATOM 3618 N N . GLY B 1 152 ? -21.453 -10.477 2.553 1 62.69 152 GLY B N 1
ATOM 3619 C CA . GLY B 1 152 ? -20.344 -11.422 2.625 1 62.69 152 GLY B CA 1
ATOM 3620 C C . GLY B 1 152 ? -19.5 -11.445 1.374 1 62.69 152 GLY B C 1
ATOM 3621 O O . GLY B 1 152 ? -18.578 -12.266 1.25 1 62.69 152 GLY B O 1
ATOM 3622 N N . ARG B 1 153 ? -19.75 -10.617 0.48 1 72.94 153 ARG B N 1
ATOM 3623 C CA . ARG B 1 153 ? -18.953 -10.5 -0.743 1 72.94 153 ARG B CA 1
ATOM 3624 C C . ARG B 1 153 ? -17.781 -9.555 -0.545 1 72.94 153 ARG B C 1
ATOM 3626 O O . ARG B 1 153 ? -17.734 -8.797 0.427 1 72.94 153 ARG B O 1
ATOM 3633 N N . TYR B 1 154 ? -16.766 -9.844 -1.354 1 79.56 154 TYR B N 1
ATOM 3634 C CA . TYR B 1 154 ? -15.586 -8.977 -1.302 1 79.56 154 TYR B CA 1
ATOM 3635 C C . TYR B 1 154 ? -15.32 -8.336 -2.66 1 79.56 154 TYR B C 1
ATOM 3637 O O . TYR B 1 154 ? -15.594 -8.945 -3.699 1 79.56 154 TYR B O 1
ATOM 3645 N N . HIS B 1 155 ? -14.992 -7.137 -2.586 1 86 155 HIS B N 1
ATOM 3646 C CA . HIS B 1 155 ? -14.414 -6.477 -3.75 1 86 155 HIS B CA 1
ATOM 3647 C C . HIS B 1 155 ? -12.891 -6.59 -3.754 1 86 155 HIS B C 1
ATOM 3649 O O . HIS B 1 155 ? -12.242 -6.27 -2.758 1 86 155 HIS B O 1
ATOM 3655 N N . ALA B 1 156 ? -12.406 -7.109 -4.855 1 89.69 156 ALA B N 1
ATOM 3656 C CA . ALA B 1 156 ? -10.969 -7.34 -4.957 1 89.69 156 ALA B CA 1
ATOM 3657 C C . ALA B 1 156 ? -10.297 -6.281 -5.828 1 89.69 156 ALA B C 1
ATOM 3659 O O . ALA B 1 156 ? -10.852 -5.875 -6.855 1 89.69 156 ALA B O 1
ATOM 3660 N N . PHE B 1 157 ? -9.141 -5.855 -5.41 1 90.12 157 PHE B N 1
ATOM 3661 C CA . PHE B 1 157 ? -8.359 -4.855 -6.125 1 90.12 157 PHE B CA 1
ATOM 3662 C C . PHE B 1 157 ? -6.965 -5.395 -6.441 1 90.12 157 PHE B C 1
ATOM 3664 O O . PHE B 1 157 ? -6.16 -5.617 -5.539 1 90.12 157 PHE B O 1
ATOM 3671 N N . ALA B 1 158 ? -6.746 -5.574 -7.727 1 89.38 158 ALA B N 1
ATOM 3672 C CA . ALA B 1 158 ? -5.41 -5.984 -8.148 1 89.38 158 ALA B CA 1
ATOM 3673 C C . ALA B 1 158 ? -4.43 -4.816 -8.078 1 89.38 158 ALA B C 1
ATOM 3675 O O . ALA B 1 158 ? -4.828 -3.656 -8.203 1 89.38 158 ALA B O 1
ATOM 3676 N N . THR B 1 159 ? -3.189 -5.125 -7.824 1 92.94 159 THR B N 1
ATOM 3677 C CA . THR B 1 159 ? -2.148 -4.102 -7.805 1 92.94 159 THR B CA 1
ATOM 3678 C C . THR B 1 159 ? -0.942 -4.543 -8.633 1 92.94 159 THR B C 1
ATOM 3680 O O . THR B 1 159 ? -0.972 -5.602 -9.266 1 92.94 159 THR B O 1
ATOM 3683 N N . GLU B 1 160 ? -0.007 -3.686 -8.703 1 93 160 GLU B N 1
ATOM 3684 C CA . GLU B 1 160 ? 1.312 -3.998 -9.242 1 93 160 GLU B CA 1
ATOM 3685 C C . GLU B 1 160 ? 2.402 -3.783 -8.203 1 93 160 GLU B C 1
ATOM 3687 O O . GLU B 1 160 ? 3.506 -3.342 -8.531 1 93 160 GLU B O 1
ATOM 3692 N N . GLY B 1 161 ? 2.021 -4.094 -6.957 1 95.62 161 GLY B N 1
ATOM 3693 C CA . GLY B 1 161 ? 2.887 -3.805 -5.824 1 95.62 161 GLY B CA 1
ATOM 3694 C C . GLY B 1 161 ? 4.195 -4.57 -5.859 1 95.62 161 GLY B C 1
ATOM 3695 O O . GLY B 1 161 ? 5.191 -4.137 -5.277 1 95.62 161 GLY B O 1
ATOM 3696 N N . GLY B 1 162 ? 4.227 -5.684 -6.52 1 96.19 162 GLY B N 1
ATOM 3697 C CA . GLY B 1 162 ? 5.461 -6.449 -6.617 1 96.19 162 GLY B CA 1
ATOM 3698 C C . GLY B 1 162 ? 6.57 -5.703 -7.332 1 96.19 162 GLY B C 1
ATOM 3699 O O . GLY B 1 162 ? 7.742 -6.07 -7.223 1 96.19 162 GLY B O 1
ATOM 3700 N N . HIS B 1 163 ? 6.238 -4.617 -7.98 1 96.25 163 HIS B N 1
ATOM 3701 C CA . HIS B 1 163 ? 7.188 -3.904 -8.82 1 96.25 163 HIS B CA 1
ATOM 3702 C C . HIS B 1 163 ? 7.688 -2.635 -8.141 1 96.25 163 HIS B C 1
ATOM 3704 O O . HIS B 1 163 ? 8.438 -1.861 -8.734 1 96.25 163 HIS B O 1
ATOM 3710 N N . ILE B 1 164 ? 7.324 -2.396 -6.906 1 98 164 ILE B N 1
ATOM 3711 C CA . ILE B 1 164 ? 7.875 -1.235 -6.215 1 98 164 ILE B CA 1
ATOM 3712 C C . ILE B 1 164 ? 9.344 -1.477 -5.887 1 98 164 ILE B C 1
ATOM 3714 O O . ILE B 1 164 ? 9.836 -2.604 -5.992 1 98 164 ILE B O 1
ATOM 3718 N N . ASP B 1 165 ? 10.039 -0.414 -5.531 1 98.56 165 ASP B N 1
ATOM 3719 C CA . ASP B 1 165 ? 11.461 -0.485 -5.203 1 98.56 165 ASP B CA 1
ATOM 3720 C C . ASP B 1 165 ? 11.711 -1.425 -4.027 1 98.56 165 ASP B C 1
ATOM 3722 O O . ASP B 1 165 ? 10.961 -1.404 -3.043 1 98.56 165 ASP B O 1
ATOM 3726 N N . PHE B 1 166 ? 12.727 -2.26 -4.125 1 98.62 166 PHE B N 1
ATOM 3727 C CA . PHE B 1 166 ? 13.117 -3.16 -3.047 1 98.62 166 PHE B CA 1
ATOM 3728 C C . PHE B 1 166 ? 13.617 -2.375 -1.838 1 98.62 166 PHE B C 1
ATOM 3730 O O . PHE B 1 166 ? 14.344 -1.393 -1.986 1 98.62 166 PHE B O 1
ATOM 3737 N N . SER B 1 167 ? 13.211 -2.756 -0.62 1 98.5 167 SER B N 1
ATOM 3738 C CA . SER B 1 167 ? 13.586 -2.109 0.632 1 98.5 167 SER B CA 1
ATOM 3739 C C . SER B 1 167 ? 14.438 -3.033 1.494 1 98.5 167 SER B C 1
ATOM 3741 O O . SER B 1 167 ? 13.914 -3.803 2.301 1 98.5 167 SER B O 1
ATOM 3743 N N . PRO B 1 168 ? 15.766 -2.891 1.47 1 98.31 168 PRO B N 1
ATOM 3744 C CA . PRO B 1 168 ? 16.594 -3.746 2.316 1 98.31 168 PRO B CA 1
ATOM 3745 C C . PRO B 1 168 ? 16.438 -3.449 3.805 1 98.31 168 PRO B C 1
ATOM 3747 O O . PRO B 1 168 ? 16.625 -2.311 4.238 1 98.31 168 PRO B O 1
ATOM 3750 N N . ALA B 1 169 ? 16.172 -4.441 4.598 1 96.94 169 ALA B N 1
ATOM 3751 C CA . ALA B 1 169 ? 15.812 -4.25 6 1 96.94 169 ALA B CA 1
ATOM 3752 C C . ALA B 1 169 ? 17.062 -4.234 6.883 1 96.94 169 ALA B C 1
ATOM 3754 O O . ALA B 1 169 ? 17.016 -3.779 8.023 1 96.94 169 ALA B O 1
ATOM 3755 N N . ASN B 1 170 ? 18.141 -4.738 6.391 1 96.38 170 ASN B N 1
ATOM 3756 C CA . ASN B 1 170 ? 19.375 -4.852 7.164 1 96.38 170 ASN B CA 1
ATOM 3757 C C . ASN B 1 170 ? 20.609 -4.793 6.262 1 96.38 170 ASN B C 1
ATOM 3759 O O . ASN B 1 170 ? 20.484 -4.715 5.039 1 96.38 170 ASN B O 1
ATOM 3763 N N . PRO B 1 171 ? 21.812 -4.852 6.844 1 96.06 171 PRO B N 1
ATOM 3764 C CA . PRO B 1 171 ? 23.016 -4.68 6.047 1 96.06 171 PRO B CA 1
ATOM 3765 C C . PRO B 1 171 ? 23.219 -5.801 5.027 1 96.06 171 PRO B C 1
ATOM 3767 O O . PRO B 1 171 ? 23.719 -5.555 3.926 1 96.06 171 PRO B O 1
ATOM 3770 N N . GLN B 1 172 ? 22.859 -7.012 5.379 1 97.44 172 GLN B N 1
ATOM 3771 C CA . GLN B 1 172 ? 22.984 -8.102 4.414 1 97.44 172 GLN B CA 1
ATOM 3772 C C . GLN B 1 172 ? 22.094 -7.848 3.189 1 97.44 172 GLN B C 1
ATOM 3774 O O . GLN B 1 172 ? 22.547 -8.023 2.055 1 97.44 172 GLN B O 1
ATOM 3779 N N . GLN B 1 173 ? 20.922 -7.422 3.404 1 98.38 173 GLN B N 1
ATOM 3780 C CA . GLN B 1 173 ? 20 -7.141 2.311 1 98.38 173 GLN B CA 1
ATOM 3781 C C . GLN B 1 173 ? 20.438 -5.918 1.514 1 98.38 173 GLN B C 1
ATOM 3783 O O . GLN B 1 173 ? 20.172 -5.82 0.313 1 98.38 173 GLN B O 1
ATOM 3788 N N . GLN B 1 174 ? 21.156 -5.043 2.168 1 97.62 174 GLN B N 1
ATOM 3789 C CA . GLN B 1 174 ? 21.734 -3.914 1.443 1 97.62 174 GLN B CA 1
ATOM 3790 C C . GLN B 1 174 ? 22.812 -4.379 0.469 1 97.62 174 GLN B C 1
ATOM 3792 O O . GLN B 1 174 ? 22.922 -3.852 -0.641 1 97.62 174 GLN B O 1
ATOM 3797 N N . ARG B 1 175 ? 23.625 -5.293 0.958 1 97.62 175 ARG B N 1
ATOM 3798 C CA . ARG B 1 175 ? 24.609 -5.859 0.055 1 97.62 175 ARG B CA 1
ATOM 3799 C C . ARG B 1 175 ? 23.938 -6.59 -1.104 1 97.62 175 ARG B C 1
ATOM 3801 O O . ARG B 1 175 ? 24.422 -6.531 -2.24 1 97.62 175 ARG B O 1
ATOM 3808 N N . LEU B 1 176 ? 22.844 -7.273 -0.815 1 98.44 176 LEU B N 1
ATOM 3809 C CA . LEU B 1 176 ? 22.078 -7.922 -1.871 1 98.44 176 LEU B CA 1
ATOM 3810 C C . LEU B 1 176 ? 21.594 -6.902 -2.896 1 98.44 176 LEU B C 1
ATOM 3812 O O . LEU B 1 176 ? 21.688 -7.141 -4.105 1 98.44 176 LEU B O 1
ATOM 3816 N N . LEU B 1 177 ? 21.094 -5.773 -2.416 1 98.44 177 LEU B N 1
ATOM 3817 C CA . LEU B 1 177 ? 20.625 -4.727 -3.316 1 98.44 177 LEU B CA 1
ATOM 3818 C C . LEU B 1 177 ? 21.75 -4.262 -4.238 1 98.44 177 LEU B C 1
ATOM 3820 O O . LEU B 1 177 ? 21.547 -4.094 -5.441 1 98.44 177 LEU B O 1
ATOM 3824 N N . SER B 1 178 ? 22.922 -4.059 -3.676 1 97.75 178 SER B N 1
ATOM 3825 C CA . SER B 1 178 ? 24.078 -3.666 -4.473 1 97.75 178 SER B CA 1
ATOM 3826 C C . SER B 1 178 ? 24.406 -4.719 -5.527 1 97.75 178 SER B C 1
ATOM 3828 O O . SER B 1 178 ? 24.688 -4.383 -6.68 1 97.75 178 SER B O 1
ATOM 3830 N N . PHE B 1 179 ? 24.375 -5.977 -5.102 1 97.38 179 PHE B N 1
ATOM 3831 C CA . PHE B 1 179 ? 24.625 -7.094 -6.004 1 97.38 179 PHE B CA 1
ATOM 3832 C C . PHE B 1 179 ? 23.625 -7.086 -7.152 1 97.38 179 PHE B C 1
ATOM 3834 O O . PHE B 1 179 ? 24 -7.219 -8.32 1 97.38 179 PHE B O 1
ATOM 3841 N N . MET B 1 180 ? 22.344 -6.867 -6.875 1 97.88 180 MET B N 1
ATOM 3842 C CA . MET B 1 180 ? 21.266 -6.887 -7.859 1 97.88 180 MET B CA 1
ATOM 3843 C C . MET B 1 180 ? 21.391 -5.719 -8.828 1 97.88 180 MET B C 1
ATOM 3845 O O . MET B 1 180 ? 21.047 -5.84 -10.008 1 97.88 180 MET B O 1
ATOM 3849 N N . ARG B 1 181 ? 21.859 -4.582 -8.383 1 97 181 ARG B N 1
ATOM 3850 C CA . ARG B 1 181 ? 21.969 -3.373 -9.195 1 97 181 ARG B CA 1
ATOM 3851 C C . ARG B 1 181 ? 23.016 -3.539 -10.289 1 97 181 ARG B C 1
ATOM 3853 O O . ARG B 1 181 ? 23.016 -2.789 -11.266 1 97 181 ARG B O 1
ATOM 3860 N N . GLU B 1 182 ? 23.891 -4.469 -10.109 1 95.81 182 GLU B N 1
ATOM 3861 C CA . GLU B 1 182 ? 24.875 -4.754 -11.148 1 95.81 182 GLU B CA 1
ATOM 3862 C C . GLU B 1 182 ? 24.203 -5.289 -12.406 1 95.81 182 GLU B C 1
ATOM 3864 O O . GLU B 1 182 ? 24.719 -5.133 -13.516 1 95.81 182 GLU B O 1
ATOM 3869 N N . THR B 1 183 ? 23.062 -5.871 -12.25 1 94.38 183 THR B N 1
ATOM 3870 C CA . THR B 1 183 ? 22.375 -6.531 -13.352 1 94.38 183 THR B CA 1
ATOM 3871 C C . THR B 1 183 ? 21.109 -5.754 -13.75 1 94.38 183 THR B C 1
ATOM 3873 O O . THR B 1 183 ? 20.766 -5.684 -14.93 1 94.38 183 THR B O 1
ATOM 3876 N N . PHE B 1 184 ? 20.469 -5.141 -12.703 1 95.31 184 PHE B N 1
A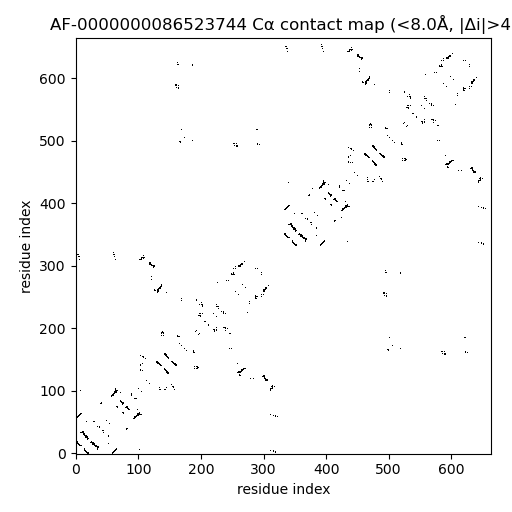TOM 3877 C CA . PHE B 1 184 ? 19.188 -4.516 -12.945 1 95.31 184 PHE B CA 1
ATOM 3878 C C . PHE B 1 184 ? 19.234 -3.02 -12.656 1 95.31 184 PHE B C 1
ATOM 3880 O O . PHE B 1 184 ? 19.656 -2.607 -11.57 1 95.31 184 PHE B O 1
ATOM 3887 N N . ALA B 1 185 ? 18.75 -2.25 -13.586 1 93.31 185 ALA B N 1
ATOM 3888 C CA . ALA B 1 185 ? 18.656 -0.81 -13.367 1 93.31 185 ALA B CA 1
ATOM 3889 C C . ALA B 1 185 ? 17.594 -0.485 -12.32 1 93.31 185 ALA B C 1
ATOM 3891 O O . ALA B 1 185 ? 17.766 0.428 -11.516 1 93.31 185 ALA B O 1
ATOM 3892 N N . HIS B 1 186 ? 16.547 -1.178 -12.328 1 95.62 186 HIS B N 1
ATOM 3893 C CA . HIS B 1 186 ? 15.469 -1.093 -11.344 1 95.62 186 HIS B CA 1
ATOM 3894 C C . HIS B 1 186 ? 15.312 -2.406 -10.586 1 95.62 186 HIS B C 1
ATOM 3896 O O . HIS B 1 186 ? 14.875 -3.41 -11.156 1 95.62 186 HIS B O 1
ATOM 3902 N N . VAL B 1 187 ? 15.672 -2.363 -9.328 1 97.94 187 VAL B N 1
ATOM 3903 C CA . VAL B 1 187 ? 15.539 -3.553 -8.492 1 97.94 187 VAL B CA 1
ATOM 3904 C C . VAL B 1 187 ? 14.227 -3.496 -7.715 1 97.94 187 VAL B C 1
ATOM 3906 O O . VAL B 1 187 ? 14.141 -2.82 -6.688 1 97.94 187 VAL B O 1
ATOM 3909 N N . SER B 1 188 ? 13.258 -4.223 -8.195 1 97.94 188 SER B N 1
ATOM 3910 C CA . SER B 1 188 ? 11.953 -4.301 -7.539 1 97.94 188 SER B CA 1
ATOM 3911 C C . SER B 1 188 ? 11.906 -5.445 -6.531 1 97.94 188 SER B C 1
ATOM 3913 O O . SER B 1 188 ? 12.789 -6.305 -6.523 1 97.94 188 SER B O 1
ATOM 3915 N N . TRP B 1 189 ? 10.914 -5.469 -5.688 1 98.38 189 TRP B N 1
ATOM 3916 C CA . TRP B 1 189 ? 10.672 -6.598 -4.797 1 98.38 189 TRP B CA 1
ATOM 3917 C C . TRP B 1 189 ? 10.562 -7.902 -5.582 1 98.38 189 TRP B C 1
ATOM 3919 O O . TRP B 1 189 ? 11.094 -8.93 -5.168 1 98.38 189 TRP B O 1
ATOM 3929 N N . GLU B 1 190 ? 9.906 -7.879 -6.746 1 95.81 190 GLU B N 1
ATOM 3930 C CA . GLU B 1 190 ? 9.711 -9.078 -7.559 1 95.81 190 GLU B CA 1
ATOM 3931 C C . GLU B 1 190 ? 11.055 -9.664 -8 1 95.81 190 GLU B C 1
ATOM 3933 O O . GLU B 1 190 ? 11.195 -10.883 -8.109 1 95.81 190 GLU B O 1
ATOM 3938 N N . ARG B 1 191 ? 12.031 -8.789 -8.234 1 96.31 191 ARG B N 1
ATOM 3939 C CA . ARG B 1 191 ? 13.336 -9.258 -8.688 1 96.31 191 ARG B CA 1
ATOM 3940 C C . ARG B 1 191 ? 14.008 -10.109 -7.613 1 96.31 191 ARG B C 1
ATOM 3942 O O . ARG B 1 191 ? 14.844 -10.961 -7.926 1 96.31 191 ARG B O 1
ATOM 3949 N N . VAL B 1 192 ? 13.617 -9.922 -6.348 1 97.62 192 VAL B N 1
ATOM 3950 C CA . VAL B 1 192 ? 14.289 -10.586 -5.23 1 97.62 192 VAL B CA 1
ATOM 3951 C C . VAL B 1 192 ? 13.375 -11.656 -4.641 1 97.62 192 VAL B C 1
ATOM 3953 O O . VAL B 1 192 ? 13.852 -12.68 -4.137 1 97.62 192 VAL B O 1
ATOM 3956 N N . LEU B 1 193 ? 12.102 -11.43 -4.691 1 97.44 193 LEU B N 1
ATOM 3957 C CA . LEU B 1 193 ? 11.109 -12.273 -4.031 1 97.44 193 LEU B CA 1
ATOM 3958 C C . LEU B 1 193 ? 10.188 -12.93 -5.055 1 97.44 193 LEU B C 1
ATOM 3960 O O . LEU B 1 193 ? 9.008 -12.586 -5.137 1 97.44 193 LEU B O 1
ATOM 3964 N N . SER B 1 194 ? 10.688 -13.82 -5.84 1 94.25 194 SER B N 1
ATOM 3965 C CA . SER B 1 194 ? 10.016 -14.633 -6.848 1 94.25 194 SER B CA 1
ATOM 3966 C C . SER B 1 194 ? 10.805 -15.898 -7.148 1 94.25 194 SER B C 1
ATOM 3968 O O . SER B 1 194 ? 11.852 -16.141 -6.551 1 94.25 194 SER B O 1
ATOM 3970 N N . GLY B 1 195 ? 10.242 -16.75 -8.055 1 90.44 195 GLY B N 1
ATOM 3971 C CA . GLY B 1 195 ? 11 -17.922 -8.477 1 90.44 195 GLY B CA 1
ATOM 3972 C C . GLY B 1 195 ? 12.398 -17.578 -8.969 1 90.44 195 GLY B C 1
ATOM 3973 O O . GLY B 1 195 ? 13.383 -18.047 -8.391 1 90.44 195 GLY B O 1
ATOM 3974 N N . PRO B 1 196 ? 12.508 -16.781 -9.969 1 90.75 196 PRO B N 1
ATOM 3975 C CA . PRO B 1 196 ? 13.82 -16.297 -10.398 1 90.75 196 PRO B CA 1
ATOM 3976 C C . PRO B 1 196 ? 14.586 -15.586 -9.289 1 90.75 196 PRO B C 1
ATOM 3978 O O . PRO B 1 196 ? 15.812 -15.633 -9.25 1 90.75 196 PRO B O 1
ATOM 3981 N N . GLY B 1 197 ? 13.875 -14.977 -8.367 1 95.06 197 GLY B N 1
ATOM 3982 C CA . GLY B 1 197 ? 14.484 -14.289 -7.242 1 95.06 197 GLY B CA 1
ATOM 3983 C C . GLY B 1 197 ? 15.266 -15.219 -6.328 1 95.06 197 GLY B C 1
ATOM 3984 O O . GLY B 1 197 ? 16.312 -14.844 -5.797 1 95.06 197 GLY B O 1
ATOM 3985 N N . VAL B 1 198 ? 14.758 -16.438 -6.156 1 95 198 VAL B N 1
ATOM 3986 C CA . VAL B 1 198 ? 15.461 -17.422 -5.336 1 95 198 VAL B CA 1
ATOM 3987 C C . VAL B 1 198 ? 16.859 -17.656 -5.91 1 95 198 VAL B C 1
ATOM 3989 O O . VAL B 1 198 ? 17.828 -17.781 -5.164 1 95 198 VAL B O 1
ATOM 3992 N N . ASN B 1 199 ? 16.891 -17.719 -7.172 1 93.12 199 ASN B N 1
ATOM 3993 C CA . ASN B 1 199 ? 18.172 -17.922 -7.836 1 93.12 199 ASN B CA 1
ATOM 3994 C C . ASN B 1 199 ? 19.125 -16.734 -7.609 1 93.12 199 ASN B C 1
ATOM 3996 O O . ASN B 1 199 ? 20.312 -16.922 -7.379 1 93.12 199 ASN B O 1
ATOM 4000 N N . GLN B 1 200 ? 18.594 -15.547 -7.742 1 95.19 200 GLN B N 1
ATOM 4001 C CA . GLN B 1 200 ? 19.406 -14.359 -7.508 1 95.19 200 GLN B CA 1
ATOM 4002 C C . GLN B 1 200 ? 19.953 -14.336 -6.082 1 95.19 200 GLN B C 1
ATOM 4004 O O . GLN B 1 200 ? 21.125 -14.031 -5.863 1 95.19 200 GLN B O 1
ATOM 4009 N N . VAL B 1 201 ? 19.125 -14.68 -5.129 1 97 201 VAL B N 1
ATOM 4010 C CA . VAL B 1 201 ? 19.516 -14.695 -3.723 1 97 201 VAL B CA 1
ATOM 4011 C C . VAL B 1 201 ? 20.578 -15.766 -3.49 1 97 201 VAL B C 1
ATOM 4013 O O . VAL B 1 201 ? 21.531 -15.539 -2.746 1 97 201 VAL B O 1
ATOM 4016 N N . TYR B 1 202 ? 20.375 -16.922 -4.125 1 96.12 202 TYR B N 1
ATOM 4017 C CA . TYR B 1 202 ? 21.359 -18 -4.023 1 96.12 202 TYR B CA 1
ATOM 4018 C C . TYR B 1 202 ? 22.719 -17.547 -4.555 1 96.12 202 TYR B C 1
ATOM 4020 O O . TYR B 1 202 ? 23.75 -17.766 -3.914 1 96.12 202 TYR B O 1
ATOM 4028 N N . ARG B 1 203 ? 22.719 -16.953 -5.707 1 95.31 203 ARG B N 1
ATOM 4029 C CA . ARG B 1 203 ? 23.938 -16.469 -6.316 1 95.31 203 ARG B CA 1
ATOM 4030 C C . ARG B 1 203 ? 24.625 -15.43 -5.426 1 95.31 203 ARG B C 1
ATOM 4032 O O . ARG B 1 203 ? 25.844 -15.438 -5.277 1 95.31 203 ARG B O 1
ATOM 4039 N N . PHE B 1 204 ? 23.906 -14.594 -4.867 1 97.19 204 PHE B N 1
ATOM 4040 C CA . PHE B 1 204 ? 24.438 -13.609 -3.934 1 97.19 204 PHE B CA 1
ATOM 4041 C C . PHE B 1 204 ? 25.109 -14.297 -2.75 1 97.19 204 PHE B C 1
ATOM 4043 O O . PHE B 1 204 ? 26.234 -13.945 -2.377 1 97.19 204 PHE B O 1
ATOM 4050 N N . CYS B 1 205 ? 24.344 -15.234 -2.137 1 96.5 205 CYS B N 1
ATOM 4051 C CA . CYS B 1 205 ? 24.891 -15.93 -0.979 1 96.5 205 CYS B CA 1
ATOM 4052 C C . CYS B 1 205 ? 26.188 -16.656 -1.342 1 96.5 205 CYS B C 1
ATOM 4054 O O . CYS B 1 205 ? 27.109 -16.719 -0.537 1 96.5 205 CYS B O 1
ATOM 4056 N N . LEU B 1 206 ? 26.156 -17.219 -2.521 1 94.88 206 LEU B N 1
ATOM 4057 C CA . LEU B 1 206 ? 27.375 -17.875 -2.998 1 94.88 206 LEU B CA 1
ATOM 4058 C C . LEU B 1 206 ? 28.547 -16.891 -3.023 1 94.88 206 LEU B C 1
ATOM 4060 O O . LEU B 1 206 ? 29.609 -17.188 -2.49 1 94.88 206 LEU B O 1
ATOM 4064 N N . GLN B 1 207 ? 28.344 -15.742 -3.6 1 94.88 207 GLN B N 1
ATOM 4065 C CA . GLN B 1 207 ? 29.391 -14.719 -3.674 1 94.88 207 GLN B CA 1
ATOM 4066 C C . GLN B 1 207 ? 29.75 -14.203 -2.283 1 94.88 207 GLN B C 1
ATOM 4068 O O . GLN B 1 207 ? 30.938 -14.039 -1.969 1 94.88 207 GLN B O 1
ATOM 4073 N N . ASP B 1 208 ? 28.719 -13.938 -1.53 1 94.38 208 ASP B N 1
ATOM 4074 C CA . ASP B 1 208 ? 28.891 -13.344 -0.208 1 94.38 208 ASP B CA 1
ATOM 4075 C C . ASP B 1 208 ? 29.656 -14.281 0.717 1 94.38 208 ASP B C 1
ATOM 4077 O O . ASP B 1 208 ? 30.438 -13.828 1.56 1 94.38 208 ASP B O 1
ATOM 4081 N N . MET B 1 209 ? 29.5 -15.547 0.562 1 93.5 209 MET B N 1
ATOM 4082 C CA . MET B 1 209 ? 30.062 -16.516 1.487 1 93.5 209 MET B CA 1
ATOM 4083 C C . MET B 1 209 ? 31.391 -17.078 0.95 1 93.5 209 MET B C 1
ATOM 4085 O O . MET B 1 209 ? 32.281 -17.438 1.724 1 93.5 209 MET B O 1
ATOM 4089 N N . THR B 1 210 ? 31.531 -17.172 -0.383 1 91.25 210 THR B N 1
ATOM 4090 C CA . THR B 1 210 ? 32.688 -17.875 -0.919 1 91.25 210 THR B CA 1
ATOM 4091 C C . THR B 1 210 ? 33.594 -16.906 -1.692 1 91.25 210 THR B C 1
ATOM 4093 O O . THR B 1 210 ? 34.719 -17.25 -2.008 1 91.25 210 THR B O 1
ATOM 4096 N N . GLY B 1 211 ? 33.094 -15.734 -2.021 1 90.69 211 GLY B N 1
ATOM 4097 C CA . GLY B 1 211 ? 33.844 -14.734 -2.754 1 90.69 211 GLY B CA 1
ATOM 4098 C C . GLY B 1 211 ? 33.781 -14.922 -4.258 1 90.69 211 GLY B C 1
ATOM 4099 O O . GLY B 1 211 ? 34.312 -14.109 -5.012 1 90.69 211 GLY B O 1
ATOM 4100 N N . GLU B 1 212 ? 33.188 -16.062 -4.676 1 86.25 212 GLU B N 1
ATOM 4101 C CA . GLU B 1 212 ? 33.125 -16.312 -6.113 1 86.25 212 GLU B CA 1
ATOM 4102 C C . GLU B 1 212 ? 31.812 -16.984 -6.512 1 86.25 212 GLU B C 1
ATOM 4104 O O . GLU B 1 212 ? 31.141 -17.594 -5.672 1 86.25 212 GLU B O 1
ATOM 4109 N N . ILE B 1 213 ? 31.422 -16.766 -7.691 1 86.38 213 ILE B N 1
ATOM 4110 C CA . ILE B 1 213 ? 30.344 -17.5 -8.32 1 86.38 213 ILE B CA 1
ATOM 4111 C C . ILE B 1 213 ? 30.906 -18.453 -9.375 1 86.38 213 ILE B C 1
ATOM 4113 O O . ILE B 1 213 ? 31.406 -18 -10.414 1 86.38 213 ILE B O 1
ATOM 4117 N N . PRO B 1 214 ? 30.812 -19.688 -8.961 1 79.31 214 PRO B N 1
ATOM 4118 C CA . PRO B 1 214 ? 31.406 -20.625 -9.922 1 79.31 214 PRO B CA 1
ATOM 4119 C C . PRO B 1 214 ? 30.844 -20.453 -11.328 1 79.31 214 PRO B C 1
ATOM 4121 O O . PRO B 1 214 ? 29.641 -20.234 -11.5 1 79.31 214 PRO B O 1
ATOM 4124 N N . PRO B 1 215 ? 31.734 -20.469 -12.25 1 70.75 215 PRO B N 1
ATOM 4125 C CA . PRO B 1 215 ? 31.297 -20.297 -13.633 1 70.75 215 PRO B CA 1
ATOM 4126 C C . PRO B 1 215 ? 30.203 -21.297 -14.031 1 70.75 215 PRO B C 1
ATOM 4128 O O . PRO B 1 215 ? 29.312 -20.953 -14.82 1 70.75 215 PRO B O 1
ATOM 4131 N N . ALA B 1 216 ? 30.344 -22.5 -13.461 1 66.12 216 ALA B N 1
ATOM 4132 C CA . ALA B 1 216 ? 29.422 -23.562 -13.836 1 66.12 216 ALA B CA 1
ATOM 4133 C C . ALA B 1 216 ? 28.125 -23.484 -13.023 1 66.12 216 ALA B C 1
ATOM 4135 O O . ALA B 1 216 ? 27.281 -24.375 -13.125 1 66.12 216 ALA B O 1
ATOM 4136 N N . LEU B 1 217 ? 28.062 -22.438 -12.266 1 65.94 217 LEU B N 1
ATOM 4137 C CA . LEU B 1 217 ? 26.828 -22.406 -11.484 1 65.94 217 LEU B CA 1
ATOM 4138 C C . LEU B 1 217 ? 25.609 -22.297 -12.406 1 65.94 217 LEU B C 1
ATOM 4140 O O . LEU B 1 217 ? 25.422 -21.266 -13.062 1 65.94 217 LEU B O 1
ATOM 4144 N N . GLY B 1 218 ? 25.172 -23.406 -13.008 1 63.38 218 GLY B N 1
ATOM 4145 C CA . GLY B 1 218 ? 23.938 -23.344 -13.781 1 63.38 218 GLY B CA 1
ATOM 4146 C C . GLY B 1 218 ? 22.812 -22.672 -13.039 1 63.38 218 GLY B C 1
ATOM 4147 O O . GLY B 1 218 ? 22.953 -22.312 -11.859 1 63.38 218 GLY B O 1
ATOM 4148 N N . ALA B 1 219 ? 21.797 -22.219 -13.758 1 66.81 219 ALA B N 1
ATOM 4149 C CA . ALA B 1 219 ? 20.562 -21.672 -13.18 1 66.81 219 ALA B CA 1
ATOM 4150 C C . ALA B 1 219 ? 19.875 -22.719 -12.305 1 66.81 219 ALA B C 1
ATOM 4152 O O . ALA B 1 219 ? 19.531 -23.797 -12.781 1 66.81 219 ALA B O 1
ATOM 4153 N N . ARG B 1 220 ? 20.078 -22.578 -11.008 1 80.5 220 ARG B N 1
ATOM 4154 C CA . ARG B 1 220 ? 19.25 -23.391 -10.125 1 80.5 220 ARG B CA 1
ATOM 4155 C C . ARG B 1 220 ? 17.891 -22.75 -9.898 1 80.5 220 ARG B C 1
ATOM 4157 O O . ARG B 1 220 ? 17.812 -21.547 -9.602 1 80.5 220 ARG B O 1
ATOM 4164 N N . ASN B 1 221 ? 16.906 -23.5 -10.25 1 83.62 221 ASN B N 1
ATOM 4165 C CA . ASN B 1 221 ? 15.594 -22.938 -9.977 1 83.62 221 ASN B CA 1
ATOM 4166 C C . ASN B 1 221 ? 15.266 -22.984 -8.484 1 83.62 221 ASN B C 1
ATOM 4168 O O . ASN B 1 221 ? 16.016 -23.547 -7.695 1 83.62 221 ASN B O 1
ATOM 4172 N N . GLY B 1 222 ? 14.289 -22.359 -8.086 1 86.94 222 GLY B N 1
ATOM 4173 C CA . GLY B 1 222 ? 13.898 -22.234 -6.691 1 86.94 222 GLY B CA 1
ATOM 4174 C C . GLY B 1 222 ? 13.734 -23.578 -5.996 1 86.94 222 GLY B C 1
ATOM 4175 O O . GLY B 1 222 ? 14.133 -23.734 -4.844 1 86.94 222 GLY B O 1
ATOM 4176 N N . ALA B 1 223 ? 13.195 -24.516 -6.766 1 87.38 223 ALA B N 1
ATOM 4177 C CA . ALA B 1 223 ? 12.977 -25.844 -6.203 1 87.38 223 ALA B CA 1
ATOM 4178 C C . ALA B 1 223 ? 14.297 -26.531 -5.898 1 87.38 223 ALA B C 1
ATOM 4180 O O . ALA B 1 223 ? 14.438 -27.203 -4.871 1 87.38 223 ALA B O 1
ATOM 4181 N N . GLU B 1 224 ? 15.211 -26.375 -6.723 1 91.38 224 GLU B N 1
ATOM 4182 C CA . GLU B 1 224 ? 16.531 -26.969 -6.543 1 91.38 224 GLU B CA 1
ATOM 4183 C C . GLU B 1 224 ? 17.25 -26.359 -5.352 1 91.38 224 GLU B C 1
ATOM 4185 O O . GLU B 1 224 ? 17.906 -27.062 -4.582 1 91.38 224 GLU B O 1
ATOM 4190 N N . VAL B 1 225 ? 17.172 -25.078 -5.238 1 94.25 225 VAL B N 1
ATOM 4191 C CA . VAL B 1 225 ? 17.812 -24.391 -4.125 1 94.25 225 VAL B CA 1
ATOM 4192 C C . VAL B 1 225 ? 17.203 -24.859 -2.805 1 94.25 225 VAL B C 1
ATOM 4194 O O . VAL B 1 225 ? 17.938 -25.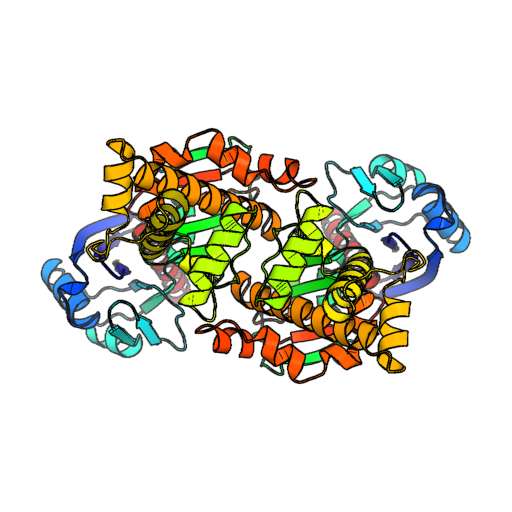156 -1.851 1 94.25 225 VAL B O 1
ATOM 4197 N N . ASN B 1 226 ? 15.883 -24.938 -2.76 1 93.62 226 ASN B N 1
ATOM 4198 C CA . ASN B 1 226 ? 15.195 -25.391 -1.558 1 93.62 226 ASN B CA 1
ATOM 4199 C C . ASN B 1 226 ? 15.562 -26.828 -1.203 1 93.62 226 ASN B C 1
ATOM 4201 O O . ASN B 1 226 ? 15.805 -27.141 -0.036 1 93.62 226 ASN B O 1
ATOM 4205 N N . ALA B 1 227 ? 15.609 -27.656 -2.225 1 93.75 227 ALA B N 1
ATOM 4206 C CA . ALA B 1 227 ? 15.977 -29.062 -1.997 1 93.75 227 ALA B CA 1
ATOM 4207 C C . ALA B 1 227 ? 17.406 -29.172 -1.462 1 93.75 227 ALA B C 1
ATOM 4209 O O . ALA B 1 227 ? 17.672 -29.953 -0.55 1 93.75 227 ALA B O 1
ATOM 4210 N N . ALA B 1 228 ? 18.281 -28.469 -2.041 1 94.38 228 ALA B N 1
ATOM 4211 C CA . ALA B 1 228 ? 19.672 -28.453 -1.589 1 94.38 228 ALA B CA 1
ATOM 4212 C C . ALA B 1 228 ? 19.781 -27.953 -0.152 1 94.38 228 ALA B C 1
ATOM 4214 O O . ALA B 1 228 ? 20.578 -28.484 0.638 1 94.38 228 ALA B O 1
ATOM 4215 N N . ALA B 1 229 ? 19.047 -26.938 0.194 1 95.44 229 ALA B N 1
ATOM 4216 C CA . ALA B 1 229 ? 19.031 -26.391 1.55 1 95.44 229 ALA B CA 1
ATOM 4217 C C . ALA B 1 229 ? 18.578 -27.438 2.559 1 95.44 229 ALA B C 1
ATOM 4219 O O . ALA B 1 229 ? 19.188 -27.609 3.611 1 95.44 229 ALA B O 1
ATOM 4220 N N . LEU B 1 230 ? 17.531 -28.125 2.182 1 94.12 230 LEU B N 1
ATOM 4221 C CA . LEU B 1 230 ? 16.969 -29.141 3.064 1 94.12 230 LEU B CA 1
ATOM 4222 C C . LEU B 1 230 ? 17.938 -30.328 3.195 1 94.12 230 LEU B C 1
ATOM 4224 O O . LE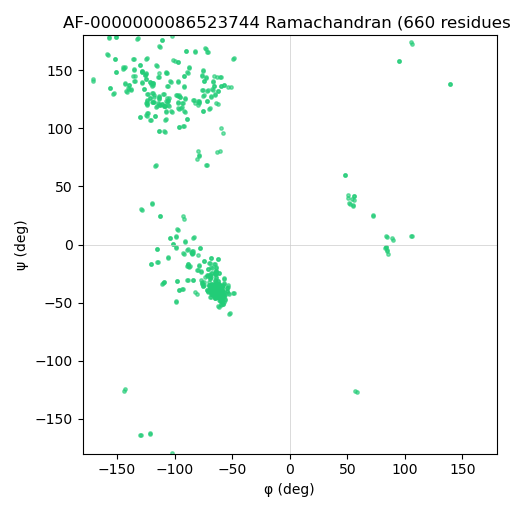U B 1 230 ? 17.938 -31.016 4.219 1 94.12 230 LEU B O 1
ATOM 4228 N N . ALA B 1 231 ? 18.766 -30.484 2.195 1 95.06 231 ALA B N 1
ATOM 4229 C CA . ALA B 1 231 ? 19.766 -31.547 2.205 1 95.06 231 ALA B CA 1
ATOM 4230 C C . ALA B 1 231 ? 21.016 -31.125 2.951 1 95.06 231 ALA B C 1
ATOM 4232 O O . ALA B 1 231 ? 21.953 -31.922 3.113 1 95.06 231 ALA B O 1
ATOM 4233 N N . GLY B 1 232 ? 21.094 -29.859 3.336 1 94.75 232 GLY B N 1
ATOM 4234 C CA . GLY B 1 232 ? 22.172 -29.453 4.215 1 94.75 232 GLY B CA 1
ATOM 4235 C C . GLY B 1 232 ? 23.234 -28.641 3.512 1 94.75 232 GLY B C 1
ATOM 4236 O O . GLY B 1 232 ? 24.266 -28.297 4.102 1 94.75 232 GLY B O 1
ATOM 4237 N N . ASP B 1 233 ? 23.016 -28.281 2.291 1 94.69 233 ASP B N 1
ATOM 4238 C CA . ASP B 1 233 ? 23.953 -27.406 1.604 1 94.69 233 ASP B CA 1
ATOM 4239 C C . ASP B 1 233 ? 24.016 -26.031 2.283 1 94.69 233 ASP B C 1
ATOM 4241 O O . ASP B 1 233 ? 23.016 -25.328 2.379 1 94.69 233 ASP B O 1
ATOM 4245 N N . PRO B 1 234 ? 25.203 -25.672 2.697 1 95.69 234 PRO B N 1
ATOM 4246 C CA . PRO B 1 234 ? 25.297 -24.453 3.514 1 95.69 234 PRO B CA 1
ATOM 4247 C C . PRO B 1 234 ? 24.906 -23.203 2.744 1 95.69 234 PRO B C 1
ATOM 4249 O O . PRO B 1 234 ? 24.281 -22.281 3.309 1 95.69 234 PRO B O 1
ATOM 4252 N N . VAL B 1 235 ? 25.312 -23.109 1.484 1 95.19 235 VAL B N 1
ATOM 4253 C CA . VAL B 1 235 ? 25 -21.922 0.696 1 95.19 235 VAL B CA 1
ATOM 4254 C C . VAL B 1 235 ? 23.5 -21.875 0.415 1 95.19 235 VAL B C 1
ATOM 4256 O O . VAL B 1 235 ? 22.875 -20.812 0.536 1 95.19 235 VAL B O 1
ATOM 4259 N N . ALA B 1 236 ? 22.906 -23 0.023 1 95.81 236 ALA B N 1
ATOM 4260 C CA . ALA B 1 236 ? 21.469 -23.078 -0.231 1 95.81 236 ALA B CA 1
ATOM 4261 C C . ALA B 1 236 ? 20.672 -22.766 1.031 1 95.81 236 ALA B C 1
ATOM 4263 O O . ALA B 1 236 ? 19.641 -22.094 0.97 1 95.81 236 ALA B O 1
ATOM 4264 N N . HIS B 1 237 ? 21.203 -23.266 2.146 1 96.88 237 HIS B N 1
ATOM 4265 C CA . HIS B 1 237 ? 20.547 -23 3.42 1 96.88 237 HIS B CA 1
ATOM 4266 C C . HIS B 1 237 ? 20.547 -21.5 3.732 1 96.88 237 HIS B C 1
ATOM 4268 O O . HIS B 1 237 ? 19.516 -20.938 4.121 1 96.88 237 HIS B O 1
ATOM 4274 N N . ALA B 1 238 ? 21.656 -20.875 3.543 1 97.31 238 ALA B N 1
ATOM 4275 C CA . ALA B 1 238 ? 21.781 -19.422 3.754 1 97.31 238 ALA B CA 1
ATOM 4276 C C . ALA B 1 238 ? 20.859 -18.656 2.811 1 97.31 238 ALA B C 1
ATOM 4278 O O . ALA B 1 238 ? 20.25 -17.656 3.199 1 97.31 238 ALA B O 1
ATOM 4279 N N . ALA B 1 239 ? 20.781 -19.125 1.631 1 97.12 239 ALA B N 1
ATOM 4280 C CA . ALA B 1 239 ? 19.922 -18.469 0.628 1 97.12 239 ALA B CA 1
ATOM 4281 C C . ALA B 1 239 ? 18.453 -18.562 1.016 1 97.12 239 ALA B C 1
ATOM 4283 O O . ALA B 1 239 ? 17.719 -17.578 0.918 1 97.12 239 ALA B O 1
ATOM 4284 N N . MET B 1 240 ? 18.047 -19.719 1.484 1 97.12 240 MET B N 1
ATOM 4285 C CA . MET B 1 240 ? 16.641 -19.891 1.863 1 97.12 240 MET B CA 1
ATOM 4286 C C . MET B 1 240 ? 16.312 -19.078 3.107 1 97.12 240 MET B C 1
ATOM 4288 O O . MET B 1 240 ? 15.227 -18.5 3.209 1 97.12 240 MET B O 1
ATOM 4292 N N . GLU B 1 241 ? 17.219 -19.016 4.027 1 97.69 241 GLU B N 1
ATOM 4293 C CA . GLU B 1 241 ? 17.031 -18.172 5.203 1 97.69 241 GLU B CA 1
ATOM 4294 C C . GLU B 1 241 ? 16.859 -16.703 4.805 1 97.69 241 GLU B C 1
ATOM 4296 O O . GLU B 1 241 ? 15.945 -16.031 5.285 1 97.69 241 GLU B O 1
ATOM 4301 N N . LEU B 1 242 ? 17.734 -16.281 3.936 1 98.19 242 LEU B N 1
ATOM 4302 C CA . LEU B 1 242 ? 17.672 -14.891 3.475 1 98.19 242 LEU B CA 1
ATOM 4303 C C . LEU B 1 242 ? 16.375 -14.633 2.703 1 98.19 242 LEU B C 1
ATOM 4305 O O . LEU B 1 242 ? 15.742 -13.594 2.885 1 98.19 242 LEU B O 1
ATOM 4309 N N . PHE B 1 243 ? 16.031 -15.578 1.867 1 97.94 243 PHE B N 1
ATOM 4310 C CA . PHE B 1 243 ? 14.797 -15.445 1.085 1 97.94 243 PHE B CA 1
ATOM 4311 C C . PHE B 1 243 ? 13.586 -15.336 1.996 1 97.94 243 PHE B C 1
ATOM 4313 O O . PHE B 1 243 ? 12.703 -14.508 1.766 1 97.94 243 PHE B O 1
ATOM 4320 N N . VAL B 1 244 ? 13.578 -16.078 3.051 1 97.69 244 VAL B N 1
ATOM 4321 C CA . VAL B 1 244 ? 12.469 -16.094 4 1 97.69 244 VAL B CA 1
ATOM 4322 C C . VAL B 1 244 ? 12.453 -14.773 4.781 1 97.69 244 VAL B C 1
ATOM 4324 O O . VAL B 1 244 ? 11.383 -14.211 5.039 1 97.69 244 VAL B O 1
ATOM 4327 N N . ASP B 1 245 ? 13.609 -14.281 5.156 1 98.56 245 ASP B N 1
ATOM 4328 C CA . ASP B 1 245 ? 13.688 -12.977 5.809 1 98.56 245 ASP B CA 1
ATOM 4329 C C . ASP B 1 245 ? 13.102 -11.883 4.914 1 98.56 245 ASP B C 1
ATOM 4331 O O . ASP B 1 245 ? 12.352 -11.031 5.383 1 98.56 245 ASP B O 1
ATOM 4335 N N . ILE B 1 246 ? 13.477 -11.953 3.699 1 98.62 246 ILE B N 1
ATOM 4336 C CA . ILE B 1 246 ? 13.016 -10.961 2.73 1 98.62 246 ILE B CA 1
ATOM 4337 C C . ILE B 1 246 ? 11.5 -11.055 2.57 1 98.62 246 ILE B C 1
ATOM 4339 O O . ILE B 1 246 ? 10.812 -10.039 2.555 1 98.62 246 ILE B O 1
ATOM 4343 N N . TYR B 1 247 ? 10.984 -12.281 2.441 1 98.56 247 TYR B N 1
ATOM 4344 C CA . TYR B 1 247 ? 9.547 -12.5 2.346 1 98.56 247 TYR B CA 1
ATOM 4345 C C . TYR B 1 247 ? 8.828 -11.945 3.572 1 98.56 247 TYR B C 1
ATOM 4347 O O . TYR B 1 247 ? 7.809 -11.266 3.449 1 98.56 247 TYR B O 1
ATOM 4355 N N . ALA B 1 248 ? 9.406 -12.203 4.73 1 98.62 248 ALA B N 1
ATOM 4356 C CA . ALA B 1 248 ? 8.836 -11.734 5.992 1 98.62 248 ALA B CA 1
ATOM 4357 C C . ALA B 1 248 ? 8.828 -10.203 6.059 1 98.62 248 ALA B C 1
ATOM 4359 O O . ALA B 1 248 ? 7.844 -9.602 6.496 1 98.62 248 ALA B O 1
ATOM 4360 N N . ASN B 1 249 ? 9.906 -9.594 5.652 1 98.69 249 ASN B N 1
ATOM 4361 C CA . ASN B 1 249 ? 9.969 -8.141 5.629 1 98.69 249 ASN B CA 1
ATOM 4362 C C . ASN B 1 249 ? 8.898 -7.543 4.719 1 98.69 249 ASN B C 1
ATOM 4364 O O . ASN B 1 249 ? 8.297 -6.52 5.047 1 98.69 249 ASN B O 1
ATOM 4368 N N . TRP B 1 250 ? 8.68 -8.188 3.594 1 98.62 250 TRP B N 1
ATOM 4369 C CA . TRP B 1 250 ? 7.625 -7.797 2.668 1 98.62 250 TRP B CA 1
ATOM 4370 C C . TRP B 1 250 ? 6.258 -7.871 3.34 1 98.62 250 TRP B C 1
ATOM 4372 O O . TRP B 1 250 ? 5.477 -6.922 3.273 1 98.62 250 TRP B O 1
ATOM 4382 N N . VAL B 1 251 ? 6.016 -8.922 4.02 1 98.69 251 VAL B N 1
ATOM 4383 C CA . VAL B 1 251 ? 4.746 -9.156 4.703 1 98.69 251 VAL B CA 1
ATOM 4384 C C . VAL B 1 251 ? 4.551 -8.109 5.797 1 98.69 251 VAL B C 1
ATOM 4386 O O . VAL B 1 251 ? 3.459 -7.555 5.945 1 98.69 251 VAL B O 1
ATOM 4389 N N . GLY B 1 252 ? 5.594 -7.855 6.574 1 98.69 252 GLY B N 1
ATOM 4390 C CA . GLY B 1 252 ? 5.52 -6.809 7.578 1 98.69 252 GLY B CA 1
ATOM 4391 C C . GLY B 1 252 ? 5.188 -5.449 7 1 98.69 252 GLY B C 1
ATOM 4392 O O . GLY B 1 252 ? 4.387 -4.703 7.574 1 98.69 252 GLY B O 1
ATOM 4393 N N . ASN B 1 253 ? 5.809 -5.102 5.895 1 98.69 253 ASN B N 1
ATOM 4394 C CA . ASN B 1 253 ? 5.5 -3.848 5.211 1 98.69 253 ASN B CA 1
ATOM 4395 C C . ASN B 1 253 ? 4.039 -3.795 4.773 1 98.69 253 ASN B C 1
ATOM 4397 O O . ASN B 1 253 ? 3.379 -2.766 4.922 1 98.69 253 ASN B O 1
ATOM 4401 N N . LEU B 1 254 ? 3.527 -4.914 4.234 1 98.69 254 LEU B N 1
ATOM 4402 C CA . LEU B 1 254 ? 2.139 -4.953 3.789 1 98.69 254 LEU B CA 1
ATOM 4403 C C . LEU B 1 254 ? 1.184 -4.762 4.961 1 98.69 254 LEU B C 1
ATOM 4405 O O . LEU B 1 254 ? 0.123 -4.152 4.812 1 98.69 254 LEU B O 1
ATOM 4409 N N . ALA B 1 255 ? 1.578 -5.281 6.133 1 98.06 255 ALA B N 1
ATOM 4410 C CA . ALA B 1 255 ? 0.767 -5.102 7.336 1 98.06 255 ALA B CA 1
ATOM 4411 C C . ALA B 1 255 ? 0.607 -3.621 7.672 1 98.06 255 ALA B C 1
ATOM 4413 O O . ALA B 1 255 ? -0.468 -3.188 8.094 1 98.06 255 ALA B O 1
ATOM 4414 N N . LEU B 1 256 ? 1.593 -2.861 7.441 1 96.69 256 LEU B N 1
ATOM 4415 C CA . LEU B 1 256 ? 1.567 -1.439 7.77 1 96.69 256 LEU B CA 1
ATOM 4416 C C . LEU B 1 256 ? 0.896 -0.637 6.664 1 96.69 256 LEU B C 1
ATOM 4418 O O . LEU B 1 256 ? 0.243 0.374 6.93 1 96.69 256 LEU B O 1
ATOM 4422 N N . LEU B 1 257 ? 0.991 -1.077 5.43 1 97.62 257 LEU B N 1
ATOM 4423 C CA . LEU B 1 257 ? 0.464 -0.365 4.27 1 97.62 257 LEU B CA 1
ATOM 4424 C C . LEU B 1 257 ? -1.054 -0.5 4.195 1 97.62 257 LEU B C 1
ATOM 4426 O O . LEU B 1 257 ? -1.748 0.449 3.822 1 97.62 257 LEU B O 1
ATOM 4430 N N . TYR B 1 258 ? -1.52 -1.702 4.613 1 96.69 258 TYR B N 1
ATOM 4431 C CA . TYR B 1 258 ? -2.926 -1.978 4.348 1 96.69 258 TYR B CA 1
ATOM 4432 C C . TYR B 1 258 ? -3.686 -2.236 5.641 1 96.69 258 TYR B C 1
ATOM 4434 O O . TYR B 1 258 ? -4.918 -2.234 5.656 1 96.69 258 TYR B O 1
ATOM 4442 N N . GLN B 1 259 ? -2.979 -2.518 6.727 1 93.62 259 GLN B N 1
ATOM 4443 C CA . GLN B 1 259 ? -3.578 -2.881 8.008 1 93.62 259 GLN B CA 1
ATOM 4444 C C . GLN B 1 259 ? -4.652 -3.947 7.828 1 93.62 259 GLN B C 1
ATOM 4446 O O . GLN B 1 259 ? -5.801 -3.756 8.242 1 93.62 259 GLN B O 1
ATOM 4451 N N . PRO B 1 260 ? -4.25 -5.086 7.293 1 96.81 260 PRO B N 1
ATOM 4452 C CA . PRO B 1 260 ? -5.219 -6.129 6.949 1 96.81 260 PRO B CA 1
ATOM 4453 C C . PRO B 1 260 ? -5.668 -6.938 8.164 1 96.81 260 PRO B C 1
ATOM 4455 O O . PRO B 1 260 ? -5.426 -8.148 8.227 1 96.81 260 PRO B O 1
ATOM 4458 N N . ARG B 1 261 ? -6.508 -6.379 8.953 1 94.69 261 ARG B N 1
ATOM 4459 C CA . ARG B 1 261 ? -6.961 -7.016 10.188 1 94.69 261 ARG B CA 1
ATOM 4460 C C . ARG B 1 261 ? -7.949 -8.141 9.891 1 94.69 261 ARG B C 1
ATOM 4462 O O . ARG B 1 261 ? -8.258 -8.953 10.773 1 94.69 261 ARG B O 1
ATOM 4469 N N . GLY B 1 262 ? -8.461 -8.188 8.656 1 94.81 262 GLY B N 1
ATOM 4470 C CA . GLY B 1 262 ? -9.266 -9.32 8.234 1 94.81 262 GLY B CA 1
ATOM 4471 C C . GLY B 1 262 ? -8.445 -10.539 7.859 1 94.81 262 GLY B C 1
ATOM 4472 O O . GLY B 1 262 ? -8.984 -11.633 7.688 1 94.81 262 GLY B O 1
ATOM 4473 N N . GLY B 1 263 ? -7.168 -10.266 7.617 1 97.06 263 GLY B N 1
ATOM 4474 C CA . GLY B 1 263 ? -6.254 -11.344 7.285 1 97.06 263 GLY B CA 1
ATOM 4475 C C . GLY B 1 263 ? -5.281 -10.984 6.176 1 97.06 263 GLY B C 1
ATOM 4476 O O . GLY B 1 263 ? -5.656 -10.328 5.203 1 97.06 263 GLY B O 1
ATOM 4477 N N . LEU B 1 264 ? -4.062 -11.398 6.375 1 98.38 264 LEU B N 1
ATOM 4478 C CA . LEU B 1 264 ? -3.035 -11.359 5.344 1 98.38 264 LEU B CA 1
ATOM 4479 C C . LEU B 1 264 ? -2.668 -12.766 4.887 1 98.38 264 LEU B C 1
ATOM 4481 O O . LEU B 1 264 ? -2.23 -13.594 5.691 1 98.38 264 LEU B O 1
ATOM 4485 N N . TYR B 1 265 ? -2.844 -13.016 3.59 1 97.69 265 TYR B N 1
ATOM 4486 C CA . TYR B 1 265 ? -2.744 -14.367 3.045 1 97.69 265 TYR B CA 1
ATOM 4487 C C . TYR B 1 265 ? -1.545 -14.492 2.111 1 97.69 265 TYR B C 1
ATOM 4489 O O . TYR B 1 265 ? -1.361 -13.664 1.214 1 97.69 265 TYR B O 1
ATOM 4497 N N . LEU B 1 266 ? -0.747 -15.484 2.404 1 97.62 266 LEU B N 1
ATOM 4498 C CA . LEU B 1 266 ? 0.35 -15.844 1.51 1 97.62 266 LEU B CA 1
ATOM 4499 C C . LEU B 1 266 ? -0.052 -16.984 0.58 1 97.62 266 LEU B C 1
ATOM 4501 O O . LEU B 1 266 ? -0.424 -18.062 1.042 1 97.62 266 LEU B O 1
ATOM 4505 N N . GLY B 1 267 ? -0.043 -16.625 -0.64 1 94 267 GLY B N 1
ATOM 4506 C CA . GLY B 1 267 ? -0.267 -17.625 -1.66 1 94 267 GLY B CA 1
ATOM 4507 C C . GLY B 1 267 ? 0.878 -17.75 -2.648 1 94 267 GLY B C 1
ATOM 4508 O O . GLY B 1 267 ? 2.025 -17.438 -2.316 1 94 267 GLY B O 1
ATOM 4509 N N . GLY B 1 268 ? 0.598 -18.359 -3.766 1 86.44 268 GLY B N 1
ATOM 4510 C CA . GLY B 1 268 ? 1.617 -18.531 -4.789 1 86.44 268 GLY B CA 1
ATOM 4511 C C . GLY B 1 268 ? 2.33 -19.859 -4.707 1 86.44 268 GLY B C 1
ATOM 4512 O O . GLY B 1 268 ? 2.41 -20.469 -3.633 1 86.44 268 GLY B O 1
ATOM 4513 N N . GLY B 1 269 ? 2.91 -20.266 -5.797 1 82.38 269 GLY B N 1
ATOM 4514 C CA . GLY B 1 269 ? 3.512 -21.578 -5.934 1 82.38 269 GLY B CA 1
ATOM 4515 C C . GLY B 1 269 ? 4.699 -21.797 -5.016 1 82.38 269 GLY B C 1
ATOM 4516 O O . GLY B 1 269 ? 4.918 -22.906 -4.516 1 82.38 269 GLY B O 1
ATOM 4517 N N . ILE B 1 270 ? 5.414 -20.797 -4.645 1 85.56 270 ILE B N 1
ATOM 4518 C CA . ILE B 1 270 ? 6.633 -20.891 -3.852 1 85.56 270 ILE B CA 1
ATOM 4519 C C . ILE B 1 270 ? 6.277 -21.047 -2.373 1 85.56 270 ILE B C 1
ATOM 4521 O O . ILE B 1 270 ? 6.91 -21.812 -1.648 1 85.56 270 ILE B O 1
ATOM 4525 N N . SER B 1 271 ? 5.285 -20.266 -1.929 1 86.38 271 SER B N 1
ATOM 4526 C CA . SER B 1 271 ? 4.973 -20.188 -0.506 1 86.38 271 SER B CA 1
ATOM 4527 C C . SER B 1 271 ? 4.641 -21.562 0.065 1 86.38 271 SER B C 1
ATOM 4529 O O . SER B 1 271 ? 5.125 -21.922 1.138 1 86.38 271 SER B O 1
ATOM 4531 N N . ALA B 1 272 ? 3.863 -22.297 -0.729 1 83.06 272 ALA B N 1
ATOM 4532 C CA . ALA B 1 272 ? 3.482 -23.609 -0.24 1 83.06 272 ALA B CA 1
ATOM 4533 C C . ALA B 1 272 ? 4.684 -24.562 -0.207 1 83.06 272 ALA B C 1
ATOM 4535 O O . ALA B 1 272 ? 4.805 -25.391 0.695 1 83.06 272 ALA B O 1
ATOM 4536 N N . ARG B 1 273 ? 5.602 -24.359 -1.059 1 87.06 273 ARG B N 1
ATOM 4537 C CA . ARG B 1 273 ? 6.762 -25.234 -1.186 1 87.06 273 ARG B CA 1
ATOM 4538 C C . ARG B 1 273 ? 7.773 -24.969 -0.078 1 87.06 273 ARG B C 1
ATOM 4540 O O . ARG B 1 273 ? 8.539 -25.859 0.303 1 87.06 273 ARG B O 1
ATOM 4547 N N . ILE B 1 274 ? 7.711 -23.797 0.462 1 93.62 274 ILE B N 1
ATOM 4548 C CA . ILE B 1 274 ? 8.719 -23.469 1.461 1 93.62 274 ILE B CA 1
ATOM 4549 C C . ILE B 1 274 ? 8.062 -23.328 2.832 1 93.62 274 ILE B C 1
ATOM 4551 O O . ILE B 1 274 ? 8.57 -22.609 3.703 1 93.62 274 ILE B O 1
ATOM 4555 N N . GLN B 1 275 ? 6.926 -23.969 3.021 1 93.94 275 GLN B N 1
ATOM 4556 C CA . GLN B 1 275 ? 6.129 -23.922 4.246 1 93.94 275 GLN B CA 1
ATOM 4557 C C . GLN B 1 275 ? 6.996 -24.172 5.473 1 93.94 275 GLN B C 1
ATOM 4559 O O . GLN B 1 275 ? 6.887 -23.469 6.477 1 93.94 275 GLN B O 1
ATOM 4564 N N . PRO B 1 276 ? 7.941 -25.125 5.445 1 93.94 276 PRO B N 1
ATOM 4565 C CA . PRO B 1 276 ? 8.75 -25.391 6.645 1 93.94 276 PRO B CA 1
ATOM 4566 C C . PRO B 1 276 ? 9.578 -24.172 7.062 1 93.94 276 PRO B C 1
ATOM 4568 O O . PRO B 1 276 ? 9.828 -23.969 8.258 1 93.94 276 PRO B O 1
ATOM 4571 N N . TRP B 1 277 ? 9.984 -23.375 6.094 1 95.88 277 TRP B N 1
ATOM 4572 C CA . TRP B 1 277 ? 10.781 -22.203 6.383 1 95.88 277 TRP B CA 1
ATOM 4573 C C . TRP B 1 277 ? 9.914 -21.078 6.949 1 95.88 277 TRP B C 1
ATOM 4575 O O . TRP B 1 277 ? 10.375 -20.281 7.758 1 95.88 277 TRP B O 1
ATOM 4585 N N . LEU B 1 278 ? 8.609 -21 6.504 1 96.69 278 LEU B N 1
ATOM 4586 C CA . LEU B 1 278 ? 7.703 -19.922 6.879 1 96.69 278 LEU B CA 1
ATOM 4587 C C . LEU B 1 278 ? 7.117 -20.172 8.266 1 96.69 278 LEU B C 1
ATOM 4589 O O . LEU B 1 278 ? 6.652 -19.234 8.922 1 96.69 278 LEU B O 1
ATOM 4593 N N . GLN B 1 279 ? 7.125 -21.375 8.672 1 95.19 279 GLN B N 1
ATOM 4594 C CA . GLN B 1 279 ? 6.535 -21.734 9.961 1 95.19 279 GLN B CA 1
ATOM 4595 C C . GLN B 1 279 ? 7.578 -21.719 11.07 1 95.19 279 GLN B C 1
ATOM 4597 O O . GLN B 1 279 ? 7.383 -22.312 12.125 1 95.19 279 GLN B O 1
ATOM 4602 N N . THR B 1 280 ? 8.625 -21.016 10.961 1 93.81 280 THR B N 1
ATOM 4603 C CA . THR B 1 280 ? 9.641 -20.828 12 1 93.81 280 THR B CA 1
ATOM 4604 C C . THR B 1 280 ? 9.469 -19.484 12.688 1 93.81 280 THR B C 1
ATOM 4606 O O . THR B 1 280 ? 8.891 -18.547 12.125 1 93.81 280 THR B O 1
ATOM 4609 N N . PRO B 1 281 ? 10.008 -19.359 13.906 1 95.25 281 PRO B N 1
ATOM 4610 C CA . PRO B 1 281 ? 9.945 -18.062 14.602 1 95.25 281 PRO B CA 1
ATOM 4611 C C . PRO B 1 281 ? 10.68 -16.953 13.844 1 95.25 281 PRO B C 1
ATOM 4613 O O . PRO B 1 281 ? 10.359 -15.773 14.016 1 95.25 281 PRO B O 1
ATOM 4616 N N . ARG B 1 282 ? 11.625 -17.453 13.047 1 96 282 ARG B N 1
ATOM 4617 C CA . ARG B 1 282 ? 12.414 -16.5 12.281 1 96 282 ARG B CA 1
ATOM 4618 C C . ARG B 1 282 ? 11.531 -15.648 11.375 1 96 282 ARG B C 1
ATOM 4620 O O . ARG B 1 282 ? 11.727 -14.438 11.266 1 96 282 ARG B O 1
ATOM 4627 N N . PHE B 1 283 ? 10.57 -16.266 10.797 1 97.44 283 PHE B N 1
ATOM 4628 C CA . PHE B 1 283 ? 9.68 -15.57 9.883 1 97.44 283 PHE B CA 1
ATOM 4629 C C . PHE B 1 283 ? 8.938 -14.453 10.602 1 97.44 283 PHE B C 1
ATOM 4631 O O . PHE B 1 283 ? 8.977 -13.297 10.172 1 97.44 283 PHE B O 1
ATOM 4638 N N . LEU B 1 284 ? 8.297 -14.773 11.664 1 97.44 284 LEU B N 1
ATOM 4639 C CA . LEU B 1 284 ? 7.488 -13.789 12.375 1 97.44 284 LEU B CA 1
ATOM 4640 C C . LEU B 1 284 ? 8.367 -12.703 12.984 1 97.44 284 LEU B C 1
ATOM 4642 O O . LEU B 1 284 ? 7.973 -11.539 13.031 1 97.44 284 LEU B O 1
ATOM 4646 N N . GLN B 1 285 ? 9.523 -13.086 13.453 1 97.56 285 GLN B N 1
ATOM 4647 C CA . GLN B 1 285 ? 10.469 -12.109 13.992 1 97.56 285 GLN B CA 1
ATOM 4648 C C . GLN B 1 285 ? 10.836 -11.07 12.938 1 97.56 285 GLN B C 1
ATOM 4650 O O . GLN B 1 285 ? 10.859 -9.867 13.227 1 97.56 285 GLN B O 1
ATOM 4655 N N . ALA B 1 286 ? 11.094 -11.531 11.727 1 97.88 286 ALA B N 1
ATOM 4656 C CA . ALA B 1 286 ? 11.461 -10.625 10.641 1 97.88 286 ALA B CA 1
ATOM 4657 C C . ALA B 1 286 ? 10.258 -9.781 10.211 1 97.88 286 ALA B C 1
ATOM 4659 O O . ALA B 1 286 ? 10.414 -8.609 9.859 1 97.88 286 ALA B O 1
ATOM 4660 N N . CYS B 1 287 ? 9.055 -10.383 10.242 1 98.12 287 CYS B N 1
ATOM 4661 C CA . CYS B 1 287 ? 7.844 -9.625 9.938 1 98.12 287 CYS B CA 1
ATOM 4662 C C . CYS B 1 287 ? 7.695 -8.43 10.867 1 98.12 287 CYS B C 1
ATOM 4664 O O . CYS B 1 287 ? 7.344 -7.332 10.43 1 98.12 287 CYS B O 1
ATOM 4666 N N . CYS B 1 288 ? 8.008 -8.664 12.109 1 97.44 288 CYS B N 1
ATOM 4667 C CA . CYS B 1 288 ? 7.691 -7.703 13.164 1 97.44 288 CYS B CA 1
ATOM 4668 C C . CYS B 1 288 ? 8.82 -6.695 13.344 1 97.44 288 CYS B C 1
ATOM 4670 O O . CYS B 1 288 ? 8.703 -5.762 14.141 1 97.44 288 CYS B O 1
ATOM 4672 N N . ASP B 1 289 ? 9.938 -6.852 12.633 1 97 289 ASP B N 1
ATOM 4673 C CA . ASP B 1 289 ? 11.062 -5.934 12.734 1 97 289 ASP B CA 1
ATOM 4674 C C . ASP B 1 289 ? 10.742 -4.594 12.078 1 97 289 ASP B C 1
ATOM 4676 O O . ASP B 1 289 ? 11.32 -4.25 11.047 1 97 289 ASP B O 1
ATOM 4680 N N . LYS B 1 290 ? 9.836 -3.895 12.719 1 96.94 290 LYS B N 1
ATOM 4681 C CA . LYS B 1 290 ? 9.336 -2.615 12.227 1 96.94 290 LYS B CA 1
ATOM 4682 C C . LYS B 1 290 ? 9.406 -1.539 13.305 1 96.94 290 LYS B C 1
ATOM 4684 O O . LYS B 1 290 ? 8.562 -0.644 13.352 1 96.94 290 LYS B O 1
ATOM 4689 N N . GLY B 1 291 ? 10.422 -1.679 14.211 1 93.12 291 GLY B N 1
ATOM 4690 C CA . GLY B 1 291 ? 10.609 -0.683 15.258 1 93.12 291 GLY B CA 1
ATOM 4691 C C . GLY B 1 291 ? 9.375 -0.484 16.125 1 93.12 291 GLY B C 1
ATOM 4692 O O . GLY B 1 291 ? 8.828 -1.448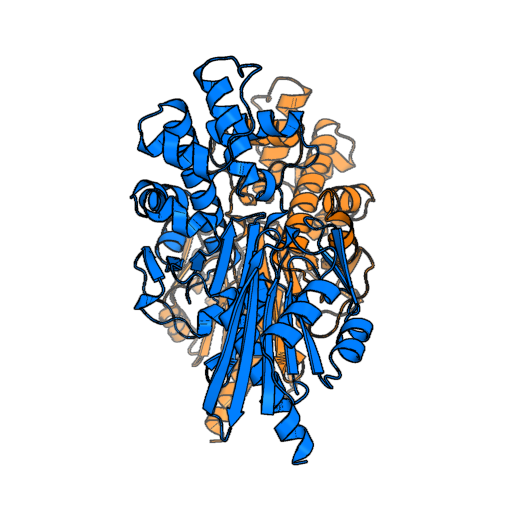 16.656 1 93.12 291 GLY B O 1
ATOM 4693 N N . ARG B 1 292 ? 8.93 0.743 16.25 1 87.06 292 ARG B N 1
ATOM 4694 C CA . ARG B 1 292 ? 7.824 1.104 17.125 1 87.06 292 ARG B CA 1
ATOM 4695 C C . ARG B 1 292 ? 6.508 0.536 16.609 1 87.06 292 ARG B C 1
ATOM 4697 O O . ARG B 1 292 ? 5.508 0.518 17.328 1 87.06 292 ARG B O 1
ATOM 4704 N N . MET B 1 293 ? 6.496 0.025 15.383 1 90.94 293 MET B N 1
ATOM 4705 C CA . MET B 1 293 ? 5.266 -0.486 14.789 1 90.94 293 MET B CA 1
ATOM 4706 C C . MET B 1 293 ? 5.195 -2.004 14.906 1 90.94 293 MET B C 1
ATOM 4708 O O . MET B 1 293 ? 4.293 -2.633 14.344 1 90.94 293 MET B O 1
ATOM 4712 N N . SER B 1 294 ? 6.121 -2.594 15.609 1 94.38 294 SER B N 1
ATOM 4713 C CA . SER B 1 294 ? 6.172 -4.043 15.773 1 94.38 294 SER B CA 1
ATOM 4714 C C . SER B 1 294 ? 4.84 -4.594 16.266 1 94.38 294 SER B C 1
ATOM 4716 O O . SER B 1 294 ? 4.367 -5.625 15.789 1 94.38 294 SER B O 1
ATOM 4718 N N . GLY B 1 295 ? 4.246 -3.889 17.219 1 91.88 295 GLY B N 1
ATOM 4719 C CA . GLY B 1 295 ? 2.998 -4.344 17.797 1 91.88 295 GLY B CA 1
ATOM 4720 C C . GLY B 1 295 ? 1.863 -4.438 16.797 1 91.88 295 GLY B C 1
ATOM 4721 O O . GLY B 1 295 ? 1.04 -5.355 16.875 1 91.88 295 GLY B O 1
ATOM 4722 N N . LEU B 1 296 ? 1.808 -3.562 15.898 1 90.31 296 LEU B N 1
ATOM 4723 C CA . LEU B 1 296 ? 0.76 -3.566 14.883 1 90.31 296 LEU B CA 1
ATOM 4724 C C . LEU B 1 296 ? 0.882 -4.789 13.977 1 90.31 296 LEU B C 1
ATOM 4726 O O . LEU B 1 296 ? -0.125 -5.398 13.609 1 90.31 296 LEU B O 1
ATOM 4730 N N . VAL B 1 297 ? 2.09 -5.137 13.602 1 95.56 297 VAL B N 1
ATOM 4731 C CA . VAL B 1 297 ? 2.326 -6.312 12.766 1 95.56 297 VAL B CA 1
ATOM 4732 C C . VAL B 1 297 ? 1.932 -7.574 13.531 1 95.56 297 VAL B C 1
ATOM 4734 O O . VAL B 1 297 ? 1.307 -8.477 12.969 1 95.56 297 VAL B O 1
ATOM 4737 N N . GLN B 1 298 ? 2.236 -7.527 14.82 1 95.69 298 GLN B N 1
ATOM 4738 C CA . GLN B 1 298 ? 1.921 -8.68 15.656 1 95.69 298 GLN B CA 1
ATOM 4739 C C . GLN B 1 298 ? 0.414 -8.906 15.734 1 95.69 298 GLN B C 1
ATOM 4741 O O . GLN B 1 298 ? -0.038 -10.039 15.906 1 95.69 298 GLN B O 1
ATOM 4746 N N . GLN B 1 299 ? -0.335 -7.895 15.492 1 93.69 299 GLN B N 1
ATOM 4747 C CA . GLN B 1 299 ? -1.787 -7.988 15.602 1 93.69 299 GLN B CA 1
ATOM 4748 C C . GLN B 1 299 ? -2.412 -8.383 14.266 1 93.69 299 GLN B C 1
ATOM 4750 O O . GLN B 1 299 ? -3.629 -8.555 14.172 1 93.69 299 GLN B O 1
ATOM 4755 N N . THR B 1 300 ? -1.645 -8.617 13.312 1 96.69 300 THR B N 1
ATOM 4756 C CA . THR B 1 300 ? -2.145 -8.969 11.984 1 96.69 300 THR B CA 1
ATOM 4757 C C . THR B 1 300 ? -2.211 -10.484 11.812 1 96.69 300 THR B C 1
ATOM 4759 O O . THR B 1 300 ? -1.188 -11.164 11.898 1 96.69 300 THR B O 1
ATOM 4762 N N . PRO B 1 301 ? -3.436 -11.023 11.594 1 97.94 301 PRO B N 1
ATOM 4763 C CA . PRO B 1 301 ? -3.475 -12.445 11.258 1 97.94 301 PRO B CA 1
ATOM 4764 C C . PRO B 1 301 ? -2.799 -12.75 9.922 1 97.94 301 PRO B C 1
ATOM 4766 O O . PRO B 1 301 ? -3.066 -12.078 8.922 1 97.94 301 PRO B O 1
ATOM 4769 N N . ILE B 1 302 ? -1.91 -13.719 9.922 1 98.25 302 ILE B N 1
ATOM 4770 C CA . ILE B 1 302 ? -1.181 -14.102 8.719 1 98.25 302 ILE B CA 1
ATOM 4771 C C . ILE B 1 302 ? -1.392 -15.586 8.438 1 98.25 302 ILE B C 1
ATOM 4773 O O . ILE B 1 302 ? -1.199 -16.422 9.32 1 98.25 302 ILE B O 1
ATOM 4777 N N . TYR B 1 303 ? -1.772 -15.883 7.191 1 97.75 303 TYR B N 1
ATOM 4778 C CA . TYR B 1 303 ? -2.092 -17.25 6.793 1 97.75 303 TYR B CA 1
ATOM 4779 C C . TYR B 1 303 ? -1.259 -17.672 5.59 1 97.75 303 TYR B C 1
ATOM 4781 O O . TYR B 1 303 ? -0.995 -16.859 4.695 1 97.75 303 TYR B O 1
ATOM 4789 N N . LEU B 1 304 ? -0.867 -18.891 5.59 1 97.5 304 LEU B N 1
ATOM 4790 C CA . LEU B 1 304 ? -0.3 -19.531 4.402 1 97.5 304 LEU B CA 1
ATOM 4791 C C . LEU B 1 304 ? -1.323 -20.438 3.73 1 97.5 304 LEU B C 1
ATOM 4793 O O . LEU B 1 304 ? -1.753 -21.438 4.312 1 97.5 304 LEU B O 1
ATOM 4797 N N . ILE B 1 305 ? -1.703 -20.062 2.545 1 96.75 305 ILE B N 1
ATOM 4798 C CA . ILE B 1 305 ? -2.686 -20.859 1.81 1 96.75 305 ILE B CA 1
ATOM 4799 C C . ILE B 1 305 ? -2.029 -22.125 1.273 1 96.75 305 ILE B C 1
ATOM 4801 O O . ILE B 1 305 ? -1.002 -22.062 0.594 1 96.75 305 ILE B O 1
ATOM 4805 N N . THR B 1 306 ? -2.613 -23.188 1.537 1 93.12 306 THR B N 1
ATOM 4806 C CA . THR B 1 306 ? -2.098 -24.469 1.071 1 93.12 306 THR B CA 1
ATOM 4807 C C . THR B 1 306 ? -2.945 -25.016 -0.076 1 93.12 306 THR B C 1
ATOM 4809 O O . THR B 1 306 ? -2.541 -25.953 -0.769 1 93.12 306 THR B O 1
ATOM 4812 N N . ASN B 1 307 ? -4.035 -24.391 -0.259 1 90.75 307 ASN B N 1
ATOM 4813 C CA . ASN B 1 307 ? -4.926 -24.719 -1.366 1 90.75 307 ASN B CA 1
ATOM 4814 C C . ASN B 1 307 ? -4.328 -24.312 -2.709 1 90.75 307 ASN B C 1
ATOM 4816 O O . ASN B 1 307 ? -4.238 -23.125 -3.018 1 90.75 307 ASN B O 1
ATOM 4820 N N . THR B 1 308 ? -4.047 -25.266 -3.598 1 86.5 308 THR B N 1
ATOM 4821 C CA . THR B 1 308 ? -3.377 -24.969 -4.863 1 86.5 308 THR B CA 1
ATOM 4822 C C . THR B 1 308 ? -4.383 -24.516 -5.918 1 86.5 308 THR B C 1
ATOM 4824 O O . THR B 1 308 ? -3.996 -24.031 -6.98 1 86.5 308 THR B O 1
ATOM 4827 N N . ARG B 1 309 ? -5.652 -24.594 -5.602 1 90.25 309 ARG B N 1
ATOM 4828 C CA . ARG B 1 309 ? -6.715 -24.297 -6.562 1 90.25 309 ARG B CA 1
ATOM 4829 C C . ARG B 1 309 ? -7.223 -22.875 -6.398 1 90.25 309 ARG B C 1
ATOM 4831 O O . ARG B 1 309 ? -8.25 -22.5 -6.973 1 90.25 309 ARG B O 1
ATOM 4838 N N . LEU B 1 310 ? -6.57 -22.078 -5.699 1 92.94 310 LEU B N 1
ATOM 4839 C CA . LEU B 1 310 ? -7.078 -20.781 -5.266 1 92.94 310 LEU B CA 1
ATOM 4840 C C . LEU B 1 310 ? -7.48 -19.922 -6.461 1 92.94 310 LEU B C 1
ATOM 4842 O O . LEU B 1 310 ? -8.578 -19.359 -6.492 1 92.94 310 LEU B O 1
ATOM 4846 N N . GLY B 1 311 ? -6.555 -19.797 -7.418 1 93.06 311 GLY B N 1
ATOM 4847 C CA . GLY B 1 311 ? -6.84 -18.984 -8.594 1 93.06 311 GLY B CA 1
ATOM 4848 C C . GLY B 1 311 ? -8.039 -19.484 -9.383 1 93.06 311 GLY B C 1
ATOM 4849 O O . GLY B 1 311 ? -8.875 -18.688 -9.82 1 93.06 311 GLY B O 1
ATOM 4850 N N . LEU B 1 312 ? -8.125 -20.766 -9.539 1 95.31 312 LEU B N 1
ATOM 4851 C CA . LEU B 1 312 ? -9.242 -21.375 -10.258 1 95.31 312 LEU B CA 1
ATOM 4852 C C . LEU B 1 312 ? -10.555 -21.141 -9.508 1 95.31 312 LEU B C 1
ATOM 4854 O O . LEU B 1 312 ? -11.57 -20.828 -10.125 1 95.31 312 LEU B O 1
ATOM 4858 N N . GLN B 1 313 ? -10.492 -21.312 -8.234 1 94.31 313 GLN B N 1
ATOM 4859 C CA . GLN B 1 313 ? -11.672 -21.078 -7.406 1 94.31 313 GLN B CA 1
ATOM 4860 C C . GLN B 1 313 ? -12.141 -19.625 -7.531 1 94.31 313 GLN B C 1
ATOM 4862 O O . GLN B 1 313 ? -13.344 -19.359 -7.566 1 94.31 313 GLN B O 1
ATOM 4867 N N . GLY B 1 314 ? -11.141 -18.75 -7.527 1 94 314 GLY B N 1
ATOM 4868 C CA . GLY B 1 314 ? -11.477 -17.344 -7.703 1 94 314 GLY B CA 1
ATOM 4869 C C . GLY B 1 314 ? -12.109 -17.047 -9.047 1 94 314 GLY B C 1
ATOM 4870 O O . GLY B 1 314 ? -13.094 -16.297 -9.125 1 94 314 GLY B O 1
ATOM 4871 N N . ALA B 1 315 ? -11.57 -17.594 -10.078 1 95.38 315 ALA B N 1
ATOM 4872 C CA . ALA B 1 315 ? -12.133 -17.422 -11.414 1 95.38 315 ALA B CA 1
ATOM 4873 C C . ALA B 1 315 ? -13.547 -17.984 -11.492 1 95.38 315 ALA B C 1
ATOM 4875 O O . ALA B 1 315 ? -14.43 -17.391 -12.117 1 95.38 315 ALA B O 1
ATOM 4876 N N . LEU B 1 316 ? -13.758 -19.094 -10.906 1 94.94 316 LEU B N 1
ATOM 4877 C CA . LEU B 1 316 ? -15.078 -19.703 -10.867 1 94.94 316 LEU B CA 1
ATOM 4878 C C . LEU B 1 316 ? -16.078 -18.812 -10.133 1 94.94 316 LEU B C 1
ATOM 4880 O O . LEU B 1 316 ? -17.188 -18.594 -10.602 1 94.94 316 LEU B O 1
ATOM 4884 N N . ALA B 1 317 ? -15.625 -18.297 -9.031 1 91.25 317 ALA B N 1
ATOM 4885 C CA . ALA B 1 317 ? -16.484 -17.406 -8.266 1 91.25 317 ALA B CA 1
ATOM 4886 C C . ALA B 1 317 ? -16.875 -16.172 -9.086 1 91.25 317 ALA B C 1
ATOM 4888 O O . ALA B 1 317 ? -18.016 -15.727 -9.039 1 91.25 317 ALA B O 1
ATOM 4889 N N . ALA B 1 318 ? -15.945 -15.664 -9.781 1 91.19 318 ALA B N 1
ATOM 4890 C CA . ALA B 1 318 ? -16.203 -14.5 -10.633 1 91.19 318 ALA B CA 1
ATOM 4891 C C . ALA B 1 318 ? -17.203 -14.844 -11.734 1 91.19 318 ALA B C 1
ATOM 4893 O O . ALA B 1 318 ? -18.094 -14.047 -12.039 1 91.19 318 ALA B O 1
ATOM 4894 N N . ALA B 1 319 ? -17.031 -15.961 -12.305 1 93.62 319 ALA B N 1
ATOM 4895 C CA . ALA B 1 319 ? -17.953 -16.406 -13.344 1 93.62 319 ALA B CA 1
ATOM 4896 C C . ALA B 1 319 ? -19.375 -16.547 -12.797 1 93.62 319 ALA B C 1
ATOM 4898 O O . ALA B 1 319 ? -20.328 -16.141 -13.445 1 93.62 319 ALA B O 1
ATOM 4899 N N . LEU B 1 320 ? -19.469 -17.078 -11.648 1 90.88 320 LEU B N 1
ATOM 4900 C CA . LEU B 1 320 ? -20.766 -17.312 -11.023 1 90.88 320 LEU B CA 1
ATOM 4901 C C . LEU B 1 320 ? -21.438 -16 -10.672 1 90.88 320 LEU B C 1
ATOM 4903 O O . LEU B 1 320 ? -22.656 -15.867 -10.797 1 90.88 320 LEU B O 1
ATOM 4907 N N . ASP B 1 321 ? -20.688 -15.062 -10.211 1 86.12 321 ASP B N 1
ATOM 4908 C CA . ASP B 1 321 ? -21.234 -13.75 -9.906 1 86.12 321 ASP B CA 1
ATOM 4909 C C . ASP B 1 321 ? -21.828 -13.094 -11.156 1 86.12 321 ASP B C 1
ATOM 4911 O O . ASP B 1 321 ? -22.812 -12.359 -11.07 1 86.12 321 ASP B O 1
ATOM 4915 N N . THR B 1 322 ? -21.172 -13.305 -12.227 1 84.31 322 THR B N 1
ATOM 4916 C CA . THR B 1 322 ? -21.609 -12.734 -13.492 1 84.31 322 THR B CA 1
ATOM 4917 C C . THR B 1 322 ? -22.922 -13.367 -13.945 1 84.31 322 THR B C 1
ATOM 4919 O O . THR B 1 322 ? -23.781 -12.695 -14.523 1 84.31 322 THR B O 1
ATOM 4922 N N . THR B 1 323 ? -23.078 -14.602 -13.695 1 79.5 323 THR B N 1
ATOM 4923 C CA . THR B 1 323 ? -24.328 -15.281 -14.039 1 79.5 323 THR B CA 1
ATOM 4924 C C . THR B 1 323 ? -25.5 -14.688 -13.266 1 79.5 323 THR B C 1
ATOM 4926 O O . THR B 1 323 ? -26.609 -14.57 -13.805 1 79.5 323 THR B O 1
ATOM 4929 N N . MET B 1 324 ? -25.219 -14.336 -12.062 1 74.5 324 MET B N 1
ATOM 4930 C CA . MET B 1 324 ? -26.266 -13.773 -11.219 1 74.5 324 MET B CA 1
ATOM 4931 C C . MET B 1 324 ? -26.703 -12.398 -11.719 1 74.5 324 MET B C 1
ATOM 4933 O O . MET B 1 324 ? -27.875 -12.047 -11.656 1 74.5 324 MET B O 1
ATOM 4937 N N . ILE B 1 325 ? -25.734 -11.711 -12.211 1 64.25 325 ILE B N 1
ATOM 4938 C CA . ILE B 1 325 ? -26.016 -10.375 -12.727 1 64.25 325 ILE B CA 1
ATOM 4939 C C . ILE B 1 325 ? -26.797 -10.484 -14.031 1 64.25 325 ILE B C 1
ATOM 4941 O O . ILE B 1 325 ? -27.766 -9.742 -14.25 1 64.25 325 ILE B O 1
ATOM 4945 N N . CYS B 1 326 ? -26.422 -11.422 -14.773 1 64.88 326 CYS B N 1
ATOM 4946 C CA . CYS B 1 326 ? -27.094 -11.609 -16.062 1 64.88 326 CYS B CA 1
ATOM 4947 C C . CYS B 1 326 ? -28.516 -12.109 -15.867 1 64.88 326 CYS B C 1
ATOM 4949 O O . CYS B 1 326 ? -29.406 -11.742 -16.625 1 64.88 326 CYS B O 1
ATOM 4951 N N . ASP B 1 327 ? -28.688 -12.867 -14.914 1 58 327 ASP B N 1
ATOM 4952 C CA . ASP B 1 327 ? -30.031 -13.352 -14.609 1 58 327 ASP B CA 1
ATOM 4953 C C . ASP B 1 327 ? -30.922 -12.219 -14.094 1 58 327 ASP B C 1
ATOM 4955 O O . ASP B 1 327 ? -32.094 -12.141 -14.445 1 58 327 ASP B O 1
ATOM 4959 N N . GLU B 1 328 ? -30.281 -11.43 -13.289 1 51 328 GLU B N 1
ATOM 4960 C CA . GLU B 1 328 ? -31.047 -10.297 -12.773 1 51 328 GLU B CA 1
ATOM 4961 C C . GLU B 1 328 ? -31.422 -9.32 -13.883 1 51 328 GLU B C 1
ATOM 4963 O O . GLU B 1 328 ? -32.5 -8.75 -13.867 1 51 328 GLU B O 1
ATOM 4968 N N . GLU B 1 329 ? -30.5 -9.203 -14.828 1 46.19 329 GLU B N 1
ATOM 4969 C CA . GLU B 1 329 ? -30.797 -8.305 -15.938 1 46.19 329 GLU B CA 1
ATOM 4970 C C . GLU B 1 329 ? -31.844 -8.914 -16.875 1 46.19 329 GLU B C 1
ATOM 4972 O O . GLU B 1 329 ? -32.594 -8.188 -17.531 1 46.19 329 GLU B O 1
ATOM 4977 N N . ALA B 1 330 ? -31.953 -10.18 -16.984 1 46.97 330 ALA B N 1
ATOM 4978 C CA . ALA B 1 330 ? -32.938 -10.867 -17.828 1 46.97 330 ALA B CA 1
ATOM 4979 C C . ALA B 1 330 ? -34.312 -10.867 -17.203 1 46.97 330 ALA B C 1
ATOM 4981 O O . ALA B 1 330 ? -35.312 -11.094 -17.891 1 46.97 330 ALA B O 1
ATOM 4982 N N . THR B 1 331 ? -34.344 -10.867 -15.93 1 33.47 331 THR B N 1
ATOM 4983 C CA . THR B 1 331 ? -35.625 -10.852 -15.25 1 33.47 331 THR B CA 1
ATOM 4984 C C . THR B 1 331 ? -36.219 -9.438 -15.219 1 33.47 331 THR B C 1
ATOM 4986 O O . THR B 1 331 ? -37.344 -9.227 -14.797 1 33.47 331 THR B O 1
ATOM 4989 N N . ILE B 1 332 ? -35.406 -8.586 -15.625 1 28.11 332 ILE B N 1
ATOM 4990 C CA . ILE B 1 332 ? -35.969 -7.25 -15.758 1 28.11 332 ILE B CA 1
ATOM 4991 C C . ILE B 1 332 ? -36.438 -7.039 -17.203 1 28.11 332 ILE B C 1
ATOM 4993 O O . ILE B 1 332 ? -35.719 -7.336 -18.141 1 28.11 332 ILE B O 1
#